Protein AF-0000000078757295 (afdb_homodimer)

InterPro domains:
  IPR001537 tRNA/rRNA methyltransferase, SpoU type [PF00588] (93-238)
  IPR004441 RNA methyltransferase TrmH [PTHR46429] (5-244)
  IPR013123 RNA 2-O ribose methyltransferase, substrate binding [PF08032] (8-81)
  IPR013123 RNA 2-O ribose methyltransferase, substrate binding [SM00967] (7-82)
  IPR029026 tRNA (guanine-N1-)-methyltransferase, N-terminal [G3DSA:3.40.1280.10] (86-248)
  IPR029028 Alpha/beta knot methyltransferases [SSF75217] (70-244)
  IPR029064 Ribosomal protein eL30-like superfamily [G3DSA:3.30.1330.30] (2-77)
  IPR029064 Ribosomal protein eL30-like superfamily [SSF55315] (2-77)

Structure (mmCIF, N/CA/C/O backbone):
data_AF-0000000078757295-model_v1
#
loop_
_entity.id
_entity.type
_entity.pdbx_description
1 polymer 'tRNA/rRNA methyltransferase (SpoU)'
#
loop_
_atom_site.group_PDB
_atom_site.id
_atom_site.type_symbol
_atom_site.label_atom_id
_atom_site.label_alt_id
_atom_site.label_comp_id
_atom_site.label_asym_id
_atom_site.label_entity_id
_atom_site.label_seq_id
_atom_site.pdbx_PDB_ins_code
_atom_site.Cartn_x
_atom_site.Cartn_y
_atom_site.Cartn_z
_atom_site.occupancy
_atom_site.B_iso_or_equiv
_atom_site.auth_seq_id
_atom_site.auth_comp_id
_atom_site.auth_asym_id
_atom_site.auth_atom_id
_atom_site.pdbx_PDB_model_num
ATOM 1 N N . MET A 1 1 ? -5.945 16.906 32.094 1 34.62 1 MET A N 1
ATOM 2 C CA . MET A 1 1 ? -6.137 16.781 30.641 1 34.62 1 MET A CA 1
ATOM 3 C C . MET A 1 1 ? -5.457 15.531 30.109 1 34.62 1 MET A C 1
ATOM 5 O O . MET A 1 1 ? -4.285 15.281 30.391 1 34.62 1 MET A O 1
ATOM 9 N N . GLN A 1 2 ? -6.023 14.438 30 1 44.22 2 GLN A N 1
ATOM 10 C CA . GLN A 1 2 ? -5.449 13.109 29.812 1 44.22 2 GLN A CA 1
ATOM 11 C C . GLN A 1 2 ? -4.324 13.133 28.797 1 44.22 2 GLN A C 1
ATOM 13 O O . GLN A 1 2 ? -4.48 13.68 27.703 1 44.22 2 GLN A O 1
ATOM 18 N N . ASN A 1 3 ? -3.002 13.281 29.094 1 56.69 3 ASN A N 1
ATOM 19 C CA . ASN A 1 3 ? -1.746 13.672 28.469 1 56.69 3 ASN A CA 1
ATOM 20 C C . ASN A 1 3 ? -1.507 12.883 27.172 1 56.69 3 ASN A C 1
ATOM 22 O O . ASN A 1 3 ? -1.293 11.672 27.219 1 56.69 3 ASN A O 1
ATOM 26 N N . ASN A 1 4 ? -2.176 13.328 25.938 1 83.38 4 ASN A N 1
ATOM 27 C CA . ASN A 1 4 ? -2.162 12.633 24.656 1 83.38 4 ASN A CA 1
ATOM 28 C C . ASN A 1 4 ? -0.806 12.758 23.969 1 83.38 4 ASN A C 1
ATOM 30 O O . ASN A 1 4 ? -0.71 13.305 22.875 1 83.38 4 ASN A O 1
ATOM 34 N N . LEU A 1 5 ? 0.19 12.453 24.797 1 94.62 5 LEU A N 1
ATOM 35 C CA . LEU A 1 5 ? 1.538 12.508 24.234 1 94.62 5 LEU A CA 1
ATOM 36 C C . LEU A 1 5 ? 1.819 11.281 23.375 1 94.62 5 LEU A C 1
ATOM 38 O O . LEU A 1 5 ? 1.386 10.172 23.703 1 94.62 5 LEU A O 1
ATOM 42 N N . LEU A 1 6 ? 2.477 11.641 22.312 1 96.56 6 LEU A N 1
ATOM 43 C CA . LEU A 1 6 ? 2.832 10.617 21.328 1 96.56 6 LEU A CA 1
ATOM 44 C C . LEU A 1 6 ? 4.301 10.727 20.938 1 96.56 6 LEU A C 1
ATOM 46 O O . LEU A 1 6 ? 4.785 11.812 20.641 1 96.56 6 LEU A O 1
ATOM 50 N N . THR A 1 7 ? 5.051 9.609 21.062 1 98.06 7 THR A N 1
ATOM 51 C CA . THR A 1 7 ? 6.438 9.602 20.625 1 98.06 7 THR A CA 1
ATOM 52 C C . THR A 1 7 ? 6.531 9.164 19.156 1 98.06 7 THR A C 1
ATOM 54 O O . THR A 1 7 ? 6.113 8.055 18.812 1 98.06 7 THR A O 1
ATOM 57 N N . ILE A 1 8 ? 7.02 10.055 18.328 1 98.19 8 ILE A N 1
ATOM 58 C CA . ILE A 1 8 ? 7.16 9.75 16.906 1 98.19 8 ILE A CA 1
ATOM 59 C C . ILE A 1 8 ? 8.641 9.766 16.531 1 98.19 8 ILE A C 1
ATOM 61 O O . ILE A 1 8 ? 9.469 10.312 17.25 1 98.19 8 ILE A O 1
ATOM 65 N N . CYS A 1 9 ? 8.953 9.133 15.422 1 98.25 9 CYS A N 1
ATOM 66 C CA . CYS A 1 9 ? 10.328 9.133 14.93 1 98.25 9 CYS A CA 1
ATOM 67 C C . CYS A 1 9 ? 10.359 9.062 13.406 1 98.25 9 CYS A C 1
ATOM 69 O O . CYS A 1 9 ? 9.32 8.922 12.766 1 98.25 9 CYS A O 1
ATOM 71 N N . GLY A 1 10 ? 11.578 9.234 12.891 1 96.75 10 GLY A N 1
ATOM 72 C CA . GLY A 1 10 ? 11.797 9.281 11.453 1 96.75 10 GLY A CA 1
ATOM 73 C C . GLY A 1 10 ? 12.109 10.68 10.953 1 96.75 10 GLY A C 1
ATOM 74 O O . GLY A 1 10 ? 11.445 11.648 11.328 1 96.75 10 GLY A O 1
ATOM 75 N N . LEU A 1 11 ? 13.031 10.789 10.125 1 96.5 11 LEU A N 1
ATOM 76 C CA . LEU A 1 11 ? 13.539 12.086 9.688 1 96.5 11 LEU A CA 1
ATOM 77 C C . LEU A 1 11 ? 12.445 12.891 9 1 96.5 11 LEU A C 1
ATOM 79 O O . LEU A 1 11 ? 12.164 14.023 9.398 1 96.5 11 LEU A O 1
ATOM 83 N N . SER A 1 12 ? 11.75 12.289 8.023 1 95.94 12 SER A N 1
ATOM 84 C CA . SER A 1 12 ? 10.719 13.008 7.277 1 95.94 12 SER A CA 1
ATOM 85 C C . SER A 1 12 ? 9.547 13.383 8.18 1 95.94 12 SER A C 1
ATOM 87 O O . SER A 1 12 ? 9 14.484 8.07 1 95.94 12 SER A O 1
ATOM 89 N N . THR A 1 13 ? 9.227 12.516 9.07 1 97.75 13 THR A N 1
ATOM 90 C CA . THR A 1 13 ? 8.102 12.703 9.984 1 97.75 13 THR A CA 1
ATOM 91 C C . THR A 1 13 ? 8.359 13.883 10.914 1 97.75 13 THR A C 1
ATOM 93 O O . THR A 1 13 ? 7.547 14.805 11.008 1 97.75 13 THR A O 1
ATOM 96 N N . VAL A 1 14 ? 9.5 13.898 11.523 1 98.31 14 VAL A N 1
ATOM 97 C CA . VAL A 1 14 ? 9.805 14.922 12.523 1 98.31 14 VAL A CA 1
ATOM 98 C C . VAL A 1 14 ? 10.07 16.266 11.828 1 98.31 14 VAL A C 1
ATOM 100 O O . VAL A 1 14 ? 9.641 17.312 12.312 1 98.31 14 VAL A O 1
ATOM 103 N N . ARG A 1 15 ? 10.719 16.188 10.703 1 97.44 15 ARG A N 1
ATOM 104 C CA . ARG A 1 15 ? 10.977 17.422 9.961 1 97.44 15 ARG A CA 1
ATOM 105 C C . ARG A 1 15 ? 9.68 18.078 9.523 1 97.44 15 ARG A C 1
ATOM 107 O O . ARG A 1 15 ? 9.523 19.297 9.656 1 97.44 15 ARG A O 1
ATOM 114 N N . ALA A 1 16 ? 8.781 17.281 9.008 1 97.19 16 ALA A N 1
ATOM 115 C CA . ALA A 1 16 ? 7.496 17.828 8.562 1 97.19 16 ALA A CA 1
ATOM 116 C C . ALA A 1 16 ? 6.734 18.453 9.719 1 97.19 16 ALA A C 1
ATOM 118 O O . ALA A 1 16 ? 6.176 19.547 9.578 1 97.19 16 ALA A O 1
ATOM 119 N N . LEU A 1 17 ? 6.777 17.828 10.844 1 97.81 17 LEU A N 1
ATOM 120 C CA . LEU A 1 17 ? 6.082 18.359 12.016 1 97.81 17 LEU A CA 1
ATOM 121 C C . LEU A 1 17 ? 6.75 19.641 12.5 1 97.81 17 LEU A C 1
ATOM 123 O O . LEU A 1 17 ? 6.066 20.625 12.82 1 97.81 17 LEU A O 1
ATOM 127 N N . ALA A 1 18 ? 8.031 19.656 12.539 1 97.88 18 ALA A N 1
ATOM 128 C CA . ALA A 1 18 ? 8.789 20.812 12.984 1 97.88 18 ALA A CA 1
ATOM 129 C C . ALA A 1 18 ? 8.484 22.031 12.117 1 97.88 18 ALA A C 1
ATOM 131 O O . ALA A 1 18 ? 8.43 23.156 12.617 1 97.88 18 ALA A O 1
ATOM 132 N N . ALA A 1 19 ? 8.305 21.781 10.891 1 96.19 19 ALA A N 1
ATOM 133 C CA . ALA A 1 19 ? 8.016 22.859 9.953 1 96.19 19 ALA A CA 1
ATOM 134 C C . ALA A 1 19 ? 6.555 23.297 10.055 1 96.19 19 ALA A C 1
ATOM 136 O O . ALA A 1 19 ? 6.258 24.484 10.047 1 96.19 19 ALA A O 1
ATOM 137 N N . ALA A 1 20 ? 5.652 22.375 10.203 1 95.62 20 ALA A N 1
ATOM 138 C CA . ALA A 1 20 ? 4.223 22.641 10.102 1 95.62 20 ALA A CA 1
ATOM 139 C C . ALA A 1 20 ? 3.654 23.109 11.438 1 95.62 20 ALA A C 1
ATOM 141 O O . ALA A 1 20 ? 2.777 23.969 11.477 1 95.62 20 ALA A O 1
ATOM 142 N N . ALA A 1 21 ? 4.156 22.516 12.484 1 97.12 21 ALA A N 1
ATOM 143 C CA . ALA A 1 21 ? 3.557 22.766 13.789 1 97.12 21 ALA A CA 1
ATOM 144 C C . ALA A 1 21 ? 4.57 22.547 14.906 1 97.12 21 ALA A C 1
ATOM 146 O O . ALA A 1 21 ? 4.379 21.688 15.773 1 97.12 21 ALA A O 1
ATOM 147 N N . PRO A 1 22 ? 5.582 23.391 14.961 1 97.75 22 PRO A N 1
ATOM 148 C CA . PRO A 1 22 ? 6.621 23.219 15.977 1 97.75 22 PRO A CA 1
ATOM 149 C C . PRO A 1 22 ? 6.082 23.328 17.406 1 97.75 22 PRO A C 1
ATOM 151 O O . PRO A 1 22 ? 6.664 22.766 18.328 1 97.75 22 PRO A O 1
ATOM 154 N N . GLU A 1 23 ? 4.977 23.953 17.594 1 97 23 GLU A N 1
ATOM 155 C CA . GLU A 1 23 ? 4.395 24.156 18.922 1 97 23 GLU A CA 1
ATOM 156 C C . GLU A 1 23 ? 3.92 22.844 19.516 1 97 23 GLU A C 1
ATOM 158 O O . GLU A 1 23 ? 3.725 22.75 20.734 1 97 23 GLU A O 1
ATOM 163 N N . ARG A 1 24 ? 3.793 21.828 18.719 1 97.31 24 ARG A N 1
ATOM 164 C CA . ARG A 1 24 ? 3.314 20.547 19.219 1 97.31 24 ARG A CA 1
ATOM 165 C C . ARG A 1 24 ? 4.457 19.734 19.812 1 97.31 24 ARG A C 1
ATOM 167 O O . ARG A 1 24 ? 4.227 18.734 20.484 1 97.31 24 ARG A O 1
ATOM 174 N N . ILE A 1 25 ? 5.641 20.078 19.531 1 98.31 25 ILE A N 1
ATOM 175 C CA . ILE A 1 25 ? 6.801 19.344 20.016 1 98.31 25 ILE A CA 1
ATOM 176 C C . ILE A 1 25 ? 7.039 19.672 21.5 1 98.31 25 ILE A C 1
ATOM 178 O O . ILE A 1 25 ? 7.25 20.844 21.844 1 98.31 25 ILE A O 1
ATOM 182 N N . GLU A 1 26 ? 6.938 18.688 22.281 1 97.62 26 GLU A N 1
ATOM 183 C CA . GLU A 1 26 ? 7.25 18.828 23.703 1 97.62 26 GLU A CA 1
ATOM 184 C C . GLU A 1 26 ? 8.734 18.578 23.969 1 97.62 26 GLU A C 1
ATOM 186 O O . GLU A 1 26 ? 9.352 19.297 24.75 1 97.62 26 GLU A O 1
ATOM 191 N N . ARG A 1 27 ? 9.25 17.547 23.328 1 98.44 27 ARG A N 1
ATOM 192 C CA . ARG A 1 27 ? 10.664 17.188 23.406 1 98.44 27 ARG A CA 1
ATOM 193 C C . ARG A 1 27 ? 11.18 16.719 22.047 1 98.44 27 ARG A C 1
ATOM 195 O O . ARG A 1 27 ? 10.469 16.031 21.297 1 98.44 27 ARG A O 1
ATOM 202 N N . LEU A 1 28 ? 12.414 17.109 21.766 1 98.69 28 LEU A N 1
ATOM 203 C CA . LEU A 1 28 ? 13.055 16.719 20.516 1 98.69 28 LEU A CA 1
ATOM 204 C C . LEU A 1 2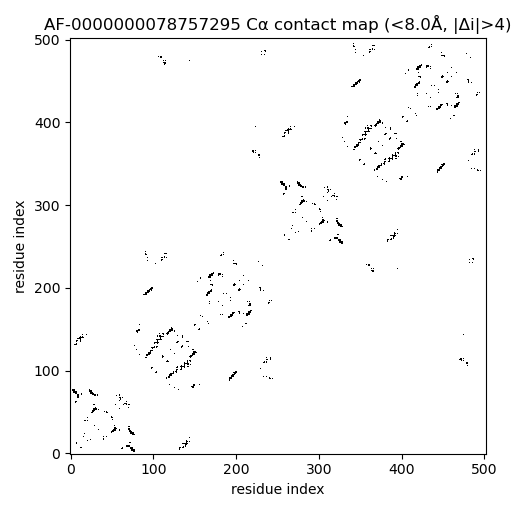8 ? 14.398 16.047 20.797 1 98.69 28 LEU A C 1
ATOM 206 O O . LEU A 1 28 ? 15.195 16.531 21.594 1 98.69 28 LEU A O 1
ATOM 210 N N . PHE A 1 29 ? 14.586 14.844 20.203 1 98.81 29 PHE A N 1
ATOM 211 C CA . PHE A 1 29 ? 15.828 14.086 20.328 1 98.81 29 PHE A CA 1
ATOM 212 C C . PHE A 1 29 ? 16.438 13.82 18.953 1 98.81 29 PHE A C 1
ATOM 214 O O . PHE A 1 29 ? 15.727 13.453 18.016 1 98.81 29 PHE A O 1
ATOM 221 N N . PHE A 1 30 ? 17.703 14.062 18.734 1 98.69 30 PHE A N 1
ATOM 222 C CA . PHE A 1 30 ? 18.359 13.773 17.469 1 98.69 30 PHE A CA 1
ATOM 223 C C . PHE A 1 30 ? 19.828 13.461 17.672 1 98.69 30 PHE A C 1
ATOM 225 O O . PHE A 1 30 ? 20.406 13.828 18.703 1 98.69 30 PHE A O 1
ATOM 232 N N . ASP A 1 31 ? 20.391 12.742 16.781 1 98.25 31 ASP A N 1
ATOM 233 C CA . ASP A 1 31 ? 21.812 12.391 16.875 1 98.25 31 ASP A CA 1
ATOM 234 C C . ASP A 1 31 ? 22.688 13.43 16.172 1 98.25 31 ASP A C 1
ATOM 236 O O . ASP A 1 31 ? 22.172 14.406 15.617 1 98.25 31 ASP A O 1
ATOM 240 N N . GLU A 1 32 ? 23.969 13.18 16.203 1 97.5 32 GLU A N 1
ATOM 241 C CA . GLU A 1 32 ? 24.953 14.133 15.695 1 97.5 32 GLU A CA 1
ATOM 242 C C . GLU A 1 32 ? 24.766 14.359 14.195 1 97.5 32 GLU A C 1
ATOM 244 O O . GLU A 1 32 ? 24.922 15.484 13.711 1 97.5 32 GLU A O 1
ATOM 249 N N . THR A 1 33 ? 24.453 13.367 13.523 1 96.38 33 THR A N 1
ATOM 250 C CA . THR A 1 33 ? 24.297 13.422 12.078 1 96.38 33 THR A CA 1
ATOM 251 C C . THR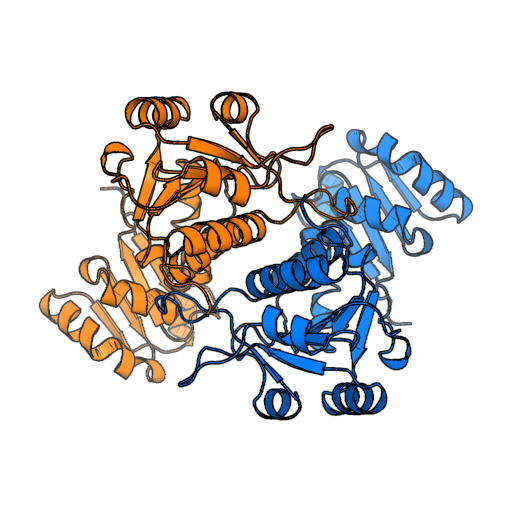 A 1 33 ? 23.141 14.336 11.688 1 96.38 33 THR A C 1
ATOM 253 O O . THR A 1 33 ? 23.234 15.07 10.703 1 96.38 33 THR A O 1
ATOM 256 N N . ASN A 1 34 ? 22.094 14.352 12.531 1 97.06 34 ASN A N 1
ATOM 257 C CA . ASN A 1 34 ? 20.875 15.07 12.18 1 97.06 34 ASN A CA 1
ATOM 258 C C . ASN A 1 34 ? 20.828 16.453 12.828 1 97.06 34 ASN A C 1
ATOM 260 O O . ASN A 1 34 ? 19.969 17.266 12.484 1 97.06 34 ASN A O 1
ATOM 264 N N . ALA A 1 35 ? 21.734 16.797 13.656 1 96.38 35 ALA A N 1
ATOM 265 C CA . ALA A 1 35 ? 21.734 18.031 14.438 1 96.38 35 ALA A CA 1
ATOM 266 C C . ALA A 1 35 ? 21.594 19.25 13.523 1 96.38 35 ALA A C 1
ATOM 268 O O . ALA A 1 35 ? 20.75 20.125 13.758 1 96.38 35 ALA A O 1
ATOM 269 N N . PRO A 1 36 ? 22.328 19.266 12.406 1 96.62 36 PRO A N 1
ATOM 270 C CA . PRO A 1 36 ? 22.219 20.453 11.562 1 96.62 36 PRO A CA 1
ATOM 271 C C . PRO A 1 36 ? 20.828 20.609 10.938 1 96.62 36 PRO A C 1
ATOM 273 O O . PRO A 1 36 ? 20.391 21.734 10.664 1 96.62 36 PRO A O 1
ATOM 276 N N . ARG A 1 37 ? 20.141 19.547 10.781 1 95.88 37 ARG A N 1
ATOM 277 C CA . ARG A 1 37 ? 18.828 19.562 10.133 1 95.88 37 ARG A CA 1
ATOM 278 C C . ARG A 1 37 ? 17.781 20.172 11.039 1 95.88 37 ARG A C 1
ATOM 280 O O . ARG A 1 37 ? 16.719 20.578 10.57 1 95.88 37 ARG A O 1
ATOM 287 N N . PHE A 1 38 ? 18.047 20.25 12.297 1 97.56 38 PHE A N 1
ATOM 288 C CA . PHE A 1 38 ? 17 20.656 13.234 1 97.56 38 PHE A CA 1
ATOM 289 C C . PHE A 1 38 ? 17.406 21.938 13.969 1 97.56 38 PHE A C 1
ATOM 291 O O . PHE A 1 38 ? 16.828 22.266 15 1 97.56 38 PHE A O 1
ATOM 298 N N . ALA A 1 39 ? 18.375 22.688 13.414 1 96.56 39 ALA A N 1
ATOM 299 C CA . ALA A 1 39 ? 18.875 23.922 14.023 1 96.56 39 ALA A CA 1
ATOM 300 C C . ALA A 1 39 ? 17.75 24.938 14.203 1 96.56 39 ALA A C 1
ATOM 302 O O . ALA A 1 39 ? 17.609 25.531 15.273 1 96.56 39 ALA A O 1
ATOM 303 N N . GLU A 1 40 ? 16.953 25.078 13.203 1 96.88 40 GLU A N 1
ATOM 304 C CA . GLU A 1 40 ? 15.891 26.078 13.234 1 96.88 40 GLU A CA 1
ATOM 305 C C . GLU A 1 40 ? 14.852 25.734 14.305 1 96.88 40 GLU A C 1
ATOM 307 O O . GLU A 1 40 ? 14.445 26.609 15.078 1 96.88 40 GLU A O 1
ATOM 312 N N . VAL A 1 41 ? 14.406 24.484 14.312 1 97.94 41 VAL A N 1
ATOM 313 C CA . VAL A 1 41 ? 13.375 24.109 15.273 1 97.94 41 VAL A CA 1
ATOM 314 C C . VAL A 1 41 ? 13.945 24.156 16.688 1 97.94 41 VAL A C 1
ATOM 316 O O . VAL A 1 41 ? 13.234 24.484 17.641 1 97.94 41 VAL A O 1
ATOM 319 N N . CYS A 1 42 ? 15.211 23.938 16.859 1 97.69 42 CYS A N 1
ATOM 320 C CA . CYS A 1 42 ? 15.852 24.047 18.172 1 97.69 42 CYS A CA 1
ATOM 321 C C . CYS A 1 42 ? 15.812 25.484 18.672 1 97.69 42 CYS A C 1
ATOM 323 O O . CYS A 1 42 ? 15.617 25.719 19.859 1 97.69 42 CYS A O 1
ATOM 325 N N . ARG A 1 43 ? 16.078 26.422 17.781 1 97.31 43 ARG A N 1
ATOM 326 C CA . ARG A 1 43 ? 15.977 27.844 18.156 1 97.31 43 ARG A CA 1
ATOM 327 C C . ARG A 1 43 ? 14.578 28.156 18.672 1 97.31 43 ARG A C 1
ATOM 329 O O . ARG A 1 43 ? 14.438 28.812 19.703 1 97.31 43 ARG A O 1
ATOM 336 N N . TYR A 1 44 ? 13.617 27.641 17.969 1 97.94 44 TYR A N 1
ATOM 337 C CA . TYR A 1 44 ? 12.234 27.828 18.375 1 97.94 44 TYR A CA 1
ATOM 338 C C . TYR A 1 44 ? 11.992 27.219 19.75 1 97.94 44 TYR A C 1
ATOM 340 O O . TYR A 1 44 ? 11.414 27.859 20.641 1 97.94 44 TYR A O 1
ATOM 348 N N . LEU A 1 45 ? 12.406 25.922 19.938 1 97.88 45 LEU A N 1
ATOM 349 C CA . LEU A 1 45 ? 12.18 25.203 21.188 1 97.88 45 LEU A CA 1
ATOM 350 C C . LEU A 1 45 ? 12.875 25.891 22.344 1 97.88 45 LEU A C 1
ATOM 352 O O . LEU A 1 45 ? 12.344 25.938 23.469 1 97.88 45 LEU A O 1
ATOM 356 N N . SER A 1 46 ? 14.016 26.438 22.094 1 96.88 46 SER A N 1
ATOM 357 C CA . SER A 1 46 ? 14.742 27.188 23.109 1 96.88 46 SER A CA 1
ATOM 358 C C . SER A 1 46 ? 13.945 28.406 23.562 1 96.88 46 SER A C 1
ATOM 360 O O . SER A 1 46 ? 13.82 28.656 24.766 1 96.88 46 SER A O 1
ATOM 362 N N . GLN A 1 47 ? 13.461 29.125 22.641 1 97.69 47 GLN A N 1
ATOM 363 C CA . GLN A 1 47 ? 12.664 30.312 22.938 1 97.69 47 GLN A CA 1
ATOM 364 C C . GLN A 1 47 ? 11.438 29.953 23.766 1 97.69 47 GLN A C 1
ATOM 366 O O . GLN A 1 47 ? 10.992 30.75 24.594 1 97.69 47 GLN A O 1
ATOM 371 N N . LYS A 1 48 ? 10.945 28.797 23.562 1 97.38 48 LYS A N 1
ATOM 372 C CA . LYS A 1 48 ? 9.75 28.359 24.266 1 97.38 48 LYS A CA 1
ATOM 373 C C . LYS A 1 48 ? 10.102 27.562 25.516 1 97.38 48 LYS A C 1
ATOM 375 O O . LYS A 1 48 ? 9.219 27.016 26.188 1 97.38 48 LYS A O 1
ATOM 380 N N . ARG A 1 49 ? 11.422 27.359 25.797 1 96.81 49 ARG A N 1
ATOM 381 C CA . ARG A 1 49 ? 11.93 26.641 26.969 1 96.81 49 ARG A CA 1
ATOM 382 C C . ARG A 1 49 ? 11.508 25.172 26.938 1 96.81 49 ARG A C 1
ATOM 384 O O . ARG A 1 49 ? 11.078 24.625 27.953 1 96.81 49 ARG A O 1
ATOM 391 N N . LYS A 1 50 ? 11.492 24.625 25.75 1 96.75 50 LYS A N 1
ATOM 392 C CA . LYS A 1 50 ? 11.227 23.203 25.562 1 96.75 50 LYS A CA 1
ATOM 393 C C . LYS A 1 50 ? 12.523 22.422 25.406 1 96.75 50 LYS A C 1
ATOM 395 O O . LYS A 1 50 ? 13.57 23 25.078 1 96.75 50 LYS A O 1
ATOM 400 N N . ILE A 1 51 ? 12.398 21.188 25.594 1 96.94 51 ILE A N 1
ATOM 401 C CA . ILE A 1 51 ? 13.586 20.344 25.688 1 96.94 51 ILE A CA 1
ATOM 402 C C . ILE A 1 51 ? 13.984 19.844 24.312 1 96.94 51 ILE A C 1
ATOM 404 O O . ILE A 1 51 ? 13.133 19.406 23.531 1 96.94 51 ILE A O 1
ATOM 408 N N . TYR A 1 52 ? 15.219 19.922 23.984 1 97.94 52 TYR A N 1
ATOM 409 C CA . TYR A 1 52 ? 15.844 19.234 22.859 1 97.94 52 TYR A CA 1
ATOM 410 C C . TYR A 1 52 ? 17.234 18.734 23.219 1 97.94 52 TYR A C 1
ATOM 412 O O . TYR A 1 52 ? 17.953 19.375 23.984 1 97.94 52 TYR A O 1
ATOM 420 N N . ARG A 1 53 ? 17.562 17.531 22.812 1 97.94 53 ARG A N 1
ATOM 421 C CA . ARG A 1 53 ? 18.797 16.906 23.281 1 97.94 53 ARG A CA 1
ATOM 422 C C . ARG A 1 53 ? 19.5 16.156 22.156 1 97.94 53 ARG A C 1
ATOM 424 O O . ARG A 1 53 ? 18.844 15.508 21.328 1 97.94 53 ARG A O 1
ATOM 431 N N . LEU A 1 54 ? 20.781 16.328 22.125 1 98.06 54 LEU A N 1
ATOM 432 C CA . LEU A 1 54 ? 21.641 15.453 21.344 1 98.06 54 LEU A CA 1
ATOM 433 C C . LEU A 1 54 ? 21.812 14.102 22.016 1 98.06 54 LEU A C 1
ATOM 435 O O . LEU A 1 54 ? 22.234 14.039 23.172 1 98.06 54 LEU A O 1
ATOM 439 N N . VAL A 1 55 ? 21.5 13.031 21.328 1 98.38 55 VAL A N 1
ATOM 440 C CA . VAL A 1 55 ? 21.547 11.711 21.953 1 98.38 55 VAL A CA 1
ATOM 441 C C . VAL A 1 55 ? 22.203 10.719 20.984 1 98.38 55 VAL A C 1
ATOM 443 O O . VAL A 1 55 ? 22.406 11.031 19.812 1 98.38 55 VAL A O 1
ATOM 446 N N . THR A 1 56 ? 22.531 9.477 21.469 1 97.69 56 THR A N 1
ATOM 447 C CA . THR A 1 56 ? 23.109 8.422 20.656 1 97.69 56 THR A CA 1
ATOM 448 C C . THR A 1 56 ? 22.016 7.59 19.984 1 97.69 56 THR A C 1
ATOM 450 O O . THR A 1 56 ? 20.859 7.605 20.406 1 97.69 56 THR A O 1
ATOM 453 N N . PRO A 1 57 ? 22.344 6.883 18.922 1 96.38 57 PRO A N 1
ATOM 454 C CA . PRO A 1 57 ? 21.375 5.977 18.297 1 96.38 57 PRO A CA 1
ATOM 455 C C . PRO A 1 57 ? 20.812 4.945 19.281 1 96.38 57 PRO A C 1
ATOM 457 O O . PRO A 1 57 ? 19.641 4.578 19.203 1 96.38 57 PRO A O 1
ATOM 460 N N . ALA A 1 58 ? 21.625 4.531 20.188 1 97.06 58 ALA A N 1
ATOM 461 C CA . ALA A 1 58 ? 21.188 3.566 21.188 1 97.06 58 ALA A CA 1
ATOM 462 C C . ALA A 1 58 ? 20.109 4.172 22.094 1 97.06 58 ALA A C 1
ATOM 464 O O . ALA A 1 58 ? 19.141 3.506 22.438 1 97.06 58 ALA A O 1
ATOM 465 N N . GLU A 1 59 ? 20.297 5.363 22.484 1 97.75 59 GLU A N 1
ATOM 466 C CA . GLU A 1 59 ? 19.297 6.062 23.297 1 97.75 59 GLU A CA 1
ATOM 467 C C . GLU A 1 59 ? 18 6.27 22.531 1 97.75 59 GLU A C 1
ATOM 469 O O . GLU A 1 59 ? 16.906 6.129 23.094 1 97.75 59 GLU A O 1
ATOM 474 N N . LEU A 1 60 ? 18.141 6.617 21.281 1 97.94 60 LEU A N 1
ATOM 475 C CA . LEU A 1 60 ? 16.969 6.797 20.438 1 97.94 60 LEU A CA 1
ATOM 476 C C . LEU A 1 60 ? 16.156 5.508 20.344 1 97.94 60 LEU A C 1
ATOM 478 O O . LEU A 1 60 ? 14.93 5.539 20.375 1 97.94 60 LEU A O 1
ATOM 482 N N . LYS A 1 61 ? 16.844 4.402 20.188 1 97.19 61 LYS A N 1
ATOM 483 C CA . LYS A 1 61 ? 16.172 3.111 20.141 1 97.19 61 LYS A CA 1
ATOM 484 C C . LYS A 1 61 ? 15.359 2.867 21.422 1 97.19 61 LYS A C 1
ATOM 486 O O . LYS A 1 61 ? 14.25 2.328 21.359 1 97.19 61 LYS A O 1
ATOM 491 N N . LYS A 1 62 ? 15.875 3.277 22.531 1 96.94 62 LYS A N 1
ATOM 492 C CA . LYS A 1 62 ? 15.18 3.135 23.812 1 96.94 62 LYS A CA 1
ATOM 493 C C . LYS A 1 62 ? 13.945 4.031 23.859 1 96.94 62 LYS A C 1
ATOM 495 O O . LYS A 1 62 ? 12.891 3.621 24.359 1 96.94 62 LYS A O 1
ATOM 500 N N . ILE A 1 63 ? 14.094 5.242 23.359 1 96.62 63 ILE A N 1
ATOM 501 C CA . ILE A 1 63 ? 13.031 6.242 23.391 1 96.62 63 ILE A CA 1
ATOM 502 C C . ILE A 1 63 ? 11.883 5.812 22.484 1 96.62 63 ILE A C 1
ATOM 504 O O . ILE A 1 63 ? 10.711 6.012 22.828 1 96.62 63 ILE A O 1
ATOM 508 N N . THR A 1 64 ? 12.18 5.188 21.344 1 96.38 64 THR A N 1
ATOM 509 C CA . THR A 1 64 ? 11.18 4.945 20.312 1 96.38 64 THR A CA 1
ATOM 510 C C . THR A 1 64 ? 10.797 3.469 20.266 1 96.38 64 THR A C 1
ATOM 512 O O . THR A 1 64 ? 9.797 3.102 19.641 1 96.38 64 THR A O 1
ATOM 515 N N . ASP A 1 65 ? 11.609 2.629 20.844 1 94.06 65 ASP A N 1
ATOM 516 C CA . ASP A 1 65 ? 11.414 1.183 20.875 1 94.06 65 ASP A CA 1
ATOM 517 C C . ASP A 1 65 ? 11.5 0.594 19.469 1 94.06 65 ASP A C 1
ATOM 519 O O . ASP A 1 65 ? 10.734 -0.306 19.109 1 94.06 65 ASP A O 1
ATOM 523 N N . THR A 1 66 ? 12.289 1.279 18.562 1 92.31 66 THR A N 1
ATOM 524 C CA . THR A 1 66 ? 12.516 0.781 17.219 1 92.31 66 THR A CA 1
ATOM 525 C C . THR A 1 66 ? 13.914 1.17 16.719 1 92.31 66 THR A C 1
ATOM 527 O O . THR A 1 66 ? 14.445 2.211 17.109 1 92.31 66 THR A O 1
ATOM 530 N N . SER A 1 67 ? 14.445 0.31 15.883 1 91.44 67 SER A N 1
ATOM 531 C CA . SER A 1 67 ? 15.719 0.625 15.242 1 91.44 67 SER A CA 1
ATOM 532 C C . SER A 1 67 ? 15.516 1.508 14.016 1 91.44 67 SER A C 1
ATOM 534 O O . SER A 1 67 ? 16.484 2.021 13.445 1 91.44 67 SER A O 1
ATOM 536 N N . HIS A 1 68 ? 14.297 1.812 13.68 1 90.12 68 HIS A N 1
ATOM 537 C CA . HIS A 1 68 ? 13.992 2.572 12.469 1 90.12 68 HIS A CA 1
ATOM 538 C C . HIS A 1 68 ? 13.703 4.031 12.797 1 90.12 68 HIS A C 1
ATOM 540 O O . HIS A 1 68 ? 12.844 4.652 12.172 1 90.12 68 HIS A O 1
ATOM 546 N N . HIS A 1 69 ? 14.398 4.547 13.766 1 96.44 69 HIS A N 1
ATOM 547 C CA . HIS A 1 69 ? 14.156 5.914 14.211 1 96.44 69 HIS A CA 1
ATOM 548 C C . HIS A 1 69 ? 14.844 6.922 13.305 1 96.44 69 HIS A C 1
ATOM 550 O O . HIS A 1 69 ? 14.539 8.117 13.344 1 96.44 69 HIS A O 1
ATOM 556 N N . GLN A 1 70 ? 15.766 6.531 12.484 1 95.38 70 GLN A N 1
ATOM 557 C CA . GLN A 1 70 ? 16.484 7.34 11.508 1 95.38 70 GLN A CA 1
ATOM 558 C C . GLN A 1 70 ? 17.188 8.523 12.172 1 95.38 70 GLN A C 1
ATOM 560 O O . GLN A 1 70 ? 17.234 9.617 11.609 1 95.38 70 GLN A O 1
ATOM 565 N N . GLY A 1 71 ? 17.547 8.391 13.422 1 97.75 71 GLY A N 1
ATOM 566 C CA . GLY A 1 71 ? 18.406 9.344 14.117 1 97.75 71 GLY A CA 1
ATOM 567 C C . GLY A 1 71 ? 17.625 10.492 14.734 1 97.75 71 GLY A C 1
ATOM 568 O O . GLY A 1 71 ? 18.219 11.508 15.125 1 97.75 71 GLY A O 1
ATOM 569 N N . VAL A 1 72 ? 16.328 10.383 14.773 1 98.56 72 VAL A N 1
ATOM 570 C CA . VAL A 1 72 ? 15.562 11.492 15.328 1 98.56 72 VAL A CA 1
ATOM 571 C C . VAL A 1 72 ? 14.242 10.984 15.906 1 98.56 72 VAL A C 1
ATOM 573 O O . VAL A 1 72 ? 13.656 10.031 15.383 1 98.56 72 VAL A O 1
ATOM 576 N N . ALA A 1 73 ? 13.75 11.594 16.984 1 98.62 73 ALA A N 1
ATOM 577 C CA . ALA A 1 73 ? 12.477 11.32 17.641 1 98.62 73 ALA A CA 1
ATOM 578 C C . ALA A 1 73 ? 11.906 12.578 18.297 1 98.62 73 ALA A C 1
ATOM 580 O O . ALA A 1 73 ? 12.656 13.508 18.609 1 98.62 73 ALA A O 1
ATOM 581 N N . ALA A 1 74 ? 10.664 12.594 18.453 1 98.62 74 ALA A N 1
ATOM 582 C CA . ALA A 1 74 ? 10 13.703 19.125 1 98.62 74 ALA A CA 1
ATOM 583 C C . ALA A 1 74 ? 8.828 13.211 19.969 1 98.62 74 ALA A C 1
ATOM 585 O O . ALA A 1 74 ? 8.102 12.297 19.562 1 98.62 74 ALA A O 1
ATOM 586 N N . VAL A 1 75 ? 8.734 13.742 21.125 1 98.31 75 VAL A N 1
ATOM 587 C CA . VAL A 1 75 ? 7.516 13.617 21.906 1 98.31 75 VAL A CA 1
ATOM 588 C C . VAL A 1 75 ? 6.582 14.789 21.625 1 98.31 75 VAL A C 1
ATOM 590 O O . VAL A 1 75 ? 6.965 15.945 21.797 1 98.31 75 VAL A O 1
ATOM 593 N N . ILE A 1 76 ? 5.363 14.477 21.25 1 98.25 76 ILE A N 1
ATOM 594 C CA . ILE A 1 76 ? 4.508 15.547 20.75 1 98.25 76 ILE A CA 1
ATOM 595 C C . ILE A 1 76 ? 3.127 15.445 21.391 1 98.25 76 ILE A C 1
ATOM 597 O O . ILE A 1 76 ? 2.75 14.391 21.906 1 98.25 76 ILE A O 1
ATOM 601 N N . HIS A 1 77 ? 2.436 16.562 21.375 1 96.88 77 HIS A N 1
ATOM 602 C CA . HIS A 1 77 ? 0.996 16.547 21.609 1 96.88 77 HIS A CA 1
ATOM 603 C C . HIS A 1 77 ? 0.235 16.172 20.344 1 96.88 77 HIS A C 1
ATOM 605 O O . HIS A 1 77 ? 0.304 16.875 19.328 1 96.88 77 HIS A O 1
ATOM 611 N N . ALA A 1 78 ? -0.406 15.047 20.391 1 95.81 78 ALA A N 1
ATOM 612 C CA . ALA A 1 78 ? -1.16 14.609 19.219 1 95.81 78 ALA A CA 1
ATOM 613 C C . ALA A 1 78 ? -2.172 15.664 18.781 1 95.81 78 ALA A C 1
ATOM 615 O O . ALA A 1 78 ? -2.814 16.297 19.625 1 95.81 78 ALA A O 1
ATOM 616 N N . PRO A 1 79 ? -2.307 15.844 17.484 1 95.75 79 PRO A N 1
ATOM 617 C CA . PRO A 1 79 ? -3.297 16.812 17.031 1 95.75 79 PRO A CA 1
ATOM 618 C C . PRO A 1 79 ? -4.73 16.406 17.344 1 95.75 79 PRO A C 1
ATOM 620 O O . PRO A 1 79 ? -5.043 15.203 17.359 1 95.75 79 PRO A O 1
ATOM 623 N N . GLU A 1 80 ? -5.52 17.406 17.547 1 95.06 80 GLU A N 1
ATOM 624 C CA . GLU A 1 80 ? -6.957 17.172 17.641 1 95.06 80 GLU A CA 1
ATOM 625 C C . GLU A 1 80 ? -7.602 17.141 16.25 1 95.06 80 GLU A C 1
ATOM 627 O O . GLU A 1 80 ? -7.203 17.875 15.352 1 95.06 80 GLU A O 1
ATOM 632 N N . PRO A 1 81 ? -8.57 16.297 16.156 1 96.19 81 PRO A N 1
ATOM 633 C CA . PRO A 1 81 ? -9.242 16.266 14.859 1 96.19 81 PRO A CA 1
ATOM 634 C C . PRO A 1 81 ? -10.047 17.531 14.586 1 96.19 81 PRO A C 1
ATOM 636 O O . PRO A 1 81 ? -10.57 18.141 15.516 1 96.19 81 PRO A O 1
ATOM 639 N N . LEU A 1 82 ? -10.117 17.922 13.305 1 96.25 82 LEU A N 1
ATOM 640 C CA . LEU A 1 82 ? -11 19 12.875 1 96.25 82 LEU A CA 1
ATOM 641 C C . LEU A 1 82 ? -12.438 18.516 12.758 1 96.25 82 LEU A C 1
ATOM 643 O O . LEU A 1 82 ? -12.68 17.328 12.523 1 96.25 82 LEU A O 1
ATOM 647 N N . ARG A 1 83 ? -13.336 19.453 12.891 1 95.06 83 ARG A N 1
ATOM 648 C CA . ARG A 1 83 ? -14.75 19.141 12.719 1 95.06 83 ARG A CA 1
ATOM 649 C C . ARG A 1 83 ? -15.148 19.188 11.25 1 95.06 83 ARG A C 1
ATOM 651 O O . ARG A 1 83 ? -14.688 20.047 10.5 1 95.06 83 ARG A O 1
ATOM 658 N N . LEU A 1 84 ? -16.031 18.281 10.93 1 93.19 84 LEU A N 1
ATOM 659 C CA . LEU A 1 84 ? -16.469 18.188 9.539 1 93.19 84 LEU A CA 1
ATOM 660 C C . LEU A 1 84 ? -17.062 19.5 9.062 1 93.19 84 LEU A C 1
ATOM 662 O O . LEU A 1 84 ? -16.938 19.859 7.887 1 93.19 84 LEU A O 1
ATOM 666 N N . GLU A 1 85 ? -17.625 20.281 9.93 1 90.19 85 GLU A N 1
ATOM 667 C CA . GLU A 1 85 ? -18.266 21.562 9.602 1 90.19 85 GLU A CA 1
ATOM 668 C C . GLU A 1 85 ? -17.25 22.562 9.055 1 90.19 85 GLU A C 1
ATOM 670 O O . GLU A 1 85 ? -17.625 23.5 8.352 1 90.19 85 GLU A O 1
ATOM 675 N N . GLY A 1 86 ? -16.031 22.344 9.383 1 89.38 86 GLY A N 1
ATOM 676 C CA . GLY A 1 86 ? -14.984 23.266 8.953 1 89.38 86 GLY A CA 1
ATOM 677 C C . GLY A 1 86 ? -14.438 22.953 7.574 1 89.38 86 GLY A C 1
ATOM 678 O O . GLY A 1 86 ? -13.633 23.703 7.031 1 89.38 86 GLY A O 1
ATOM 679 N N . LEU A 1 87 ? -14.867 21.812 7.051 1 88.5 87 LEU A N 1
ATOM 680 C CA . LEU A 1 87 ? -14.367 21.438 5.734 1 88.5 87 LEU A CA 1
ATOM 681 C C . LEU A 1 87 ? -14.945 22.344 4.652 1 88.5 87 LEU A C 1
ATOM 683 O O . LEU A 1 87 ? -16.172 22.438 4.512 1 88.5 87 LEU A O 1
ATOM 687 N N . GLU A 1 88 ? -13.984 23.078 4.07 1 78.19 88 GLU A N 1
ATOM 688 C CA . GLU A 1 88 ? -14.359 23.938 2.965 1 78.19 88 GLU A CA 1
ATOM 689 C C . GLU A 1 88 ? -14.383 23.188 1.643 1 78.19 88 GLU A C 1
ATOM 691 O O . GLU A 1 88 ? -13.68 22.188 1.484 1 78.19 88 GLU A O 1
ATOM 696 N N . LEU A 1 89 ? -15.375 23.578 0.817 1 65.81 89 LEU A N 1
ATOM 697 C CA . LEU A 1 89 ? -15.539 22.938 -0.477 1 65.81 89 LEU A CA 1
ATOM 698 C C . LEU A 1 89 ? -14.305 23.109 -1.345 1 65.81 89 LEU A C 1
ATOM 700 O O . LEU A 1 89 ? -13.859 24.234 -1.568 1 65.81 89 LEU A O 1
ATOM 704 N N . SER A 1 90 ? -13.445 22.203 -1.077 1 66.62 90 SER A N 1
ATOM 705 C CA . SER A 1 90 ? -12.281 22.172 -1.958 1 66.62 90 SER A CA 1
ATOM 706 C C . SER A 1 90 ? -12.367 21.016 -2.949 1 66.62 90 SER A C 1
ATOM 708 O O . SER A 1 90 ? -13.461 20.547 -3.264 1 66.62 90 SER A O 1
ATOM 710 N N . HIS A 1 91 ? -11.289 20.578 -3.4 1 74.44 91 HIS A N 1
ATOM 711 C CA . HIS A 1 91 ? -11.141 19.469 -4.332 1 74.44 91 HIS A CA 1
ATOM 712 C C . HIS A 1 91 ? -11.531 18.141 -3.684 1 74.44 91 HIS A C 1
ATOM 714 O O . HIS A 1 91 ? -11.797 18.094 -2.48 1 74.44 91 HIS A O 1
ATOM 720 N N . SER A 1 92 ? -11.695 17.078 -4.445 1 83.38 92 SER A N 1
ATOM 721 C CA . SER A 1 92 ? -12.086 15.734 -4.043 1 83.38 92 SER A CA 1
ATOM 722 C C . SER A 1 92 ? -11.297 15.266 -2.822 1 83.38 92 SER A C 1
ATOM 724 O O . SER A 1 92 ? -10.125 15.609 -2.666 1 83.38 92 SER A O 1
ATOM 726 N N . THR A 1 93 ? -12.125 14.695 -1.828 1 92.5 93 THR A N 1
ATOM 727 C CA . THR A 1 93 ? -11.531 14.219 -0.584 1 92.5 93 THR A CA 1
ATOM 728 C C . THR A 1 93 ? -11.797 12.727 -0.393 1 92.5 93 THR A C 1
ATOM 730 O O . THR A 1 93 ? -12.742 12.18 -0.955 1 92.5 93 THR A O 1
ATOM 733 N N . LEU A 1 94 ? -10.914 12.148 0.378 1 96.62 94 LEU A N 1
ATOM 734 C CA . LEU A 1 94 ? -11.117 10.766 0.79 1 96.62 94 LEU A CA 1
ATOM 735 C C . LEU A 1 94 ? -11.852 10.695 2.125 1 96.62 94 LEU A C 1
ATOM 737 O O . LEU A 1 94 ? -11.656 11.555 2.988 1 96.62 94 LEU A O 1
ATOM 741 N N . CYS A 1 95 ? -12.648 9.719 2.248 1 97.81 95 CYS A N 1
ATOM 742 C CA . CYS A 1 95 ? -13.258 9.359 3.523 1 97.81 95 CYS A CA 1
ATOM 743 C C . CYS A 1 95 ? -12.906 7.93 3.91 1 97.81 95 CYS A C 1
ATOM 745 O O . CYS A 1 95 ? -13.109 7.004 3.123 1 97.81 95 CYS A O 1
ATOM 747 N N . LEU A 1 96 ? -12.367 7.77 5.078 1 98.44 96 LEU A N 1
ATOM 748 C CA . LEU A 1 96 ? -12.016 6.457 5.605 1 98.44 96 LEU A CA 1
ATOM 749 C C . LEU A 1 96 ? -12.984 6.031 6.703 1 98.44 96 LEU A C 1
ATOM 751 O O . LEU A 1 96 ? -12.992 6.613 7.793 1 98.44 96 LEU A O 1
ATOM 755 N N . HIS A 1 97 ? -13.734 5.039 6.387 1 98.31 97 HIS A N 1
ATOM 756 C CA . HIS A 1 97 ? -14.68 4.504 7.359 1 98.31 97 HIS A CA 1
ATOM 757 C C . HIS A 1 97 ? -14.148 3.223 7.996 1 98.31 97 HIS A C 1
ATOM 759 O O . HIS A 1 97 ? -14.203 2.152 7.383 1 98.31 97 HIS A O 1
ATOM 765 N N . ASP A 1 98 ? -13.602 3.32 9.172 1 97.75 98 ASP A N 1
ATOM 766 C CA . ASP A 1 98 ? -13.188 2.219 10.031 1 97.75 98 ASP A CA 1
ATOM 767 C C . ASP A 1 98 ? -11.992 1.469 9.438 1 97.75 98 ASP A C 1
ATOM 769 O O . ASP A 1 98 ? -11.93 0.24 9.508 1 97.75 98 ASP A O 1
ATOM 773 N N . VAL A 1 99 ? -11.195 2.15 8.711 1 98 99 VAL A N 1
ATOM 774 C CA . VAL A 1 99 ? -9.867 1.638 8.414 1 98 99 VAL A CA 1
ATOM 775 C C . VAL A 1 99 ? -9.008 1.674 9.672 1 98 99 VAL A C 1
ATOM 777 O O . VAL A 1 99 ? -8.711 2.75 10.203 1 98 99 VAL A O 1
ATOM 780 N N . LYS A 1 100 ? -8.531 0.535 10.133 1 96.81 100 LYS A N 1
ATOM 781 C CA . LYS A 1 100 ? -8.055 0.468 11.516 1 96.81 100 LYS A CA 1
ATOM 782 C C . LYS A 1 100 ? -6.559 0.164 11.562 1 96.81 100 LYS A C 1
ATOM 784 O O . LYS A 1 100 ? -5.91 0.366 12.594 1 96.81 100 LYS A O 1
ATOM 789 N N . ASN A 1 101 ? -5.988 -0.355 10.547 1 95.88 101 ASN A N 1
ATOM 790 C CA . ASN A 1 101 ? -4.566 -0.675 10.531 1 95.88 101 ASN A CA 1
ATOM 791 C C . ASN A 1 101 ? -3.709 0.582 10.406 1 95.88 101 ASN A C 1
ATOM 793 O O . ASN A 1 101 ? -3.801 1.303 9.406 1 95.88 101 ASN A O 1
ATOM 797 N N . PRO A 1 102 ? -2.867 0.857 11.367 1 97.31 102 PRO A N 1
ATOM 798 C CA . PRO A 1 102 ? -2.064 2.082 11.344 1 97.31 102 PRO A CA 1
ATOM 799 C C . PRO A 1 102 ? -1.15 2.164 10.125 1 97.31 102 PRO A C 1
ATOM 801 O O . PRO A 1 102 ? -0.932 3.252 9.586 1 97.31 102 PRO A O 1
ATOM 804 N N . HIS A 1 103 ? -0.644 1.079 9.664 1 95.75 103 HIS A N 1
ATOM 805 C CA . HIS A 1 103 ? 0.218 1.079 8.484 1 95.75 103 HIS A CA 1
ATOM 806 C C . HIS A 1 103 ? -0.54 1.549 7.246 1 95.75 103 HIS A C 1
ATOM 808 O O . HIS A 1 103 ? -0.037 2.377 6.48 1 95.75 103 HIS A O 1
ATOM 814 N N . ASN A 1 104 ? -1.766 1.043 7.145 1 96.94 104 ASN A N 1
ATOM 815 C CA . ASN A 1 104 ? -2.594 1.459 6.02 1 96.94 104 ASN A CA 1
ATOM 816 C C . ASN A 1 104 ? -2.953 2.939 6.105 1 96.94 104 ASN A C 1
ATOM 818 O O . ASN A 1 104 ? -2.84 3.668 5.117 1 96.94 104 ASN A O 1
ATOM 822 N N . VAL A 1 105 ? -3.35 3.336 7.258 1 98.38 105 VAL A N 1
ATOM 823 C CA . VAL A 1 105 ? -3.762 4.727 7.438 1 98.38 105 VAL A CA 1
ATOM 824 C C . VAL A 1 105 ? -2.572 5.652 7.195 1 98.38 105 VAL A C 1
ATOM 826 O O . VAL A 1 105 ? -2.699 6.672 6.52 1 98.38 105 VAL A O 1
ATOM 829 N N . GLY A 1 106 ? -1.393 5.301 7.734 1 98 106 GLY A N 1
ATOM 830 C CA . GLY A 1 106 ? -0.186 6.07 7.477 1 98 106 GLY A CA 1
ATOM 831 C C . GLY A 1 106 ? 0.158 6.164 6.004 1 98 106 GLY A C 1
ATOM 832 O O . GLY A 1 106 ? 0.47 7.246 5.5 1 98 106 GLY A O 1
ATOM 833 N N . ALA A 1 107 ? 0.052 5.051 5.312 1 97.69 107 ALA A N 1
ATOM 834 C CA . ALA A 1 107 ? 0.342 5.023 3.881 1 97.69 107 ALA A CA 1
ATOM 835 C C . ALA A 1 107 ? -0.633 5.906 3.105 1 97.69 107 ALA A C 1
ATOM 837 O O . ALA A 1 107 ? -0.241 6.598 2.162 1 97.69 107 ALA A O 1
ATOM 838 N N . ILE A 1 108 ? -1.867 5.883 3.488 1 98.5 108 ILE A N 1
ATOM 839 C CA . ILE A 1 108 ? -2.891 6.691 2.834 1 98.5 108 ILE A CA 1
ATOM 840 C C . ILE A 1 108 ? -2.578 8.172 3.027 1 98.5 108 ILE A C 1
ATOM 842 O O . ILE A 1 108 ? -2.648 8.953 2.078 1 98.5 108 ILE A O 1
ATOM 846 N N . LEU A 1 109 ? -2.176 8.547 4.211 1 98.31 109 LEU A N 1
ATOM 847 C CA . LEU A 1 109 ? -1.864 9.945 4.492 1 98.31 109 LEU A CA 1
ATOM 848 C C . LEU A 1 109 ? -0.613 10.383 3.742 1 98.31 109 LEU A C 1
ATOM 850 O O . LEU A 1 109 ? -0.531 11.523 3.279 1 98.31 109 LEU A O 1
ATOM 854 N N . ARG A 1 110 ? 0.349 9.461 3.631 1 98 110 ARG A N 1
ATOM 855 C CA . ARG A 1 110 ? 1.525 9.742 2.814 1 98 110 ARG A CA 1
ATOM 856 C C . ARG A 1 110 ? 1.136 10.008 1.364 1 98 110 ARG A C 1
ATOM 858 O O . ARG A 1 110 ? 1.596 10.984 0.763 1 98 110 ARG A O 1
ATOM 865 N N . THR A 1 111 ? 0.301 9.195 0.878 1 97.69 111 THR A N 1
ATOM 866 C CA . THR A 1 111 ? -0.156 9.328 -0.501 1 97.69 111 THR A CA 1
ATOM 867 C C . THR A 1 111 ? -0.984 10.602 -0.678 1 97.69 111 THR A C 1
ATOM 869 O O . THR A 1 111 ? -0.877 11.281 -1.7 1 97.69 111 THR A O 1
ATOM 872 N N . THR A 1 112 ? -1.821 10.867 0.305 1 96.5 112 THR A N 1
ATOM 873 C CA . THR A 1 112 ? -2.629 12.086 0.28 1 96.5 112 THR A CA 1
ATOM 874 C C . THR A 1 112 ? -1.745 13.32 0.145 1 96.5 112 THR A C 1
ATOM 876 O O . THR A 1 112 ? -1.951 14.141 -0.75 1 96.5 112 THR A O 1
ATOM 879 N N . ALA A 1 113 ? -0.768 13.398 0.956 1 95.81 113 ALA A N 1
ATOM 880 C CA . ALA A 1 113 ? 0.161 14.523 0.92 1 95.81 113 ALA A CA 1
ATOM 881 C C . ALA A 1 113 ? 0.957 14.539 -0.381 1 95.81 113 ALA A C 1
ATOM 883 O O . ALA A 1 113 ? 1.196 15.602 -0.959 1 95.81 113 ALA A O 1
ATOM 884 N N . PHE A 1 114 ? 1.347 13.414 -0.871 1 96 114 PHE A N 1
ATOM 885 C CA . PHE A 1 114 ? 2.135 13.297 -2.092 1 96 114 PHE A CA 1
ATOM 886 C C . PHE A 1 114 ? 1.402 13.93 -3.27 1 96 114 PHE A C 1
ATOM 888 O O . PHE A 1 114 ? 1.994 14.688 -4.039 1 96 114 PHE A O 1
ATOM 895 N N . PHE A 1 115 ? 0.151 13.648 -3.33 1 93.69 115 PHE A N 1
ATOM 896 C CA . PHE A 1 115 ? -0.614 14.117 -4.48 1 93.69 115 PHE A CA 1
ATOM 897 C C . PHE A 1 115 ? -1.178 15.508 -4.227 1 93.69 115 PHE A C 1
ATOM 899 O O . PHE A 1 115 ? -1.89 16.062 -5.066 1 93.69 115 PHE A O 1
ATOM 906 N N . GLY A 1 116 ? -0.934 15.992 -3.062 1 90.62 116 GLY A N 1
ATOM 907 C CA . GLY A 1 116 ? -1.323 17.359 -2.77 1 90.62 116 GLY A CA 1
ATOM 908 C C . GLY A 1 116 ? -2.783 17.5 -2.377 1 90.62 116 GLY A C 1
ATOM 909 O O . GLY A 1 116 ? -3.352 18.578 -2.439 1 90.62 116 GLY A O 1
ATOM 910 N N . VAL A 1 117 ? -3.307 16.328 -2.043 1 87.56 117 VAL A N 1
ATOM 911 C CA . VAL A 1 117 ? -4.637 16.359 -1.444 1 87.56 117 VAL A CA 1
ATOM 912 C C . VAL A 1 117 ? -4.531 16.719 0.034 1 87.56 117 VAL A C 1
ATOM 914 O O . VAL A 1 117 ? -3.662 16.219 0.745 1 87.56 117 VAL A O 1
ATOM 917 N N . ARG A 1 118 ? -5.176 17.656 0.554 1 86.31 118 ARG A N 1
ATOM 918 C CA . ARG A 1 118 ? -4.898 18.234 1.867 1 86.31 118 ARG A CA 1
ATOM 919 C C . ARG A 1 118 ? -5.949 17.812 2.885 1 86.31 118 ARG A C 1
ATOM 921 O O . ARG A 1 118 ? -5.762 17.984 4.09 1 86.31 118 ARG A O 1
ATOM 928 N N . ASP A 1 119 ? -6.984 17.234 2.447 1 93.94 119 ASP A N 1
ATOM 929 C CA . ASP A 1 119 ? -8.078 16.953 3.373 1 93.94 119 ASP A CA 1
ATOM 930 C C 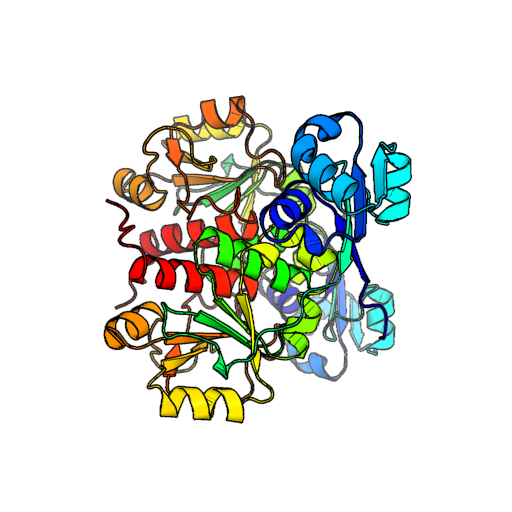. ASP A 1 119 ? -8.477 15.484 3.318 1 93.94 119 ASP A C 1
ATOM 932 O O . ASP A 1 119 ? -8.633 14.914 2.234 1 93.94 119 ASP A O 1
ATOM 936 N N . VAL A 1 120 ? -8.672 14.914 4.512 1 97 120 VAL A N 1
ATOM 937 C CA . VAL A 1 120 ? -9.195 13.555 4.621 1 97 120 VAL A CA 1
ATOM 938 C C . VAL A 1 120 ? -10.25 13.492 5.723 1 97 120 VAL A C 1
ATOM 940 O O . VAL A 1 120 ? -10.078 14.086 6.793 1 97 120 VAL A O 1
ATOM 943 N N . ILE A 1 121 ? -11.344 12.781 5.422 1 97.5 121 ILE A N 1
ATOM 944 C CA . ILE A 1 121 ? -12.406 12.578 6.398 1 97.5 121 ILE A CA 1
ATOM 945 C C . ILE A 1 121 ? -12.266 11.195 7.035 1 97.5 121 ILE A C 1
ATOM 947 O O . ILE A 1 121 ? -12.102 10.195 6.332 1 97.5 121 ILE A O 1
ATOM 951 N N . PHE A 1 122 ? -12.359 11.211 8.398 1 98.06 122 PHE A N 1
ATOM 952 C CA . PHE A 1 122 ? -12.172 9.969 9.141 1 98.06 122 PHE A CA 1
ATOM 953 C C . PHE A 1 122 ? -13.406 9.633 9.969 1 98.06 122 PHE A C 1
ATOM 955 O O . PHE A 1 122 ? -14.047 10.531 10.523 1 98.06 122 PHE A O 1
ATOM 962 N N . SER A 1 123 ? -13.695 8.328 10.047 1 97.94 123 SER A N 1
ATOM 963 C CA . SER A 1 123 ? -14.406 7.895 11.25 1 97.94 123 SER A CA 1
ATOM 964 C C . SER A 1 123 ? -13.516 8.008 12.484 1 97.94 123 SER A C 1
ATOM 966 O O . SER A 1 123 ? -12.297 8.156 12.367 1 97.94 123 SER A O 1
ATOM 968 N N . ARG A 1 124 ? -14.055 7.914 13.648 1 96.94 124 ARG A N 1
ATOM 969 C CA . ARG A 1 124 ? -13.289 8.008 14.883 1 96.94 124 ARG A CA 1
ATOM 970 C C . ARG A 1 124 ? -12.25 6.895 14.977 1 96.94 124 ARG A C 1
ATOM 972 O O . ARG A 1 124 ? -11.102 7.145 15.336 1 96.94 124 ARG A O 1
ATOM 979 N N . LYS A 1 125 ? -12.641 5.754 14.625 1 96.56 125 LYS A N 1
ATOM 980 C CA . LYS A 1 125 ? -11.734 4.609 14.68 1 96.56 125 LYS A CA 1
ATOM 981 C C . LYS A 1 125 ? -10.555 4.789 13.727 1 96.56 125 LYS A C 1
ATOM 983 O O . LYS A 1 125 ? -9.414 4.473 14.078 1 96.56 125 LYS A O 1
ATOM 988 N N . SER A 1 126 ? -10.891 5.273 12.562 1 97.94 126 SER A N 1
ATOM 989 C CA . SER A 1 126 ? -9.82 5.508 11.594 1 97.94 126 SER A CA 1
ATOM 990 C C . SER A 1 126 ? -8.883 6.617 12.062 1 97.94 126 SER A C 1
ATOM 992 O O . SER A 1 126 ? -7.672 6.543 11.867 1 97.94 126 SER A O 1
ATOM 994 N N . TYR A 1 127 ? -9.414 7.57 12.656 1 98 127 TYR A N 1
ATOM 995 C CA . TYR A 1 127 ? -8.594 8.656 13.172 1 98 127 TYR A CA 1
ATOM 996 C C . TYR A 1 127 ? -7.66 8.164 14.273 1 98 127 TYR A C 1
ATOM 998 O O . TYR A 1 127 ? -6.484 8.531 14.305 1 98 127 TYR A O 1
ATOM 1006 N N . ASP A 1 128 ? -8.195 7.406 15.125 1 97.25 128 ASP A N 1
ATOM 1007 C CA . ASP A 1 128 ? -7.391 6.84 16.203 1 97.25 128 ASP A CA 1
ATOM 1008 C C . ASP A 1 128 ? -6.207 6.051 15.641 1 97.25 128 ASP A C 1
ATOM 1010 O O . ASP A 1 128 ? -5.102 6.117 16.188 1 97.25 128 ASP A O 1
ATOM 1014 N N . ALA A 1 129 ? -6.473 5.359 14.57 1 97.62 129 ALA A N 1
ATOM 1015 C CA . ALA A 1 129 ? -5.41 4.605 13.914 1 97.62 129 ALA A CA 1
ATOM 1016 C C . ALA A 1 129 ? -4.352 5.543 13.336 1 97.62 129 ALA A C 1
ATOM 1018 O O . ALA A 1 129 ? -3.168 5.195 13.281 1 97.62 129 ALA A O 1
ATOM 1019 N N . ALA A 1 130 ? -4.758 6.699 12.914 1 98 130 ALA A N 1
ATOM 1020 C CA . ALA A 1 130 ? -3.846 7.695 12.352 1 98 130 ALA A CA 1
ATOM 1021 C C . ALA A 1 130 ? -2.963 8.305 13.445 1 98 130 ALA A C 1
ATOM 1023 O O . ALA A 1 130 ? -1.881 8.82 13.156 1 98 130 ALA A O 1
ATOM 1024 N N . MET A 1 131 ? -3.389 8.188 14.703 1 97.44 131 MET A N 1
ATOM 1025 C CA . MET A 1 131 ? -2.691 8.828 15.812 1 97.44 131 MET A CA 1
ATOM 1026 C C . MET A 1 131 ? -1.865 7.82 16.594 1 97.44 131 MET A C 1
ATOM 1028 O O . MET A 1 131 ? -1.956 7.758 17.828 1 97.44 131 MET A O 1
ATOM 1032 N N . THR A 1 132 ? -1.106 7.066 15.906 1 97.12 132 THR A N 1
ATOM 1033 C CA . THR A 1 132 ? -0.15 6.121 16.469 1 97.12 132 THR A CA 1
ATOM 1034 C C . THR A 1 132 ? 1.253 6.383 15.938 1 97.12 132 THR A C 1
ATOM 1036 O O . THR A 1 132 ? 1.412 6.961 14.859 1 97.12 132 THR A O 1
ATOM 1039 N N . ALA A 1 133 ? 2.268 5.941 16.703 1 96.94 133 ALA A N 1
ATOM 1040 C CA . ALA A 1 133 ? 3.66 6.102 16.281 1 96.94 133 ALA A CA 1
ATOM 1041 C C . ALA A 1 133 ? 3.92 5.414 14.953 1 96.94 133 ALA A C 1
ATOM 1043 O O . ALA A 1 133 ? 4.617 5.953 14.094 1 96.94 133 ALA A O 1
ATOM 1044 N N . SER A 1 134 ? 3.299 4.305 14.789 1 95.88 134 SER A N 1
ATOM 1045 C CA . SER A 1 134 ? 3.496 3.529 13.57 1 95.88 134 SER A CA 1
ATOM 1046 C C . SER A 1 134 ? 2.912 4.25 12.359 1 95.88 134 SER A C 1
ATOM 1048 O O . SER A 1 134 ? 3.551 4.32 11.305 1 95.88 134 SER A O 1
ATOM 1050 N N . ALA A 1 135 ? 1.704 4.777 12.523 1 97.69 135 ALA A N 1
ATOM 1051 C CA . ALA A 1 135 ? 1.088 5.512 11.422 1 97.69 135 ALA A CA 1
ATOM 1052 C C . ALA A 1 135 ? 1.918 6.734 11.039 1 97.69 135 ALA A C 1
ATOM 1054 O O . ALA A 1 135 ? 2.119 7.016 9.859 1 97.69 135 ALA A O 1
ATOM 1055 N N . TRP A 1 136 ? 2.4 7.402 12.016 1 97.94 136 TRP A N 1
ATOM 1056 C CA . TRP A 1 136 ? 3.209 8.594 11.766 1 97.94 136 TRP A CA 1
ATOM 1057 C C . TRP A 1 136 ? 4.492 8.227 11.023 1 97.94 136 TRP A C 1
ATOM 1059 O O . TRP A 1 136 ? 4.883 8.914 10.07 1 97.94 136 TRP A O 1
ATOM 1069 N N . ARG A 1 137 ? 5.082 7.223 11.461 1 95.88 137 ARG A N 1
ATOM 1070 C CA . ARG A 1 137 ? 6.32 6.789 10.812 1 95.88 137 ARG A CA 1
ATOM 1071 C C . ARG A 1 137 ? 6.074 6.41 9.359 1 95.88 137 ARG A C 1
ATOM 1073 O O . ARG A 1 137 ? 6.812 6.836 8.469 1 95.88 137 ARG A O 1
ATOM 1080 N N . VAL A 1 138 ? 5.023 5.672 9.078 1 95.62 138 VAL A N 1
ATOM 1081 C CA . VAL A 1 138 ? 4.699 5.195 7.734 1 95.62 138 VAL A CA 1
ATOM 1082 C C . VAL A 1 138 ? 4.293 6.371 6.852 1 95.62 138 VAL A C 1
ATOM 1084 O O . VAL A 1 138 ? 4.605 6.395 5.656 1 95.62 138 VAL A O 1
ATOM 1087 N N . ALA A 1 139 ? 3.701 7.375 7.426 1 97.81 139 ALA A N 1
ATOM 1088 C CA . ALA A 1 139 ? 3.174 8.516 6.684 1 97.81 139 ALA A CA 1
ATOM 1089 C C . ALA A 1 139 ? 4.305 9.406 6.164 1 97.81 139 ALA A C 1
ATOM 1091 O O . ALA A 1 139 ? 4.098 10.211 5.258 1 97.81 139 ALA A O 1
ATOM 1092 N N . GLU A 1 140 ? 5.488 9.352 6.859 1 96.31 140 GLU A N 1
ATOM 1093 C CA . GLU A 1 140 ? 6.668 10.102 6.445 1 96.31 140 GLU A CA 1
ATOM 1094 C C . GLU A 1 140 ? 6.348 11.586 6.277 1 96.31 140 GLU A C 1
ATOM 1096 O O . GLU A 1 140 ? 6.684 12.18 5.254 1 96.31 140 GLU A O 1
ATOM 1101 N N . GLY A 1 141 ? 5.648 12.094 7.238 1 97.19 141 GLY A N 1
ATOM 1102 C CA . GLY A 1 141 ? 5.332 13.516 7.238 1 97.19 141 GLY A CA 1
ATOM 1103 C C . GLY A 1 141 ? 3.918 13.812 6.77 1 97.19 141 GLY A C 1
ATOM 1104 O O . GLY A 1 141 ? 3.398 14.906 7 1 97.19 141 GLY A O 1
ATOM 1105 N N . GLY A 1 142 ? 3.262 12.844 6.223 1 97.56 142 GLY A N 1
ATOM 1106 C CA . GLY A 1 142 ? 1.943 13.023 5.637 1 97.56 142 GLY A CA 1
ATOM 1107 C C . GLY A 1 142 ? 0.897 13.453 6.648 1 97.56 142 GLY A C 1
ATOM 1108 O O . GLY A 1 142 ? -0.04 14.18 6.309 1 97.56 142 GLY A O 1
ATOM 1109 N N . VAL A 1 143 ? 1.044 13.008 7.859 1 97.69 143 VAL A N 1
ATOM 1110 C CA . VAL A 1 143 ? 0.073 13.359 8.891 1 97.69 143 VAL A CA 1
ATOM 1111 C C . VAL A 1 143 ? 0.089 14.867 9.133 1 97.69 143 VAL A C 1
ATOM 1113 O O . VAL A 1 143 ? -0.966 15.5 9.195 1 97.69 143 VAL A O 1
ATOM 1116 N N . SER A 1 144 ? 1.268 15.453 9.203 1 97.06 144 SER A N 1
ATOM 1117 C CA . SER A 1 144 ? 1.429 16.875 9.492 1 97.06 144 SER A CA 1
ATOM 1118 C C . SER A 1 144 ? 0.967 17.734 8.32 1 97.06 144 SER A C 1
ATOM 1120 O O . SER A 1 144 ? 0.676 18.922 8.492 1 97.06 144 SER A O 1
ATOM 1122 N N . LEU A 1 145 ? 0.865 17.125 7.156 1 95.56 145 LEU A N 1
ATOM 1123 C CA . LEU A 1 145 ? 0.569 17.891 5.945 1 95.56 145 LEU A CA 1
ATOM 1124 C C . LEU A 1 145 ? -0.891 17.719 5.543 1 95.56 145 LEU A C 1
ATOM 1126 O O . LEU A 1 145 ? -1.32 18.25 4.516 1 95.56 145 LEU A O 1
ATOM 1130 N N . THR A 1 146 ? -1.64 17.016 6.348 1 95.44 146 THR A N 1
ATOM 1131 C CA . THR A 1 146 ? -3.018 16.688 6 1 95.44 146 THR A CA 1
ATOM 1132 C C . THR A 1 146 ? -3.979 17.172 7.082 1 95.44 146 THR A C 1
ATOM 1134 O O . THR A 1 146 ? -3.721 17 8.273 1 95.44 146 THR A O 1
ATOM 1137 N N . HIS A 1 147 ? -5.039 17.828 6.641 1 95.94 147 HIS A N 1
ATOM 1138 C CA . HIS A 1 147 ? -6.133 18.141 7.551 1 95.94 147 HIS A CA 1
ATOM 1139 C C . HIS A 1 147 ? -7.035 16.938 7.773 1 95.94 147 HIS A C 1
ATOM 1141 O O . HIS A 1 147 ? -7.648 16.438 6.828 1 95.94 147 HIS A O 1
ATOM 1147 N N . CYS A 1 148 ? -7.117 16.531 9.023 1 97.25 148 CYS A N 1
ATOM 1148 C CA . CYS A 1 148 ? -7.895 15.336 9.352 1 97.25 148 CYS A CA 1
ATOM 1149 C C . CYS A 1 148 ? -9.227 15.703 9.984 1 97.25 148 CYS A C 1
ATOM 1151 O O . CYS A 1 148 ? -9.266 16.188 11.125 1 97.25 148 CYS A O 1
ATOM 1153 N N . TYR A 1 149 ? -10.266 15.484 9.266 1 96.81 149 TYR A N 1
ATOM 1154 C CA . TYR A 1 149 ? -11.617 15.742 9.758 1 96.81 149 TYR A CA 1
ATOM 1155 C C . TYR A 1 149 ? -12.258 14.461 10.281 1 96.81 149 TYR A C 1
ATOM 1157 O O . TYR A 1 149 ? -12.07 13.383 9.711 1 96.81 149 TYR A O 1
ATOM 1165 N N . VAL A 1 150 ? -13.031 14.594 11.352 1 97.44 150 VAL A N 1
ATOM 1166 C CA . VAL A 1 150 ? -13.719 13.43 11.898 1 97.44 150 VAL A CA 1
ATOM 1167 C C . VAL A 1 150 ? -15.227 13.672 11.898 1 97.44 150 VAL A C 1
ATOM 1169 O O . VAL A 1 150 ? -15.688 14.758 12.281 1 97.44 150 VAL A O 1
ATOM 1172 N N . TYR A 1 151 ? -15.93 12.711 11.375 1 96.25 151 TYR A N 1
ATOM 1173 C CA . TYR A 1 151 ? -17.375 12.773 11.492 1 96.25 151 TYR A CA 1
ATOM 1174 C C . TYR A 1 151 ? -17.859 11.922 12.664 1 96.25 151 TYR A C 1
ATOM 1176 O O . TYR A 1 151 ? -17.25 10.914 13 1 96.25 151 TYR A O 1
ATOM 1184 N N . GLU A 1 152 ? -18.891 12.289 13.258 1 89.81 152 GLU A N 1
ATOM 1185 C CA . GLU A 1 152 ? -19.406 11.594 14.438 1 89.81 152 GLU A CA 1
ATOM 1186 C C . GLU A 1 152 ? -20.062 10.273 14.055 1 89.81 152 GLU A C 1
ATOM 1188 O O . GLU A 1 152 ? -19.828 9.25 14.703 1 89.81 152 GLU A O 1
ATOM 1193 N N . ASP A 1 153 ? -20.938 10.383 13.102 1 91.94 153 ASP A N 1
ATOM 1194 C CA . ASP A 1 153 ? -21.562 9.195 12.531 1 91.94 153 ASP A CA 1
ATOM 1195 C C . ASP A 1 153 ? -21.891 9.398 11.047 1 91.94 153 ASP A C 1
ATOM 1197 O O . ASP A 1 153 ? -21.781 10.516 10.539 1 91.94 153 ASP A O 1
ATOM 1201 N N . ALA A 1 154 ? -22.203 8.281 10.43 1 92.69 154 ALA A N 1
ATOM 1202 C CA . ALA A 1 154 ? -22.406 8.312 8.977 1 92.69 154 ALA A CA 1
ATOM 1203 C C . ALA A 1 154 ? -23.5 9.297 8.594 1 92.69 154 ALA A C 1
ATOM 1205 O O . ALA A 1 154 ? -23.422 9.953 7.555 1 92.69 154 ALA A O 1
ATOM 1206 N N . HIS A 1 155 ? -24.5 9.375 9.398 1 90.88 155 HIS A N 1
ATOM 1207 C CA . HIS A 1 155 ? -25.594 10.305 9.141 1 90.88 155 HIS A CA 1
ATOM 1208 C C . HIS A 1 155 ? -25.094 11.742 9.102 1 90.88 155 HIS A C 1
ATOM 1210 O O . HIS A 1 155 ? -25.547 12.547 8.281 1 90.88 155 HIS A O 1
ATOM 1216 N N . ASP A 1 156 ? -24.188 12.047 10 1 91.62 156 ASP A N 1
ATOM 1217 C CA . ASP A 1 156 ? -23.562 13.359 10.023 1 91.62 156 ASP A CA 1
ATOM 1218 C C . ASP A 1 156 ? -22.891 13.68 8.688 1 91.62 156 ASP A C 1
ATOM 1220 O O . ASP A 1 156 ? -23.078 14.766 8.141 1 91.62 156 ASP A O 1
ATOM 1224 N N . LEU A 1 157 ? -22.188 12.828 8.141 1 94.56 157 LEU A N 1
ATOM 1225 C CA . LEU A 1 157 ? -21.484 12.977 6.871 1 94.56 157 LEU A CA 1
ATOM 1226 C C . LEU A 1 157 ? -22.469 13.172 5.723 1 94.56 157 LEU A C 1
ATOM 1228 O O . LEU A 1 157 ? -22.344 14.117 4.941 1 94.56 157 LEU A O 1
ATOM 1232 N N . PHE A 1 158 ? -23.484 12.398 5.68 1 95.5 158 PHE A N 1
ATOM 1233 C CA . PHE A 1 158 ? -24.406 12.414 4.551 1 95.5 158 PHE A CA 1
ATOM 1234 C C . PHE A 1 158 ? -25.312 13.648 4.598 1 95.5 158 PHE A C 1
ATOM 1236 O O . PHE A 1 158 ? -25.656 14.211 3.559 1 95.5 158 PHE A O 1
ATOM 1243 N N . SER A 1 159 ? -25.734 13.977 5.762 1 93.25 159 SER A N 1
ATOM 1244 C CA . SER A 1 159 ? -26.516 15.203 5.906 1 93.25 159 SER A CA 1
ATOM 1245 C C . SER A 1 159 ? -25.75 16.422 5.406 1 93.25 159 SER A C 1
ATOM 1247 O O . SER A 1 159 ? -26.297 17.25 4.684 1 93.25 159 SER A O 1
ATOM 1249 N N . ARG A 1 160 ? -24.547 16.5 5.758 1 92 160 ARG A N 1
ATOM 1250 C CA . ARG A 1 160 ? -23.688 17.594 5.309 1 92 160 ARG A CA 1
ATOM 1251 C C . ARG A 1 160 ? -23.5 17.547 3.797 1 92 160 ARG A C 1
ATOM 1253 O O . ARG A 1 160 ? -23.547 18.594 3.129 1 92 160 ARG A O 1
ATOM 1260 N N . ALA A 1 161 ? -23.234 16.375 3.322 1 92.38 161 ALA A N 1
ATOM 1261 C CA . ALA A 1 161 ? -23.062 16.203 1.883 1 92.38 161 ALA A CA 1
ATOM 1262 C C . ALA A 1 161 ? -24.297 16.688 1.123 1 92.38 161 ALA A C 1
ATOM 1264 O O . ALA A 1 161 ? -24.172 17.391 0.114 1 92.38 161 ALA A O 1
ATOM 1265 N N . LYS A 1 162 ? -25.406 16.328 1.628 1 92.19 162 LYS A N 1
ATOM 1266 C CA . LYS A 1 162 ? -26.656 16.734 1.003 1 92.19 162 LYS A CA 1
ATOM 1267 C C . LYS A 1 162 ? -26.812 18.25 1.049 1 92.19 162 LYS A C 1
ATOM 1269 O O . LYS A 1 162 ? -27.172 18.875 0.044 1 92.19 162 LYS A O 1
ATOM 1274 N N . MET A 1 163 ? -26.547 18.781 2.16 1 91.88 163 MET A N 1
ATOM 1275 C CA . MET A 1 163 ? -26.703 20.219 2.377 1 91.88 163 MET A CA 1
ATOM 1276 C C . MET A 1 163 ? -25.766 21 1.465 1 91.88 163 MET A C 1
ATOM 1278 O O . MET A 1 163 ? -26.141 22.062 0.947 1 91.88 163 MET A O 1
ATOM 1282 N N . LEU A 1 164 ? -24.562 20.484 1.2 1 92.12 164 LEU A N 1
ATOM 1283 C CA . LEU A 1 164 ? -23.547 21.25 0.493 1 92.12 164 LEU A CA 1
ATOM 1284 C C . LEU A 1 164 ? -23.406 20.781 -0.949 1 92.12 164 LEU A C 1
ATOM 1286 O O . LEU A 1 164 ? -22.594 21.312 -1.709 1 92.12 164 LEU A O 1
ATOM 1290 N N . GLY A 1 165 ? -24.109 19.734 -1.259 1 91.38 165 GLY A N 1
ATOM 1291 C CA . GLY A 1 165 ? -24.094 19.234 -2.623 1 91.38 165 GLY A CA 1
ATOM 1292 C C . GLY A 1 165 ? -22.875 18.391 -2.938 1 91.38 165 GLY A C 1
ATOM 1293 O O . GLY A 1 165 ? -22.359 18.422 -4.059 1 91.38 165 GLY A O 1
ATOM 1294 N N . TRP A 1 166 ? -22.312 17.703 -1.901 1 93.56 166 TRP A N 1
ATOM 1295 C CA . TRP A 1 166 ? -21.203 16.781 -2.127 1 93.56 166 TRP A CA 1
ATOM 1296 C C . TRP A 1 166 ? -21.688 15.492 -2.789 1 93.56 166 TRP A C 1
ATOM 1298 O O . TRP A 1 166 ? -22.812 15.055 -2.557 1 93.56 166 TRP A O 1
ATOM 1308 N N . TRP A 1 167 ? -20.859 14.922 -3.58 1 94.38 167 TRP A N 1
ATOM 1309 C CA . TRP A 1 167 ? -21.109 13.586 -4.117 1 94.38 167 TRP A CA 1
ATOM 1310 C C . TRP A 1 167 ? -20.297 12.539 -3.365 1 94.38 167 TRP A C 1
ATOM 1312 O O . TRP A 1 167 ? -19.094 12.406 -3.59 1 94.38 167 TRP A O 1
ATOM 1322 N N . CYS A 1 168 ? -20.984 11.82 -2.535 1 96.88 168 CYS A N 1
ATOM 1323 C CA . CYS A 1 168 ? -20.328 10.719 -1.856 1 96.88 168 CYS A CA 1
ATOM 1324 C C . CYS A 1 168 ? -20.344 9.461 -2.719 1 96.88 168 CYS A C 1
ATOM 1326 O O . CYS A 1 168 ? -21.406 9.008 -3.146 1 96.88 168 CYS A O 1
ATOM 1328 N N . ALA A 1 169 ? -19.172 8.953 -2.99 1 97.12 169 ALA A N 1
ATOM 1329 C CA . ALA A 1 169 ? -19.016 7.754 -3.811 1 97.12 169 ALA A CA 1
ATOM 1330 C C . ALA A 1 169 ? -18.406 6.613 -3.006 1 97.12 169 ALA A C 1
ATOM 1332 O O . ALA A 1 169 ? -17.25 6.695 -2.572 1 97.12 169 ALA A O 1
ATOM 1333 N N . ALA A 1 170 ? -19.141 5.531 -2.895 1 97.81 170 ALA A N 1
ATOM 1334 C CA . ALA A 1 170 ? -18.688 4.375 -2.125 1 97.81 170 ALA A CA 1
ATOM 1335 C C . ALA A 1 170 ? -17.891 3.412 -2.996 1 97.81 170 ALA A C 1
ATOM 1337 O O . ALA A 1 170 ? -18.344 3.012 -4.07 1 97.81 170 ALA A O 1
ATOM 1338 N N . ALA A 1 171 ? -16.688 3.059 -2.521 1 97.06 171 ALA A N 1
ATOM 1339 C CA . ALA A 1 171 ? -15.938 1.974 -3.162 1 97.06 171 ALA A CA 1
ATOM 1340 C C . ALA A 1 171 ? -16.547 0.617 -2.811 1 97.06 171 ALA A C 1
ATOM 1342 O O . ALA A 1 171 ? -16.625 0.256 -1.634 1 97.06 171 ALA A O 1
ATOM 1343 N N . VAL A 1 172 ? -16.922 -0.131 -3.797 1 94.38 172 VAL A N 1
ATOM 1344 C CA . VAL A 1 172 ? -17.516 -1.443 -3.564 1 94.38 172 VAL A CA 1
ATOM 1345 C C . VAL A 1 172 ? -16.844 -2.479 -4.469 1 94.38 172 VAL A C 1
ATOM 1347 O O . VAL A 1 172 ? -16.219 -2.125 -5.465 1 94.38 172 VAL A O 1
ATOM 1350 N N . ARG A 1 173 ? -16.922 -3.775 -4.008 1 87.69 173 ARG A N 1
ATOM 1351 C CA . ARG A 1 173 ? -16.438 -4.863 -4.852 1 87.69 173 ARG A CA 1
ATOM 1352 C C . ARG A 1 173 ? -17.234 -4.953 -6.141 1 87.69 173 ARG A C 1
ATOM 1354 O O . ARG A 1 173 ? -18.406 -4.547 -6.184 1 87.69 173 ARG A O 1
ATOM 1361 N N . PRO A 1 174 ? -16.562 -5.488 -7.117 1 78.5 174 PRO A N 1
ATOM 1362 C CA . PRO A 1 174 ? -17.297 -5.613 -8.383 1 78.5 174 PRO A CA 1
ATOM 1363 C C . PRO A 1 174 ? -18.531 -6.504 -8.258 1 78.5 174 PRO A C 1
ATOM 1365 O O . PRO A 1 174 ? -18.484 -7.523 -7.559 1 78.5 174 PRO A O 1
ATOM 1368 N N . GLU A 1 175 ? -19.609 -6.039 -8.484 1 71.75 175 GLU A N 1
ATOM 1369 C CA . GLU A 1 175 ? -20.859 -6.773 -8.531 1 71.75 175 GLU A CA 1
ATOM 1370 C C . GLU A 1 175 ? -21.344 -6.957 -9.969 1 71.75 175 GLU A C 1
ATOM 1372 O O . GLU A 1 175 ? -20.75 -6.402 -10.898 1 71.75 175 GLU A O 1
ATOM 1377 N N . LYS A 1 176 ? -22.391 -7.875 -9.961 1 66.81 176 LYS A N 1
ATOM 1378 C CA . LYS A 1 176 ? -23.016 -8.07 -11.266 1 66.81 176 LYS A CA 1
ATOM 1379 C C . LYS A 1 176 ? -23.562 -6.75 -11.812 1 66.81 176 LYS A C 1
ATOM 1381 O O . LYS A 1 176 ? -24.188 -5.977 -11.086 1 66.81 176 LYS A O 1
ATOM 1386 N N . GLY A 1 177 ? -23.047 -6.289 -12.867 1 66.12 177 GLY A N 1
ATOM 1387 C CA . GLY A 1 177 ? -23.391 -5.039 -13.523 1 66.12 177 GLY A CA 1
ATOM 1388 C C . GLY A 1 177 ? -22.203 -4.094 -13.648 1 66.12 177 GLY A C 1
ATOM 1389 O O . GLY A 1 177 ? -21.188 -4.27 -12.977 1 66.12 177 GLY A O 1
ATOM 1390 N N . ARG A 1 178 ? -22.328 -3.201 -14.57 1 76.94 178 ARG A N 1
ATOM 1391 C CA . ARG A 1 178 ? -21.25 -2.254 -14.875 1 76.94 178 ARG A CA 1
ATOM 1392 C C . ARG A 1 178 ? -21.266 -1.083 -13.898 1 76.94 178 ARG A C 1
ATOM 1394 O O . ARG A 1 178 ? -22.25 -0.345 -13.812 1 76.94 178 ARG A O 1
ATOM 1401 N N . LEU A 1 179 ? -20.438 -1.076 -12.828 1 88.06 179 LEU A N 1
ATOM 1402 C CA . LEU A 1 179 ? -20.25 0.114 -12.008 1 88.06 179 LEU A CA 1
ATOM 1403 C C . LEU A 1 179 ? -19.266 1.076 -12.656 1 88.06 179 LEU A C 1
ATOM 1405 O O . LEU A 1 179 ? -18.328 0.647 -13.328 1 88.06 179 LEU A O 1
ATOM 1409 N N . PRO A 1 180 ? -19.562 2.385 -12.469 1 91.25 180 PRO A N 1
ATOM 1410 C CA . PRO A 1 180 ? -18.641 3.365 -13.039 1 91.25 180 PRO A CA 1
ATOM 1411 C C . PRO A 1 180 ? -17.297 3.418 -12.297 1 91.25 180 PRO A C 1
ATOM 1413 O O . PRO A 1 180 ? -17.203 2.934 -11.172 1 91.25 180 PRO A O 1
ATOM 1416 N N . SER A 1 181 ? -16.328 3.986 -13.008 1 91.88 181 SER A N 1
ATOM 1417 C CA . SER A 1 181 ? -15.062 4.316 -12.344 1 91.88 181 SER A CA 1
ATOM 1418 C C . SER A 1 181 ? -15.188 5.602 -11.539 1 91.88 181 SER A C 1
ATOM 1420 O O . SER A 1 181 ? -16.078 6.41 -11.781 1 91.88 181 SER A O 1
ATOM 1422 N N . LEU A 1 182 ? -14.297 5.754 -10.57 1 93.56 182 LEU A N 1
ATOM 1423 C CA . LEU A 1 182 ? -14.266 7.004 -9.82 1 93.56 182 LEU A CA 1
ATOM 1424 C C . LEU A 1 182 ? -14.023 8.195 -10.742 1 93.56 182 LEU A C 1
ATOM 1426 O O . LEU A 1 182 ? -14.602 9.266 -10.547 1 93.56 182 LEU A O 1
ATOM 1430 N N . GLU A 1 183 ? -13.195 8 -11.758 1 89.44 183 GLU A N 1
ATOM 1431 C CA . GLU A 1 183 ? -12.898 9.055 -12.719 1 89.44 183 GLU A CA 1
ATOM 1432 C C . GLU A 1 183 ? -14.164 9.531 -13.43 1 89.44 183 GLU A C 1
ATOM 1434 O O . GLU A 1 183 ? -14.367 10.727 -13.609 1 89.44 183 GLU A O 1
ATOM 1439 N N . SER A 1 184 ? -14.938 8.57 -13.781 1 91.75 184 SER A N 1
ATOM 1440 C CA . SER A 1 184 ? -16.188 8.906 -14.453 1 91.75 184 SER A CA 1
ATOM 1441 C C . SER A 1 184 ? -17.109 9.703 -13.539 1 91.75 184 SER A C 1
ATOM 1443 O O . SER A 1 184 ? -17.797 10.617 -13.992 1 91.75 184 SER A O 1
ATOM 1445 N N . ILE A 1 185 ? -17.109 9.383 -12.305 1 93.25 185 ILE A N 1
ATOM 1446 C CA . ILE A 1 185 ? -17.938 10.086 -11.336 1 93.25 185 ILE A CA 1
ATOM 1447 C C . ILE A 1 185 ? -17.422 11.516 -11.156 1 93.25 185 ILE A C 1
ATOM 1449 O O . ILE A 1 185 ? -18.203 12.461 -11.109 1 93.25 185 ILE A O 1
ATOM 1453 N N . CYS A 1 186 ? -16.141 11.664 -11.086 1 90.38 186 CYS A N 1
ATOM 1454 C CA . CYS A 1 186 ? -15.539 12.984 -10.922 1 90.38 186 CYS A CA 1
ATOM 1455 C C . CYS A 1 186 ? -15.844 13.875 -12.117 1 90.38 186 CYS A C 1
ATOM 1457 O O . CYS A 1 186 ? -16.141 15.062 -11.953 1 90.38 186 CYS A O 1
ATOM 1459 N N . VAL A 1 187 ? -15.766 13.281 -13.312 1 88.94 187 VAL A N 1
ATOM 1460 C CA . VAL A 1 187 ? -16.062 14.031 -14.531 1 88.94 187 VAL A CA 1
ATOM 1461 C C . VAL A 1 187 ? -17.516 14.477 -14.516 1 88.94 187 VAL A C 1
ATOM 1463 O O . VAL A 1 187 ? -17.828 15.633 -14.82 1 88.94 187 VAL A O 1
ATOM 1466 N N . ARG A 1 188 ? -18.344 13.656 -14.117 1 91.19 188 ARG A N 1
ATOM 1467 C CA . ARG A 1 188 ? -19.766 13.953 -14.086 1 91.19 188 ARG A CA 1
ATOM 1468 C C . ARG A 1 188 ? -20.094 14.984 -13.008 1 91.19 188 ARG A C 1
ATOM 1470 O O . ARG A 1 188 ? -21.016 15.789 -13.172 1 91.19 188 ARG A O 1
ATOM 1477 N N . ALA A 1 189 ? -19.391 14.938 -11.914 1 89.62 189 ALA A N 1
ATOM 1478 C CA . ALA A 1 189 ? -19.625 15.828 -10.789 1 89.62 189 ALA A CA 1
ATOM 1479 C C . ALA A 1 189 ? -19.281 17.266 -11.148 1 89.62 189 ALA A C 1
ATOM 1481 O O . ALA A 1 189 ? -19.797 18.219 -10.547 1 89.62 189 ALA A O 1
ATOM 1482 N N . GLY A 1 190 ? -18.328 17.391 -12.117 1 82.5 190 GLY A N 1
ATOM 1483 C CA . GLY A 1 190 ? -17.922 18.734 -12.469 1 82.5 190 GLY A CA 1
ATOM 1484 C C . GLY A 1 190 ? -17.281 19.484 -11.32 1 82.5 190 GLY A C 1
ATOM 1485 O O . GLY A 1 190 ? -16.219 19.094 -10.828 1 82.5 190 GLY A O 1
ATOM 1486 N N . ARG A 1 191 ? -18.031 20.484 -10.867 1 81.56 191 ARG A N 1
ATOM 1487 C CA . ARG A 1 191 ? -17.453 21.344 -9.844 1 81.56 191 ARG A CA 1
ATOM 1488 C C . ARG A 1 191 ? -17.859 20.891 -8.445 1 81.56 191 ARG A C 1
ATOM 1490 O O . ARG A 1 191 ? -17.375 21.422 -7.449 1 81.56 191 ARG A O 1
ATOM 1497 N N . ALA A 1 192 ? -18.719 19.938 -8.414 1 87.69 192 ALA A N 1
ATOM 1498 C CA . ALA A 1 192 ? -19.172 19.453 -7.105 1 87.69 192 ALA A CA 1
ATOM 1499 C C . ALA A 1 192 ? -18.031 18.719 -6.379 1 87.69 192 ALA A C 1
ATOM 1501 O O . ALA A 1 192 ? -17.188 18.094 -7.012 1 87.69 192 ALA A O 1
ATOM 1502 N N . HIS A 1 193 ? -18.094 18.812 -5.105 1 90.88 193 HIS A N 1
ATOM 1503 C CA . HIS A 1 193 ? -17.125 18.125 -4.254 1 90.88 193 HIS A CA 1
ATOM 1504 C C . HIS A 1 193 ? -17.406 16.625 -4.188 1 90.88 193 HIS A C 1
ATOM 1506 O O . HIS A 1 193 ? -18.5 16.219 -3.811 1 90.88 193 HIS A O 1
ATOM 1512 N N . VAL A 1 194 ? -16.422 15.852 -4.59 1 93 194 VAL A N 1
ATOM 1513 C CA . VAL A 1 194 ? -16.578 14.398 -4.547 1 93 194 VAL A CA 1
ATOM 1514 C C . VAL A 1 194 ? -15.852 13.836 -3.328 1 93 194 VAL A C 1
ATOM 1516 O O . VAL A 1 194 ? -14.703 14.203 -3.061 1 93 194 VAL A O 1
ATOM 1519 N N . VAL A 1 195 ? -16.516 13 -2.596 1 95.44 195 VAL A N 1
ATOM 1520 C CA . VAL A 1 195 ? -15.953 12.281 -1.463 1 95.44 195 VAL A CA 1
ATOM 1521 C C . VAL A 1 195 ? -15.875 10.789 -1.788 1 95.44 195 VAL A C 1
ATOM 1523 O O . VAL A 1 195 ? -16.906 10.109 -1.857 1 95.44 195 VAL A O 1
ATOM 1526 N N . ALA A 1 196 ? -14.711 10.32 -2.045 1 97.06 196 ALA A N 1
ATOM 1527 C CA . ALA A 1 196 ? -14.531 8.883 -2.232 1 97.06 196 ALA A CA 1
ATOM 1528 C C . ALA A 1 196 ? -14.445 8.164 -0.892 1 97.06 196 ALA A C 1
ATOM 1530 O O . ALA A 1 196 ? -13.539 8.422 -0.095 1 97.06 196 ALA A O 1
ATOM 1531 N N . CYS A 1 197 ? -15.328 7.219 -0.661 1 98.38 197 CYS A N 1
ATOM 1532 C CA . CYS A 1 197 ? -15.438 6.559 0.635 1 98.38 197 CYS A CA 1
ATOM 1533 C C . CYS A 1 197 ? -14.867 5.148 0.574 1 98.38 197 CYS A C 1
ATOM 1535 O O . CYS A 1 197 ? -15.312 4.324 -0.227 1 98.38 197 CYS A O 1
ATOM 1537 N N . LEU A 1 198 ? -13.891 4.902 1.402 1 98.31 198 LEU A N 1
ATOM 1538 C CA . LEU A 1 198 ? -13.266 3.59 1.541 1 98.31 198 LEU A CA 1
ATOM 1539 C C . LEU A 1 198 ? -13.586 2.979 2.902 1 98.31 198 LEU A C 1
ATOM 1541 O O . LEU A 1 198 ? -13.648 3.691 3.906 1 98.31 198 LEU A O 1
ATOM 1545 N N . GLY A 1 199 ? -13.688 1.67 2.951 1 97.44 199 GLY A N 1
ATOM 1546 C CA . GLY A 1 199 ? -14.156 1.017 4.164 1 97.44 199 GLY A CA 1
ATOM 1547 C C . GLY A 1 199 ? -13.109 0.118 4.797 1 97.44 199 GLY A C 1
ATOM 1548 O O . GLY A 1 199 ? -11.945 0.139 4.402 1 97.44 199 GLY A O 1
ATOM 1549 N N . ASN A 1 200 ? -13.578 -0.593 5.738 1 94.62 200 ASN A N 1
ATOM 1550 C CA . ASN A 1 200 ? -12.789 -1.509 6.551 1 94.62 200 ASN A CA 1
ATOM 1551 C C . ASN A 1 200 ? -12.047 -2.525 5.688 1 94.62 200 ASN A C 1
ATOM 1553 O O . ASN A 1 200 ? -12.578 -2.992 4.676 1 94.62 200 ASN A O 1
ATOM 1557 N N . GLU A 1 201 ? -10.836 -2.939 6.109 1 88.5 201 GLU A N 1
ATOM 1558 C CA . GLU A 1 201 ? -9.938 -3.824 5.371 1 88.5 201 GLU A CA 1
ATOM 1559 C C . GLU A 1 201 ? -10.562 -5.203 5.172 1 88.5 201 GLU A C 1
ATOM 1561 O O . GLU A 1 201 ? -10.305 -5.867 4.168 1 88.5 201 GLU A O 1
ATOM 1566 N N . GLU A 1 202 ? -11.398 -5.637 6.07 1 86.31 202 GLU A N 1
ATOM 1567 C CA . GLU A 1 202 ? -11.969 -6.977 6.004 1 86.31 202 GLU A CA 1
ATOM 1568 C C . GLU A 1 202 ? -13.406 -6.934 5.48 1 86.31 202 GLU A C 1
ATOM 1570 O O . GLU A 1 202 ? -13.75 -7.66 4.543 1 86.31 202 GLU A O 1
ATOM 1575 N N . GLU A 1 203 ? -14.148 -5.938 5.965 1 90.31 203 GLU A N 1
ATOM 1576 C CA . GLU A 1 203 ? -15.586 -5.969 5.738 1 90.31 203 GLU A CA 1
ATOM 1577 C C . GLU A 1 203 ? -16 -4.926 4.703 1 90.31 203 GLU A C 1
ATOM 1579 O O . GLU A 1 203 ? -17.125 -4.973 4.184 1 90.31 203 GLU A O 1
ATOM 1584 N N . GLY A 1 204 ? -15.117 -4.059 4.41 1 94.44 204 GLY A N 1
ATOM 1585 C CA . GLY A 1 204 ? -15.508 -2.969 3.531 1 94.44 204 GLY A CA 1
ATOM 1586 C C . GLY A 1 204 ? -16.484 -2.008 4.168 1 94.44 204 GLY A C 1
ATOM 1587 O O . GLY A 1 204 ? -16.484 -1.819 5.387 1 94.44 2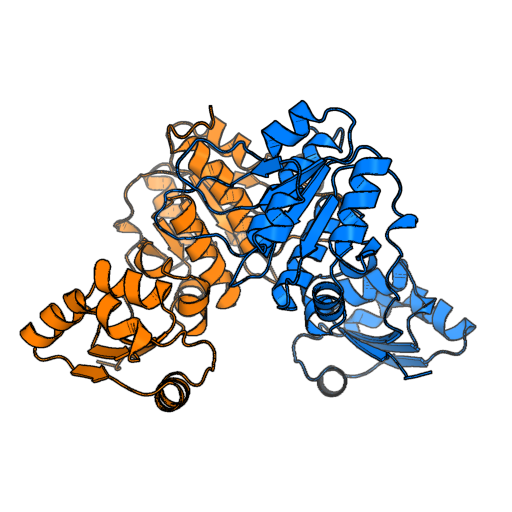04 GLY A O 1
ATOM 1588 N N . LEU A 1 205 ? -17.219 -1.356 3.34 1 97 205 LEU A N 1
ATOM 1589 C CA . LEU A 1 205 ? -18.25 -0.433 3.812 1 97 205 LEU A CA 1
ATOM 1590 C C . LEU A 1 205 ? -19.531 -1.179 4.152 1 97 205 LEU A C 1
ATOM 1592 O O . LEU A 1 205 ? -19.984 -2.018 3.375 1 97 205 LEU A O 1
ATOM 1596 N N . PRO A 1 206 ? -20.109 -0.828 5.293 1 96.12 206 PRO A N 1
ATOM 1597 C CA . PRO A 1 206 ? -21.406 -1.43 5.609 1 96.12 206 PRO A CA 1
ATOM 1598 C C . PRO A 1 206 ? -22.484 -1.056 4.598 1 96.12 206 PRO A C 1
ATOM 1600 O O . PRO A 1 206 ? -22.438 0.031 4.016 1 96.12 206 PRO A O 1
ATOM 1603 N N . GLY A 1 207 ? -23.406 -1.942 4.457 1 95.12 207 GLY A N 1
ATOM 1604 C CA . GLY A 1 207 ? -24.5 -1.724 3.523 1 95.12 207 GLY A CA 1
ATOM 1605 C C . GLY A 1 207 ? -25.203 -0.395 3.727 1 95.12 207 GLY A C 1
ATOM 1606 O O . GLY A 1 207 ? -25.5 0.318 2.762 1 95.12 207 GLY A O 1
ATOM 1607 N N . ALA A 1 208 ? -25.5 -0.092 4.965 1 95.5 208 ALA A N 1
ATOM 1608 C CA . ALA A 1 208 ? -26.188 1.157 5.289 1 95.5 208 ALA A CA 1
ATOM 1609 C C . ALA A 1 208 ? -25.344 2.365 4.863 1 95.5 208 ALA A C 1
ATOM 1611 O O . ALA A 1 208 ? -25.906 3.381 4.434 1 95.5 208 ALA A O 1
ATOM 1612 N N . PHE A 1 209 ? -24.062 2.283 4.969 1 97.5 209 PHE A N 1
ATOM 1613 C CA . PHE A 1 209 ? -23.172 3.354 4.551 1 97.5 209 PHE A CA 1
ATOM 1614 C C . PHE A 1 209 ? -23.188 3.523 3.037 1 97.5 209 PHE A C 1
ATOM 1616 O O . PHE A 1 209 ? -23.297 4.645 2.533 1 97.5 209 PHE A O 1
ATOM 1623 N N . VAL A 1 210 ? -23.109 2.398 2.365 1 96.31 210 VAL A N 1
ATOM 1624 C CA . VAL A 1 210 ? -23.156 2.412 0.907 1 96.31 210 VAL A CA 1
ATOM 1625 C C . VAL A 1 210 ? -24.469 3.027 0.434 1 96.31 210 VAL A C 1
ATOM 1627 O O . VAL A 1 210 ? -24.484 3.848 -0.487 1 96.31 210 VAL A O 1
ATOM 1630 N N . ALA A 1 211 ? -25.547 2.674 1.076 1 95 211 ALA A N 1
ATOM 1631 C CA . ALA A 1 211 ? -26.875 3.174 0.713 1 95 211 ALA A CA 1
ATOM 1632 C C . ALA A 1 211 ? -26.953 4.684 0.918 1 95 211 ALA A C 1
ATOM 1634 O O . ALA A 1 211 ? -27.688 5.371 0.196 1 95 211 ALA A O 1
ATOM 1635 N N . GLY A 1 212 ? -26.266 5.148 1.889 1 95.81 212 GLY A N 1
ATOM 1636 C CA . GLY A 1 212 ? -26.266 6.578 2.172 1 95.81 212 GLY A CA 1
ATOM 1637 C C . GLY A 1 212 ? -25.469 7.383 1.167 1 95.81 212 GLY A C 1
ATOM 1638 O O . GLY A 1 212 ? -25.672 8.594 1.033 1 95.81 212 GLY A O 1
ATOM 1639 N N . CYS A 1 213 ? -24.656 6.562 0.513 1 95.81 213 CYS A N 1
ATOM 1640 C CA . CYS A 1 213 ? -23.859 7.23 -0.515 1 95.81 213 CYS A CA 1
ATOM 1641 C C . CYS A 1 213 ? -24.688 7.453 -1.778 1 95.81 213 CYS A C 1
ATOM 1643 O O . CYS A 1 213 ? -25.531 6.621 -2.129 1 95.81 213 CYS A O 1
ATOM 1645 N N . GLY A 1 214 ? -24.688 8.406 -2.457 1 92.25 214 GLY A N 1
ATOM 1646 C CA . GLY A 1 214 ? -25.391 8.688 -3.697 1 92.25 214 GLY A CA 1
ATOM 1647 C C . GLY A 1 214 ? -24.797 7.984 -4.898 1 92.25 214 GLY A C 1
ATOM 1648 O O . GLY A 1 214 ? -25.469 7.762 -5.898 1 92.25 214 GLY A O 1
ATOM 1649 N N . TYR A 1 215 ? -23.531 7.555 -4.781 1 95.19 215 TYR A N 1
ATOM 1650 C CA . TYR A 1 215 ? -22.812 6.938 -5.895 1 95.19 215 TYR A CA 1
ATOM 1651 C C . TYR A 1 215 ? -21.984 5.758 -5.414 1 95.19 215 TYR A C 1
ATOM 1653 O O . TYR A 1 215 ? -21.641 5.664 -4.23 1 95.19 215 TYR A O 1
ATOM 1661 N N . LYS A 1 216 ? -21.766 4.812 -6.398 1 96.44 216 LYS A N 1
ATOM 1662 C CA . LYS A 1 216 ? -20.875 3.676 -6.199 1 96.44 216 LYS A CA 1
ATOM 1663 C C . LYS A 1 216 ? -19.828 3.598 -7.312 1 96.44 216 LYS A C 1
ATOM 1665 O O . LYS A 1 216 ? -20.109 3.951 -8.461 1 96.44 216 LYS A O 1
ATOM 1670 N N . PHE A 1 217 ? -18.672 3.166 -6.941 1 95.81 217 PHE A N 1
ATOM 1671 C CA . PHE A 1 217 ? -17.656 2.906 -7.957 1 95.81 217 PHE A CA 1
ATOM 1672 C C . PHE A 1 217 ? -16.828 1.672 -7.605 1 95.81 217 PHE A C 1
ATOM 1674 O O . PHE A 1 217 ? -16.891 1.189 -6.469 1 95.81 217 PHE A O 1
ATOM 1681 N N . THR A 1 218 ? -16.188 1.146 -8.578 1 94.25 218 THR A N 1
ATOM 1682 C CA . THR A 1 218 ? -15.297 0.003 -8.391 1 94.25 218 THR A CA 1
ATOM 1683 C C . THR A 1 218 ? -14.023 0.17 -9.211 1 94.25 218 THR A C 1
ATOM 1685 O O . THR A 1 218 ? -14 0.909 -10.195 1 94.25 218 THR A O 1
ATOM 1688 N N . ILE A 1 219 ? -12.992 -0.312 -8.703 1 92.75 219 ILE A N 1
ATOM 1689 C CA . ILE A 1 219 ? -11.781 -0.488 -9.5 1 92.75 219 ILE A CA 1
ATOM 1690 C C . ILE A 1 219 ? -11.797 -1.863 -10.172 1 92.75 219 ILE A C 1
ATOM 1692 O O . ILE A 1 219 ? -11.836 -2.889 -9.484 1 92.75 219 ILE A O 1
ATOM 1696 N N . LEU A 1 220 ? -11.742 -1.869 -11.398 1 89.19 220 LEU A N 1
ATOM 1697 C CA . LEU A 1 220 ? -11.867 -3.125 -12.133 1 89.19 220 LEU A CA 1
ATOM 1698 C C . LEU A 1 220 ? -10.539 -3.865 -12.18 1 89.19 220 LEU A C 1
ATOM 1700 O O . LEU A 1 220 ? -9.492 -3.262 -12.453 1 89.19 220 LEU A O 1
ATOM 1704 N N . GLY A 1 221 ? -10.586 -5.07 -11.844 1 89.38 221 GLY A N 1
ATOM 1705 C CA . GLY A 1 221 ? -9.422 -5.941 -11.922 1 89.38 221 GLY A CA 1
ATOM 1706 C C . GLY A 1 221 ? -9.641 -7.152 -12.805 1 89.38 221 GLY A C 1
ATOM 1707 O O . GLY A 1 221 ? -10.555 -7.164 -13.633 1 89.38 221 GLY A O 1
ATOM 1708 N N . SER A 1 222 ? -8.773 -8.109 -12.719 1 87.56 222 SER A N 1
ATOM 1709 C CA . SER A 1 222 ? -8.812 -9.328 -13.531 1 87.56 222 SER A CA 1
ATOM 1710 C C . SER A 1 222 ? -9.812 -10.336 -12.969 1 87.56 222 SER A C 1
ATOM 1712 O O . SER A 1 222 ? -10.195 -11.281 -13.656 1 87.56 222 SER A O 1
ATOM 1714 N N . GLY A 1 223 ? -10.156 -10.172 -11.648 1 87.38 223 GLY A N 1
ATOM 1715 C CA . GLY A 1 223 ? -11.008 -11.125 -10.961 1 87.38 223 GLY A CA 1
ATOM 1716 C C . GLY A 1 223 ? -10.227 -12.227 -10.266 1 87.38 223 GLY A C 1
ATOM 1717 O O . GLY A 1 223 ? -10.805 -13.055 -9.555 1 87.38 223 GLY A O 1
ATOM 1718 N N . SER A 1 224 ? -8.922 -12.234 -10.391 1 87.69 224 SER A N 1
ATOM 1719 C CA . SER A 1 224 ? -8.094 -13.289 -9.812 1 87.69 224 SER A CA 1
ATOM 1720 C C . SER A 1 224 ? -8.008 -13.156 -8.297 1 87.69 224 SER A C 1
ATOM 1722 O O . SER A 1 224 ? -7.836 -14.148 -7.59 1 87.69 224 SER A O 1
ATOM 1724 N N . VAL A 1 225 ? -8.016 -11.953 -7.82 1 90.81 225 VAL A N 1
ATOM 1725 C CA . VAL A 1 225 ? -8.062 -11.688 -6.387 1 90.81 225 VAL A CA 1
ATOM 1726 C C . VAL A 1 225 ? -9.297 -10.844 -6.059 1 90.81 225 VAL A C 1
ATOM 1728 O O . VAL A 1 225 ? -9.805 -10.117 -6.914 1 90.81 225 VAL A O 1
ATOM 1731 N N . GLU A 1 226 ? -9.703 -10.898 -4.867 1 86.81 226 GLU A N 1
ATOM 1732 C CA . GLU A 1 226 ? -10.992 -10.344 -4.48 1 86.81 226 GLU A CA 1
ATOM 1733 C C . GLU A 1 226 ? -10.945 -8.82 -4.434 1 86.81 226 GLU A C 1
ATOM 1735 O O . GLU A 1 226 ? -11.922 -8.148 -4.785 1 86.81 226 GLU A O 1
ATOM 1740 N N . SER A 1 227 ? -9.875 -8.336 -3.914 1 92.81 227 SER A N 1
ATOM 1741 C CA . SER A 1 227 ? -9.812 -6.887 -3.758 1 92.81 227 SER A CA 1
ATOM 1742 C C . SER A 1 227 ? -8.375 -6.418 -3.553 1 92.81 227 SER A C 1
ATOM 1744 O O . SER A 1 227 ? -7.465 -7.234 -3.41 1 92.81 227 SER A O 1
ATOM 1746 N N . LEU A 1 228 ? -8.195 -5.129 -3.605 1 95.56 228 LEU A N 1
ATOM 1747 C CA . LEU A 1 228 ? -6.918 -4.477 -3.348 1 95.56 228 LEU A CA 1
ATOM 1748 C C . LEU A 1 228 ? -6.781 -4.109 -1.873 1 95.56 228 LEU A C 1
ATOM 1750 O O . LEU A 1 228 ? -7.781 -4.023 -1.157 1 95.56 228 LEU A O 1
ATOM 1754 N N . ASN A 1 229 ? -5.547 -4.023 -1.421 1 95.38 229 ASN A N 1
ATOM 1755 C CA . ASN A 1 229 ? -5.297 -3.383 -0.133 1 95.38 229 ASN A CA 1
ATOM 1756 C C . ASN A 1 229 ? -5.879 -1.973 -0.09 1 95.38 229 ASN A C 1
ATOM 1758 O O . ASN A 1 229 ? -5.777 -1.225 -1.064 1 95.38 229 ASN A O 1
ATOM 1762 N N . VAL A 1 230 ? -6.387 -1.584 0.988 1 97.38 230 VAL A N 1
ATOM 1763 C CA . VAL A 1 230 ? -7.125 -0.327 1.078 1 97.38 230 VAL A CA 1
ATOM 1764 C C . VAL A 1 230 ? -6.184 0.843 0.794 1 97.38 230 VAL A C 1
ATOM 1766 O O . VAL A 1 230 ? -6.598 1.851 0.214 1 97.38 230 VAL A O 1
ATOM 1769 N N . SER A 1 231 ? -4.891 0.792 1.218 1 98.12 231 SER A N 1
ATOM 1770 C CA . SER A 1 231 ? -3.961 1.88 0.941 1 98.12 231 SER A CA 1
ATOM 1771 C C . SER A 1 231 ? -3.672 1.994 -0.552 1 98.12 231 SER A C 1
ATOM 1773 O O . SER A 1 231 ? -3.453 3.094 -1.064 1 98.12 231 SER A O 1
ATOM 1775 N N . VAL A 1 232 ? -3.691 0.867 -1.245 1 97.81 232 VAL A N 1
ATOM 1776 C CA . VAL A 1 232 ? -3.537 0.847 -2.695 1 97.81 232 VAL A CA 1
ATOM 1777 C C . VAL A 1 232 ? -4.777 1.441 -3.355 1 97.81 232 VAL A C 1
ATOM 1779 O O . VAL A 1 232 ? -4.672 2.268 -4.266 1 97.81 232 VAL A O 1
ATOM 1782 N N . THR A 1 233 ? -5.941 1.014 -2.871 1 97.56 233 THR A N 1
ATOM 1783 C CA . THR A 1 233 ? -7.191 1.577 -3.369 1 97.56 233 THR A CA 1
ATOM 1784 C C . THR A 1 233 ? -7.195 3.096 -3.227 1 97.56 233 THR A C 1
ATOM 1786 O O . THR A 1 233 ? -7.527 3.812 -4.172 1 97.56 233 THR A O 1
ATOM 1789 N N . ALA A 1 234 ? -6.781 3.537 -2.098 1 98.12 234 ALA A N 1
ATOM 1790 C CA . ALA A 1 234 ? -6.715 4.973 -1.832 1 98.12 234 ALA A CA 1
ATOM 1791 C C . ALA A 1 234 ? -5.785 5.668 -2.82 1 98.12 234 ALA A C 1
ATOM 1793 O O . ALA A 1 234 ? -6.102 6.75 -3.322 1 98.12 234 ALA A O 1
ATOM 1794 N N . ALA A 1 235 ? -4.664 5.066 -3.096 1 97.88 235 ALA A N 1
ATOM 1795 C CA . ALA A 1 235 ? -3.682 5.672 -3.99 1 97.88 235 ALA A CA 1
ATOM 1796 C C . ALA A 1 235 ? -4.246 5.832 -5.398 1 97.88 235 ALA A C 1
ATOM 1798 O O . ALA A 1 235 ? -4.059 6.871 -6.035 1 97.88 235 ALA A O 1
ATOM 1799 N N . LEU A 1 236 ? -4.926 4.824 -5.852 1 96.44 236 LEU A N 1
ATOM 1800 C CA . LEU A 1 236 ? -5.527 4.871 -7.18 1 96.44 236 LEU A CA 1
ATOM 1801 C C . LEU A 1 236 ? -6.613 5.945 -7.246 1 96.44 236 LEU A C 1
ATOM 1803 O O . LEU A 1 236 ? -6.738 6.641 -8.258 1 96.44 236 LEU A O 1
ATOM 1807 N N . CYS A 1 237 ? -7.355 6.086 -6.188 1 96.19 237 CYS A N 1
ATOM 1808 C CA . CYS A 1 237 ? -8.375 7.125 -6.117 1 96.19 237 CYS A CA 1
ATOM 1809 C C . CYS A 1 237 ? -7.742 8.508 -6.098 1 96.19 237 CYS A C 1
ATOM 1811 O O . CYS A 1 237 ? -8.148 9.398 -6.852 1 96.19 237 CYS A O 1
ATOM 1813 N N . LEU A 1 238 ? -6.746 8.664 -5.273 1 95.12 238 LEU A N 1
ATOM 1814 C CA . LEU A 1 238 ? -6.105 9.961 -5.086 1 95.12 238 LEU A CA 1
ATOM 1815 C C . LEU A 1 238 ? -5.43 10.43 -6.371 1 95.12 238 LEU A C 1
ATOM 1817 O O . LEU A 1 238 ? -5.445 11.617 -6.691 1 95.12 238 LEU A O 1
ATOM 1821 N N . GLU A 1 239 ? -4.816 9.523 -7.059 1 93.06 239 GLU A N 1
ATOM 1822 C CA . GLU A 1 239 ? -4.199 9.875 -8.336 1 93.06 239 GLU A CA 1
ATOM 1823 C C . GLU A 1 239 ? -5.223 10.469 -9.297 1 93.06 239 GLU A C 1
ATOM 1825 O O . GLU A 1 239 ? -4.953 11.477 -9.953 1 93.06 239 GLU A O 1
ATOM 1830 N N . LYS A 1 240 ? -6.418 9.891 -9.359 1 88.94 240 LYS A N 1
ATOM 1831 C CA . LYS A 1 240 ? -7.477 10.359 -10.258 1 88.94 240 LYS A CA 1
ATOM 1832 C C . LYS A 1 240 ? -8.047 11.695 -9.781 1 88.94 240 LYS A C 1
ATOM 1834 O O . LYS A 1 240 ? -8.289 12.586 -10.594 1 88.94 240 LYS A O 1
ATOM 1839 N N . MET A 1 241 ? -8.203 11.773 -8.516 1 86.25 241 MET A N 1
ATOM 1840 C CA . MET A 1 241 ? -8.797 12.969 -7.93 1 86.25 241 MET A CA 1
ATOM 1841 C C . MET A 1 241 ? -7.863 14.164 -8.07 1 86.25 241 MET A C 1
ATOM 1843 O O . MET A 1 241 ? -8.32 15.297 -8.227 1 86.25 241 MET A O 1
ATOM 1847 N N . SER A 1 242 ? -6.582 13.914 -7.934 1 84.12 242 SER A N 1
ATOM 1848 C CA . SER A 1 242 ? -5.609 15 -7.988 1 84.12 242 SER A CA 1
ATOM 1849 C C . SER A 1 242 ? -5.473 15.547 -9.406 1 84.12 242 SER A C 1
ATOM 1851 O O . SER A 1 242 ? -5.121 16.719 -9.594 1 84.12 242 SER A O 1
ATOM 1853 N N . ARG A 1 243 ? -5.637 14.703 -10.422 1 75.06 243 ARG A N 1
ATOM 1854 C CA . ARG A 1 243 ? -5.582 15.148 -11.812 1 75.06 243 ARG A CA 1
ATOM 1855 C C . ARG A 1 243 ? -6.73 16.094 -12.125 1 75.06 243 ARG A C 1
ATOM 1857 O O . ARG A 1 243 ? -6.594 16.984 -12.977 1 75.06 243 ARG A O 1
ATOM 1864 N N . ASN A 1 244 ? -7.777 15.828 -11.461 1 61.16 244 ASN A N 1
ATOM 1865 C CA . ASN A 1 244 ? -8.914 16.719 -11.672 1 61.16 244 ASN A CA 1
ATOM 1866 C C . ASN A 1 244 ? -8.695 18.078 -11.016 1 61.16 244 ASN A C 1
ATOM 1868 O O . ASN A 1 244 ? -9.344 19.062 -11.383 1 61.16 244 ASN A O 1
ATOM 1872 N N . TYR A 1 245 ? -7.934 18 -9.969 1 54.81 245 TYR A N 1
ATOM 1873 C CA . TYR A 1 245 ? -7.652 19.219 -9.234 1 54.81 245 TYR A CA 1
ATOM 1874 C C . TYR A 1 245 ? -6.652 20.094 -9.984 1 54.81 245 TYR A C 1
ATOM 1876 O O . TYR A 1 245 ? -6.812 21.312 -10.062 1 54.81 245 TYR A O 1
ATOM 1884 N N . SER A 1 246 ? -5.316 19.438 -9.969 1 50.31 246 SER A N 1
ATOM 1885 C CA . SER A 1 246 ? -4.148 20.234 -10.328 1 50.31 246 SER A CA 1
ATOM 1886 C C . SER A 1 246 ? -4.059 20.438 -11.836 1 50.31 246 SER A C 1
ATOM 1888 O O . SER A 1 246 ? -4.535 19.594 -12.609 1 50.31 246 SER A O 1
ATOM 1890 N N . GLY A 1 247 ? -4.379 21.594 -12.383 1 42.78 247 GLY A N 1
ATOM 1891 C CA . GLY A 1 247 ? -3.707 21.953 -13.617 1 42.78 247 GLY A CA 1
ATOM 1892 C C . GLY A 1 247 ? -2.496 21.078 -13.914 1 42.78 247 GLY A C 1
ATOM 1893 O O . GLY A 1 247 ? -1.651 21.438 -14.734 1 42.78 247 GLY A O 1
ATOM 1894 N N . LEU A 1 248 ? -2.188 20.266 -13.008 1 41.09 248 LEU A N 1
ATOM 1895 C CA . LEU A 1 248 ? -0.97 19.5 -13.227 1 41.09 248 LEU A CA 1
ATOM 1896 C C . LEU A 1 248 ? -1.182 18.453 -14.32 1 41.09 248 LEU A C 1
ATOM 1898 O O . LEU A 1 248 ? -1.591 17.328 -14.031 1 41.09 248 LEU A O 1
ATOM 1902 N N . ARG A 1 249 ? -1.938 18.781 -15.227 1 36.59 249 ARG A N 1
ATOM 1903 C CA . ARG A 1 249 ? -2.037 17.891 -16.391 1 36.59 249 ARG A CA 1
ATOM 1904 C C . ARG A 1 249 ? -0.663 17.391 -16.812 1 36.59 249 ARG A C 1
ATOM 1906 O O . ARG A 1 249 ? 0.268 18.172 -16.984 1 36.59 249 ARG A O 1
ATOM 1913 N N . PRO A 1 250 ? -0.355 16.172 -16.641 1 34.97 250 PRO A N 1
ATOM 1914 C CA . PRO A 1 250 ? 0.892 15.82 -17.328 1 34.97 250 PRO A CA 1
ATOM 1915 C C . PRO A 1 250 ? 0.924 16.297 -18.781 1 34.97 250 PRO A C 1
ATOM 1917 O O . PRO A 1 250 ? -0.075 16.172 -19.5 1 34.97 250 PRO A O 1
ATOM 1920 N N . GLU A 1 251 ? 1.639 17.312 -19.156 1 28.38 251 GLU A N 1
ATOM 1921 C CA . GLU A 1 251 ? 1.819 17.562 -20.594 1 28.38 251 GLU A CA 1
ATOM 1922 C C . GLU A 1 251 ? 2.23 16.297 -21.328 1 28.38 251 GLU A C 1
ATOM 1924 O O . GLU A 1 251 ? 2.979 15.477 -20.781 1 28.38 251 GLU A O 1
ATOM 1929 N N . MET B 1 1 ? 17.609 -32.312 2.002 1 35 1 MET B N 1
ATOM 1930 C CA . MET B 1 1 ? 17.047 -31.203 1.234 1 35 1 MET B CA 1
ATOM 1931 C C . MET B 1 1 ? 16.516 -30.125 2.158 1 35 1 MET B C 1
ATOM 1933 O O . MET B 1 1 ? 15.75 -30.406 3.076 1 35 1 MET B O 1
ATOM 1937 N N . GLN B 1 2 ? 17.188 -29.156 2.57 1 44.5 2 GLN B N 1
ATOM 1938 C CA . GLN B 1 2 ? 16.953 -28.234 3.67 1 44.5 2 GLN B CA 1
ATOM 1939 C C . GLN B 1 2 ? 15.5 -27.766 3.697 1 44.5 2 GLN B C 1
ATOM 1941 O O . GLN B 1 2 ? 14.945 -27.391 2.666 1 44.5 2 GLN B O 1
ATOM 1946 N N . ASN B 1 3 ? 14.523 -28.359 4.449 1 57.34 3 ASN B N 1
ATOM 1947 C CA . ASN B 1 3 ? 13.07 -28.469 4.504 1 57.34 3 ASN B CA 1
ATOM 1948 C C . ASN B 1 3 ? 12.398 -27.094 4.453 1 57.34 3 ASN B C 1
ATOM 1950 O O . ASN B 1 3 ? 12.562 -26.297 5.371 1 57.34 3 ASN B O 1
ATOM 1954 N N . ASN B 1 4 ? 12.211 -26.438 3.154 1 83.81 4 ASN B N 1
ATOM 1955 C CA . ASN B 1 4 ? 11.703 -25.094 2.91 1 83.81 4 ASN B CA 1
ATOM 1956 C C . ASN B 1 4 ? 10.203 -25.016 3.152 1 83.81 4 ASN B C 1
ATOM 1958 O O . ASN B 1 4 ? 9.438 -24.656 2.252 1 83.81 4 ASN B O 1
ATOM 1962 N N . LEU B 1 5 ? 9.852 -25.594 4.293 1 94.75 5 LEU B N 1
ATOM 1963 C CA . LEU B 1 5 ? 8.43 -25.562 4.645 1 94.75 5 LEU B CA 1
ATOM 1964 C C . LEU B 1 5 ? 8.047 -24.188 5.184 1 94.75 5 LEU B C 1
ATOM 1966 O O . LEU B 1 5 ? 8.82 -23.562 5.906 1 94.75 5 LEU B O 1
ATOM 1970 N N . LEU B 1 6 ? 6.879 -23.844 4.727 1 96.62 6 LEU B N 1
ATOM 1971 C CA . LEU B 1 6 ? 6.324 -22.547 5.105 1 96.62 6 LEU B CA 1
ATOM 1972 C C . LEU B 1 6 ? 4.879 -22.688 5.562 1 96.62 6 LEU B C 1
ATOM 1974 O O . LEU B 1 6 ? 4.07 -23.344 4.895 1 96.62 6 LEU B O 1
ATOM 1978 N N . THR B 1 7 ? 4.578 -22.188 6.766 1 98.06 7 THR B N 1
ATOM 1979 C CA . THR B 1 7 ? 3.197 -22.188 7.238 1 98.06 7 THR B CA 1
ATOM 1980 C C . THR B 1 7 ? 2.488 -20.906 6.828 1 98.06 7 THR B C 1
ATOM 1982 O O . THR B 1 7 ? 2.91 -19.812 7.203 1 98.06 7 THR B O 1
ATOM 1985 N N . ILE B 1 8 ? 1.461 -21.062 6.031 1 98.19 8 ILE B N 1
ATOM 1986 C CA . ILE B 1 8 ? 0.702 -19.891 5.574 1 98.19 8 ILE B CA 1
ATOM 1987 C C . ILE B 1 8 ? -0.729 -19.984 6.102 1 98.19 8 ILE B C 1
ATOM 1989 O O . ILE B 1 8 ? -1.183 -21.047 6.523 1 98.19 8 ILE B O 1
ATOM 1993 N N . CYS B 1 9 ? -1.401 -18.844 6.125 1 98.25 9 CYS B N 1
ATOM 1994 C CA . CYS B 1 9 ? -2.793 -18.812 6.562 1 98.25 9 CYS B CA 1
ATOM 1995 C C . CYS B 1 9 ? -3.57 -17.734 5.832 1 98.25 9 CYS B C 1
ATOM 1997 O O . CYS B 1 9 ? -2.99 -16.953 5.066 1 98.25 9 CYS B O 1
ATOM 1999 N N . GLY B 1 10 ? -4.887 -17.766 6.059 1 96.75 10 GLY B N 1
ATOM 2000 C CA . GLY B 1 10 ? -5.797 -16.844 5.383 1 96.75 10 GLY B CA 1
ATOM 2001 C C . GLY B 1 10 ? -6.633 -17.531 4.312 1 96.75 10 GLY B C 1
ATOM 2002 O O . GLY B 1 10 ? -6.109 -18.297 3.508 1 96.75 10 GLY B O 1
ATOM 2003 N N . LEU B 1 11 ? -7.84 -17.234 4.277 1 96.5 11 LEU B N 1
ATOM 2004 C CA . LEU B 1 11 ? -8.781 -17.938 3.408 1 96.5 11 LEU B CA 1
ATOM 2005 C C . LEU B 1 11 ? -8.391 -17.766 1.943 1 96.5 11 LEU B C 1
ATOM 2007 O O . LEU B 1 11 ? -8.219 -18.75 1.226 1 96.5 11 LEU B O 1
ATOM 2011 N N . SER B 1 12 ? -8.18 -16.531 1.493 1 96 12 SER B N 1
ATOM 2012 C CA . SER B 1 12 ? -7.852 -16.266 0.095 1 96 12 SER B CA 1
ATOM 2013 C C . SER B 1 12 ? -6.508 -16.891 -0.28 1 96 12 SER B C 1
ATOM 2015 O O . SER B 1 12 ? -6.352 -17.438 -1.37 1 96 12 SER B O 1
ATOM 2017 N N . THR B 1 13 ? -5.59 -16.828 0.625 1 97.75 13 THR B N 1
ATOM 2018 C CA . THR B 1 13 ? -4.238 -17.344 0.412 1 97.75 13 THR B CA 1
ATOM 2019 C C . THR B 1 13 ? -4.254 -18.859 0.212 1 97.75 13 THR B C 1
ATOM 2021 O O . THR B 1 13 ? -3.738 -19.359 -0.787 1 97.75 13 THR B O 1
ATOM 2024 N N . VAL B 1 14 ? -4.902 -19.547 1.079 1 98.31 14 VAL B N 1
ATOM 2025 C CA . VAL B 1 14 ? -4.891 -21 1.044 1 98.31 14 VAL B CA 1
ATOM 2026 C C . VAL B 1 14 ? -5.766 -21.5 -0.105 1 98.31 14 VAL B C 1
ATOM 2028 O O . VAL B 1 14 ? -5.41 -22.453 -0.795 1 98.31 14 VAL B O 1
ATOM 2031 N N . ARG B 1 15 ? -6.859 -20.828 -0.317 1 97.44 15 ARG B N 1
ATOM 2032 C CA . ARG B 1 15 ? -7.73 -21.203 -1.421 1 97.44 15 ARG B CA 1
ATOM 2033 C C . ARG B 1 15 ? -7.016 -21.078 -2.76 1 97.44 15 ARG B C 1
ATOM 2035 O O . ARG B 1 15 ? -7.102 -21.953 -3.611 1 97.44 15 ARG B O 1
ATOM 2042 N N . ALA B 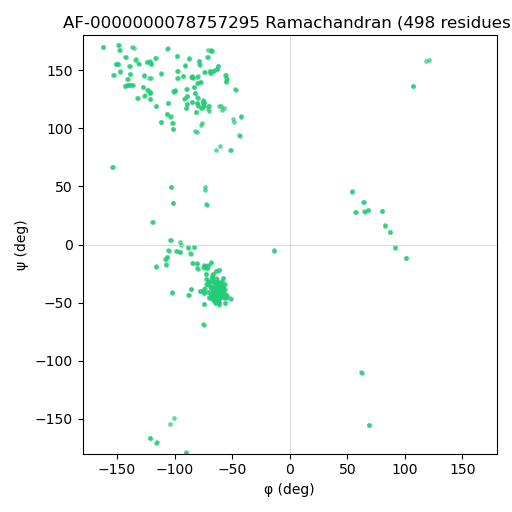1 16 ? -6.344 -19.953 -2.934 1 97.12 16 ALA B N 1
ATOM 2043 C CA . ALA B 1 16 ? -5.625 -19.719 -4.184 1 97.12 16 ALA B CA 1
ATOM 2044 C C . ALA B 1 16 ? -4.555 -20.797 -4.402 1 97.12 16 ALA B C 1
ATOM 2046 O O . ALA B 1 16 ? -4.406 -21.312 -5.508 1 97.12 16 ALA B O 1
ATOM 2047 N N . LEU B 1 17 ? -3.875 -21.156 -3.348 1 97.81 17 LEU B N 1
ATOM 2048 C CA . LEU B 1 17 ? -2.834 -22.172 -3.457 1 97.81 17 LEU B CA 1
ATOM 2049 C C . LEU B 1 17 ? -3.439 -23.531 -3.756 1 97.81 17 LEU B C 1
ATOM 2051 O O . LEU B 1 17 ? -2.932 -24.281 -4.605 1 97.81 17 LEU B O 1
ATOM 2055 N N . ALA B 1 18 ? -4.492 -23.859 -3.096 1 97.88 18 ALA B N 1
ATOM 2056 C CA . ALA B 1 18 ? -5.172 -25.141 -3.287 1 97.88 18 ALA B CA 1
ATOM 2057 C C . ALA B 1 18 ? -5.629 -25.312 -4.734 1 97.88 18 ALA B C 1
ATOM 2059 O O . ALA B 1 18 ? -5.59 -26.422 -5.277 1 97.88 18 ALA B O 1
ATOM 2060 N N . ALA B 1 19 ? -6.031 -24.234 -5.293 1 96.25 19 ALA B N 1
ATOM 2061 C CA . ALA B 1 19 ? -6.508 -24.266 -6.672 1 96.25 19 ALA B CA 1
ATOM 2062 C C . ALA B 1 19 ? -5.34 -24.312 -7.652 1 96.25 19 ALA B C 1
ATOM 2064 O O . ALA B 1 19 ? -5.371 -25.062 -8.633 1 96.25 19 ALA B O 1
ATOM 2065 N N . ALA B 1 20 ? -4.309 -23.578 -7.387 1 95.62 20 ALA B N 1
ATOM 2066 C CA . ALA B 1 20 ? -3.227 -23.359 -8.344 1 95.62 20 ALA B CA 1
ATOM 2067 C C . ALA B 1 20 ? -2.189 -24.484 -8.258 1 95.62 20 ALA B C 1
ATOM 2069 O O . ALA B 1 20 ? -1.637 -24.906 -9.273 1 95.62 20 ALA B O 1
ATOM 2070 N N . ALA B 1 21 ? -1.942 -24.906 -7.043 1 97.12 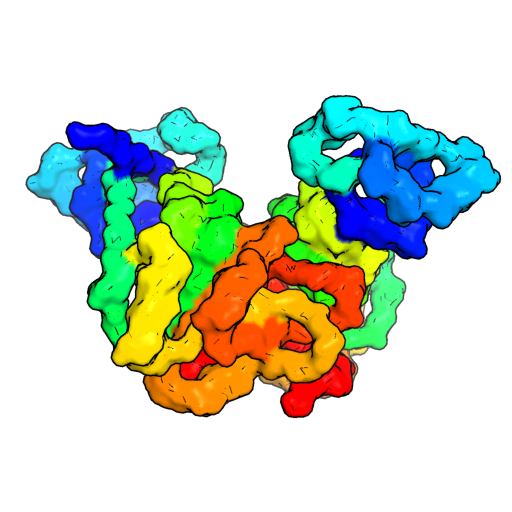21 ALA B N 1
ATOM 2071 C CA . ALA B 1 21 ? -0.844 -25.844 -6.836 1 97.12 21 ALA B CA 1
ATOM 2072 C C . ALA B 1 21 ? -1.081 -26.703 -5.598 1 97.12 21 ALA B C 1
ATOM 2074 O O . ALA B 1 21 ? -0.292 -26.672 -4.648 1 97.12 21 ALA B O 1
ATOM 2075 N N . PRO B 1 22 ? -2.094 -27.547 -5.648 1 97.75 22 PRO B N 1
ATOM 2076 C CA . PRO B 1 22 ? -2.414 -28.375 -4.477 1 97.75 22 PRO B CA 1
ATOM 2077 C C . PRO B 1 22 ? -1.274 -29.312 -4.082 1 97.75 22 PRO B C 1
ATOM 2079 O O . PRO B 1 22 ? -1.16 -29.688 -2.916 1 97.75 22 PRO B O 1
ATOM 2082 N N . GLU B 1 23 ? -0.402 -29.609 -4.977 1 97.06 23 GLU B N 1
ATOM 2083 C CA . GLU B 1 23 ? 0.7 -30.531 -4.723 1 97.06 23 GLU B CA 1
ATOM 2084 C C . GLU B 1 23 ? 1.699 -29.938 -3.736 1 97.06 23 GLU B C 1
ATOM 2086 O O . GLU B 1 23 ? 2.492 -30.672 -3.135 1 97.06 23 GLU B O 1
ATOM 2091 N N . ARG B 1 24 ? 1.646 -28.672 -3.512 1 97.31 24 ARG B N 1
ATOM 2092 C CA . ARG B 1 24 ? 2.586 -28.016 -2.604 1 97.31 24 ARG B CA 1
ATOM 2093 C C . ARG B 1 24 ? 2.115 -28.125 -1.157 1 97.31 24 ARG B C 1
ATOM 2095 O O . ARG B 1 24 ? 2.883 -27.859 -0.228 1 97.31 24 ARG B O 1
ATOM 2102 N N . ILE B 1 25 ? 0.906 -28.453 -0.96 1 98.31 25 ILE B N 1
ATOM 2103 C CA . ILE B 1 25 ? 0.353 -28.547 0.386 1 98.31 25 ILE B CA 1
ATOM 2104 C C . ILE B 1 25 ? 0.815 -29.844 1.042 1 98.31 25 ILE B C 1
ATOM 2106 O O . ILE B 1 25 ? 0.548 -30.938 0.53 1 98.31 25 ILE B O 1
ATOM 2110 N N . GLU B 1 26 ? 1.529 -29.688 2.084 1 97.62 26 GLU B N 1
ATOM 2111 C CA . GLU B 1 26 ? 1.946 -30.844 2.883 1 97.62 26 GLU B CA 1
ATOM 2112 C C . GLU B 1 26 ? 0.899 -31.188 3.938 1 97.62 26 GLU B C 1
ATOM 2114 O O . GLU B 1 26 ? 0.603 -32.375 4.164 1 97.62 26 GLU B O 1
ATOM 2119 N N . ARG B 1 27 ? 0.381 -30.141 4.586 1 98.44 27 ARG B N 1
ATOM 2120 C CA . ARG B 1 27 ? -0.677 -30.266 5.582 1 98.44 27 ARG B CA 1
ATOM 2121 C C . ARG B 1 27 ? -1.684 -29.125 5.453 1 98.44 27 ARG B C 1
ATOM 2123 O O . ARG B 1 27 ? -1.306 -27.984 5.188 1 98.44 27 ARG B O 1
ATOM 2130 N N . LEU B 1 28 ? -2.939 -29.484 5.668 1 98.75 28 LEU B N 1
ATOM 2131 C CA . LEU B 1 28 ? -4.016 -28.5 5.613 1 98.75 28 LEU B CA 1
ATOM 2132 C C . LEU B 1 28 ? -4.844 -28.531 6.895 1 98.75 28 LEU B C 1
ATOM 2134 O O . LEU B 1 28 ? -5.219 -29.594 7.371 1 98.75 28 LEU B O 1
ATOM 2138 N N . PHE B 1 29 ? -5.02 -27.344 7.512 1 98.81 29 PHE B N 1
ATOM 2139 C CA . PHE B 1 29 ? -5.82 -27.188 8.719 1 98.81 29 PHE B CA 1
ATOM 2140 C C . PHE B 1 29 ? -6.957 -26.188 8.492 1 98.81 29 PHE B C 1
ATOM 2142 O O . PHE B 1 29 ? -6.746 -25.125 7.91 1 98.81 29 PHE B O 1
ATOM 2149 N N . PHE B 1 30 ? -8.172 -26.5 8.844 1 98.69 30 PHE B N 1
ATOM 2150 C CA . PHE B 1 30 ? -9.289 -25.562 8.711 1 98.69 30 PHE B CA 1
ATOM 2151 C C . PHE B 1 30 ? -10.344 -25.828 9.773 1 98.69 30 PHE B C 1
ATOM 2153 O O . PHE B 1 30 ? -10.406 -26.938 10.336 1 98.69 30 PHE B O 1
ATOM 2160 N N . ASP B 1 31 ? -11.094 -24.844 10.094 1 98.25 31 ASP B N 1
ATOM 2161 C CA . ASP B 1 31 ? -12.141 -25 11.094 1 98.25 31 ASP B CA 1
ATOM 2162 C C . ASP B 1 31 ? -13.461 -25.422 10.453 1 98.25 31 ASP B C 1
ATOM 2164 O O . ASP B 1 31 ? -13.539 -25.578 9.234 1 98.25 31 ASP B O 1
ATOM 2168 N N . GLU B 1 32 ? -14.469 -25.562 11.281 1 97.5 32 GLU B N 1
ATOM 2169 C CA . GLU B 1 32 ? -15.758 -26.094 10.852 1 97.5 32 GLU B CA 1
ATOM 2170 C C . GLU B 1 32 ? -16.406 -25.172 9.82 1 97.5 32 GLU B C 1
ATOM 2172 O O . GLU B 1 32 ? -17.031 -25.625 8.867 1 97.5 32 GLU B O 1
ATOM 2177 N N . THR B 1 33 ? -16.25 -23.938 10 1 96.38 33 THR B N 1
ATOM 2178 C CA . THR B 1 33 ? -16.875 -22.953 9.133 1 96.38 33 THR B CA 1
ATOM 2179 C C . THR B 1 33 ? -16.297 -23.031 7.719 1 96.38 33 THR B C 1
ATOM 2181 O O . THR B 1 33 ? -17.031 -22.875 6.742 1 96.38 33 THR B O 1
ATOM 2184 N N . ASN B 1 34 ? -15.008 -23.391 7.609 1 97.06 34 ASN B N 1
ATOM 2185 C CA . ASN B 1 34 ? -14.336 -23.359 6.316 1 97.06 34 ASN B CA 1
ATOM 2186 C C . ASN B 1 34 ? -14.289 -24.75 5.676 1 97.06 34 ASN B C 1
ATOM 2188 O O . ASN B 1 34 ? -13.93 -24.875 4.504 1 97.06 34 ASN B O 1
ATOM 2192 N N . ALA B 1 35 ? -14.711 -25.766 6.332 1 96.44 35 ALA B N 1
ATOM 2193 C CA . ALA B 1 35 ? -14.602 -27.141 5.879 1 96.44 35 ALA B CA 1
ATOM 2194 C C . ALA B 1 35 ? -15.227 -27.328 4.496 1 96.44 35 ALA B C 1
ATOM 2196 O O . ALA B 1 35 ? -14.602 -27.891 3.598 1 96.44 35 ALA B O 1
ATOM 2197 N N . PRO B 1 36 ? -16.391 -26.734 4.27 1 96.62 36 PRO B N 1
ATOM 2198 C CA . PRO B 1 36 ? -17 -26.938 2.955 1 96.62 36 PRO B CA 1
ATOM 2199 C C . PRO B 1 36 ? -16.188 -26.297 1.827 1 96.62 36 PRO B C 1
ATOM 2201 O O . PRO B 1 36 ? -16.219 -26.781 0.691 1 96.62 36 PRO B O 1
ATOM 2204 N N . ARG B 1 37 ? -15.453 -25.312 2.148 1 95.81 37 ARG B N 1
ATOM 2205 C CA . ARG B 1 37 ? -14.688 -24.578 1.146 1 95.81 37 ARG B CA 1
ATOM 2206 C C . ARG B 1 37 ? -13.492 -25.391 0.66 1 95.81 37 ARG B C 1
ATOM 2208 O O . ARG B 1 37 ? -12.938 -25.094 -0.402 1 95.81 37 ARG B O 1
ATOM 2215 N N . PHE B 1 38 ? -13.109 -26.359 1.396 1 97.5 38 PHE B N 1
ATOM 2216 C CA . PHE B 1 38 ? -11.859 -27.062 1.085 1 97.5 38 PHE B CA 1
ATOM 2217 C C . PHE B 1 38 ? -12.125 -28.531 0.782 1 97.5 38 PHE B C 1
ATOM 2219 O O . PHE B 1 38 ? -11.195 -29.344 0.799 1 97.5 38 PHE B O 1
ATOM 2226 N N . ALA B 1 39 ? -13.375 -28.875 0.454 1 96.56 39 ALA B N 1
ATOM 2227 C CA . ALA B 1 39 ? -13.766 -30.266 0.173 1 96.56 39 ALA B CA 1
ATOM 2228 C C . ALA B 1 39 ? -12.977 -30.828 -1.003 1 96.56 39 ALA B C 1
ATOM 2230 O O . ALA B 1 39 ? -12.461 -31.938 -0.931 1 96.56 39 ALA B O 1
ATOM 2231 N N . GLU B 1 40 ? -12.852 -30.047 -2.008 1 96.88 40 GLU B N 1
ATOM 2232 C CA . GLU B 1 40 ? -12.172 -30.516 -3.215 1 96.88 40 GLU B CA 1
ATOM 2233 C C . GLU B 1 40 ? -10.695 -30.781 -2.949 1 96.88 40 GLU B C 1
ATOM 2235 O O . GLU B 1 40 ? -10.164 -31.828 -3.354 1 96.88 40 GLU B O 1
ATOM 2240 N N . VAL B 1 41 ? -10.023 -29.844 -2.311 1 97.94 41 VAL B N 1
ATOM 2241 C CA . VAL B 1 41 ? -8.594 -30.016 -2.068 1 97.94 41 VAL B CA 1
ATOM 2242 C C . VAL B 1 41 ? -8.375 -31.156 -1.075 1 97.94 41 VAL B C 1
ATOM 2244 O O . VAL B 1 41 ? -7.379 -31.875 -1.155 1 97.94 41 VAL B O 1
ATOM 2247 N N . CYS B 1 42 ? -9.297 -31.406 -0.199 1 97.75 42 CYS B N 1
ATOM 2248 C CA . CYS B 1 42 ? -9.203 -32.531 0.726 1 97.75 42 CYS B CA 1
ATOM 2249 C C . CYS B 1 42 ? -9.25 -33.875 -0.022 1 97.75 42 CYS B C 1
ATOM 2251 O O . CYS B 1 42 ? -8.547 -34.812 0.333 1 97.75 42 CYS B O 1
ATOM 2253 N N . ARG B 1 43 ? -10.141 -33.938 -1.012 1 97.31 43 ARG B N 1
ATOM 2254 C CA . ARG B 1 43 ? -10.188 -35.125 -1.842 1 97.31 43 ARG B CA 1
ATOM 2255 C C . ARG B 1 43 ? -8.836 -35.406 -2.494 1 97.31 43 ARG B C 1
ATOM 2257 O O . ARG B 1 43 ? -8.352 -36.531 -2.484 1 97.31 43 ARG B O 1
ATOM 2264 N N . TYR B 1 44 ? -8.273 -34.344 -2.979 1 97.94 44 TYR B N 1
ATOM 2265 C CA . TYR B 1 44 ? -6.953 -34.438 -3.584 1 97.94 44 TYR B CA 1
ATOM 2266 C C . TYR B 1 44 ? -5.922 -34.906 -2.564 1 97.94 44 TYR B C 1
ATOM 2268 O O . TYR B 1 44 ? -5.148 -35.844 -2.83 1 97.94 44 TYR B O 1
ATOM 2276 N N . LEU B 1 45 ? -5.875 -34.25 -1.377 1 97.88 45 LEU B N 1
ATOM 2277 C CA . LEU B 1 45 ? -4.898 -34.562 -0.339 1 97.88 45 LEU B CA 1
ATOM 2278 C C . LEU B 1 45 ? -5.055 -36 0.141 1 97.88 45 LEU B C 1
ATOM 2280 O O . LEU B 1 45 ? -4.062 -36.688 0.423 1 97.88 45 LEU B O 1
ATOM 2284 N N . SER B 1 46 ? -6.262 -36.469 0.198 1 96.94 46 SER B N 1
ATOM 2285 C CA . SER B 1 46 ? -6.535 -37.844 0.57 1 96.94 46 SER B CA 1
ATOM 2286 C C . SER B 1 46 ? -5.918 -38.812 -0.429 1 96.94 46 SER B C 1
ATOM 2288 O O . SER B 1 46 ? -5.262 -39.781 -0.038 1 96.94 46 SER B O 1
ATOM 2290 N N . GLN B 1 47 ? -6.137 -38.531 -1.655 1 97.69 47 GLN B N 1
ATOM 2291 C CA . GLN B 1 47 ? -5.598 -39.375 -2.723 1 97.69 47 GLN B CA 1
ATOM 2292 C C . GLN B 1 47 ? -4.074 -39.438 -2.656 1 97.69 47 GLN B C 1
ATOM 2294 O O . GLN B 1 47 ? -3.471 -40.469 -3 1 97.69 47 GLN B O 1
ATOM 2299 N N . LYS B 1 48 ? -3.508 -38.375 -2.221 1 97.38 48 LYS B N 1
ATOM 2300 C CA . LYS B 1 48 ? -2.051 -38.312 -2.156 1 97.38 48 LYS B CA 1
ATOM 2301 C C . LYS B 1 48 ? -1.538 -38.688 -0.774 1 97.38 48 LYS B C 1
ATOM 2303 O O . LYS B 1 48 ? -0.342 -38.594 -0.497 1 97.38 48 LYS B O 1
ATOM 2308 N N . ARG B 1 49 ? -2.441 -39.062 0.177 1 96.81 49 ARG B N 1
ATOM 2309 C CA . ARG B 1 49 ? -2.115 -39.5 1.532 1 96.81 49 ARG B CA 1
ATOM 2310 C C . ARG B 1 49 ? -1.443 -38.375 2.318 1 96.81 49 ARG B C 1
ATOM 2312 O O . ARG B 1 49 ? -0.444 -38.594 3.004 1 96.81 49 ARG B O 1
ATOM 2319 N N . LYS B 1 50 ? -1.893 -37.188 2.07 1 96.75 50 LYS B N 1
ATOM 2320 C CA . LYS B 1 50 ? -1.438 -36 2.826 1 96.75 50 LYS B CA 1
ATOM 2321 C C . LYS B 1 50 ? -2.428 -35.656 3.934 1 96.75 50 LYS B C 1
ATOM 2323 O O . LYS B 1 50 ? -3.59 -36.062 3.887 1 96.75 50 LYS B O 1
ATOM 2328 N N . ILE B 1 51 ? -1.951 -34.906 4.82 1 97 51 ILE B N 1
ATOM 2329 C CA . ILE B 1 51 ? -2.701 -34.688 6.051 1 97 51 ILE B CA 1
ATOM 2330 C C . ILE B 1 51 ? -3.615 -33.469 5.879 1 97 51 ILE B C 1
ATOM 2332 O O . ILE B 1 51 ? -3.191 -32.438 5.359 1 97 51 ILE B O 1
ATOM 2336 N N . TYR B 1 52 ? -4.828 -33.594 6.27 1 98 52 TYR B N 1
ATOM 2337 C CA . TYR B 1 52 ? -5.754 -32.469 6.473 1 98 52 TYR B CA 1
ATOM 2338 C C . TYR B 1 52 ? -6.613 -32.688 7.711 1 98 52 TYR B C 1
ATOM 2340 O O . TYR B 1 52 ? -6.98 -33.844 8.016 1 98 52 TYR B O 1
ATOM 2348 N N . ARG B 1 53 ? -6.809 -31.672 8.516 1 97.94 53 ARG B N 1
ATOM 2349 C CA . ARG B 1 53 ? -7.457 -31.844 9.812 1 97.94 53 ARG B CA 1
ATOM 2350 C C . ARG B 1 53 ? -8.438 -30.703 10.086 1 97.94 53 ARG B C 1
ATOM 2352 O O . ARG B 1 53 ? -8.156 -29.547 9.781 1 97.94 53 ARG B O 1
ATOM 2359 N N . LEU B 1 54 ? -9.57 -31.094 10.594 1 98.06 54 LEU B N 1
ATOM 2360 C CA . LEU B 1 54 ? -10.484 -30.141 11.219 1 98.06 54 LEU B CA 1
ATOM 2361 C C . LEU B 1 54 ? -9.977 -29.719 12.594 1 98.06 54 LEU B C 1
ATOM 2363 O O . LEU B 1 54 ? -9.734 -30.562 13.453 1 98.06 54 LEU B O 1
ATOM 2367 N N . VAL B 1 55 ? -9.805 -28.453 12.812 1 98.38 55 VAL B N 1
ATOM 2368 C CA . VAL B 1 55 ? -9.234 -27.969 14.07 1 98.38 55 VAL B CA 1
ATOM 2369 C C . VAL B 1 55 ? -10.031 -26.781 14.578 1 98.38 55 VAL B C 1
ATOM 2371 O O . VAL B 1 55 ? -10.875 -26.234 13.867 1 98.38 55 VAL B O 1
ATOM 2374 N N . THR B 1 56 ? -9.773 -26.344 15.852 1 97.69 56 THR B N 1
ATOM 2375 C CA . THR B 1 56 ? -10.43 -25.188 16.453 1 97.69 56 THR B CA 1
ATOM 2376 C C . THR B 1 56 ? -9.672 -23.906 16.125 1 97.69 56 THR B C 1
ATOM 2378 O O . THR B 1 56 ? -8.492 -23.953 15.766 1 97.69 56 THR B O 1
ATOM 2381 N N . PRO B 1 57 ? -10.305 -22.75 16.234 1 96.38 57 PRO B N 1
ATOM 2382 C CA . PRO B 1 57 ? -9.602 -21.484 16.047 1 96.38 57 PRO B CA 1
ATOM 2383 C C . PRO B 1 57 ? -8.406 -21.328 17 1 96.38 57 PRO B C 1
ATOM 2385 O O . PRO B 1 57 ? -7.383 -20.766 16.609 1 96.38 57 PRO B O 1
ATOM 2388 N N . ALA B 1 58 ? -8.539 -21.844 18.156 1 97.12 58 ALA B N 1
ATOM 2389 C CA . ALA B 1 58 ? -7.441 -21.781 19.125 1 97.12 58 ALA B CA 1
ATOM 2390 C C . ALA B 1 58 ? -6.234 -22.578 18.641 1 97.12 58 ALA B C 1
ATOM 2392 O O . ALA B 1 58 ? -5.094 -22.141 18.781 1 97.12 58 ALA B O 1
ATOM 2393 N N . GLU B 1 59 ? -6.461 -23.719 18.109 1 97.75 59 GLU B N 1
ATOM 2394 C CA . GLU B 1 59 ? -5.387 -24.531 17.547 1 97.75 59 GLU B CA 1
ATOM 2395 C C . GLU B 1 59 ? -4.738 -23.844 16.359 1 97.75 59 GLU B C 1
ATOM 2397 O O . GLU B 1 59 ? -3.516 -23.891 16.188 1 97.75 59 GLU B O 1
ATOM 2402 N N . LEU B 1 60 ? -5.562 -23.266 15.531 1 97.94 60 LEU B N 1
ATOM 2403 C CA . LEU B 1 60 ? -5.051 -22.531 14.383 1 97.94 60 LEU B CA 1
ATOM 2404 C C . LEU B 1 60 ? -4.121 -21.406 14.82 1 97.94 60 LEU B C 1
ATOM 2406 O O . LEU B 1 60 ? -3.09 -21.156 14.188 1 97.94 60 LEU B O 1
ATOM 2410 N N . LYS B 1 61 ? -4.52 -20.688 15.836 1 97.19 61 LYS B N 1
ATOM 2411 C CA . LYS B 1 61 ? -3.682 -19.609 16.359 1 97.19 61 LYS B CA 1
ATOM 2412 C C . LYS B 1 61 ? -2.314 -20.141 16.781 1 97.19 61 LYS B C 1
ATOM 2414 O O . LYS B 1 61 ? -1.294 -19.484 16.578 1 97.19 61 LYS B O 1
ATOM 2419 N N . LYS B 1 62 ? -2.275 -21.312 17.344 1 97 62 LYS B N 1
ATOM 2420 C CA . LYS B 1 62 ? -1.022 -21.938 17.75 1 97 62 LYS B CA 1
ATOM 2421 C C . LYS B 1 62 ? -0.171 -22.312 16.547 1 97 62 LYS B C 1
ATOM 2423 O O . LYS B 1 62 ? 1.049 -22.141 16.547 1 97 62 LYS B O 1
ATOM 2428 N N . ILE B 1 63 ? -0.823 -22.828 15.516 1 96.69 63 ILE B N 1
ATOM 2429 C CA . ILE B 1 63 ? -0.148 -23.297 14.312 1 96.69 63 ILE B CA 1
ATOM 2430 C C . ILE B 1 63 ? 0.455 -22.109 13.562 1 96.69 63 ILE B C 1
ATOM 2432 O O . ILE B 1 63 ? 1.554 -22.219 13.008 1 96.69 63 ILE B O 1
ATOM 2436 N N . THR B 1 64 ? -0.232 -20.953 13.555 1 96.38 64 THR B N 1
ATOM 2437 C CA . THR B 1 64 ? 0.14 -19.859 12.68 1 96.38 64 THR B CA 1
ATOM 2438 C C . THR B 1 64 ? 0.784 -18.719 13.484 1 96.38 64 THR B C 1
ATOM 2440 O O . THR B 1 64 ? 1.386 -17.812 12.906 1 96.38 64 THR B O 1
ATOM 2443 N N . ASP B 1 65 ? 0.593 -18.734 14.773 1 94.19 65 ASP B N 1
ATOM 2444 C CA . ASP B 1 65 ? 1.099 -17.719 15.688 1 94.19 65 ASP B CA 1
ATOM 2445 C C . ASP B 1 65 ? 0.461 -16.359 15.406 1 94.19 65 ASP B C 1
ATOM 2447 O O . ASP B 1 65 ? 1.134 -15.328 15.461 1 94.19 65 ASP B O 1
ATOM 2451 N N . THR B 1 66 ? -0.8 -16.391 14.867 1 92.31 66 THR B N 1
ATOM 2452 C CA . THR B 1 66 ? -1.553 -15.172 14.617 1 92.31 66 THR B CA 1
ATOM 2453 C C . THR B 1 66 ? -3.049 -15.406 14.789 1 92.31 66 THR B C 1
ATOM 2455 O O . THR B 1 66 ? -3.539 -16.516 14.539 1 92.31 66 THR B O 1
ATOM 2458 N N . SER B 1 67 ? -3.727 -14.352 15.219 1 91.62 67 SER B N 1
ATOM 2459 C CA . SER B 1 67 ? -5.184 -14.414 15.305 1 91.62 67 SER B CA 1
ATOM 2460 C C . SER B 1 67 ? -5.824 -14.125 13.953 1 91.62 67 SER B C 1
ATOM 2462 O O . SER B 1 67 ? -7.035 -14.297 13.781 1 91.62 67 SER B O 1
ATOM 2464 N N . HIS B 1 68 ? -5.051 -13.828 12.961 1 90.25 68 HIS B N 1
ATOM 2465 C CA . HIS B 1 68 ? -5.57 -13.445 11.656 1 90.25 68 HIS B CA 1
ATOM 2466 C C . HIS B 1 68 ? -5.504 -14.602 10.672 1 90.25 68 HIS B C 1
ATOM 2468 O O . HIS B 1 68 ? -5.234 -14.406 9.484 1 90.25 68 HIS B O 1
ATOM 2474 N N . HIS B 1 69 ? -5.719 -15.773 11.164 1 96.5 69 HIS B N 1
ATOM 2475 C CA . HIS B 1 69 ? -5.609 -16.969 10.336 1 96.5 69 HIS B CA 1
ATOM 2476 C C . HIS B 1 69 ? -6.871 -17.188 9.508 1 96.5 69 HIS B C 1
ATOM 2478 O O . HIS B 1 69 ? -6.871 -17.969 8.555 1 96.5 69 HIS B O 1
ATOM 2484 N N . GLN B 1 70 ? -7.965 -16.578 9.812 1 95.38 70 GLN B N 1
ATOM 2485 C CA . GLN B 1 70 ? -9.242 -16.609 9.109 1 95.38 70 GLN B CA 1
ATOM 2486 C C . GLN B 1 70 ? -9.766 -18.047 8.992 1 95.38 70 GLN B C 1
ATOM 2488 O O . GLN B 1 70 ? -10.336 -18.422 7.969 1 95.38 70 GLN B O 1
ATOM 2493 N N . GLY B 1 71 ? -9.414 -18.906 9.914 1 97.75 71 GLY B N 1
ATOM 2494 C CA . GLY B 1 71 ? -10 -20.234 10.039 1 97.75 71 GLY B CA 1
ATOM 2495 C C . GLY B 1 71 ? -9.305 -21.266 9.18 1 97.75 71 GLY B C 1
ATOM 2496 O O . GLY B 1 71 ? -9.836 -22.359 8.977 1 97.75 71 GLY B O 1
ATOM 2497 N N . VAL B 1 72 ? -8.164 -20.922 8.625 1 98.56 72 VAL B N 1
ATOM 2498 C CA . VAL B 1 72 ? -7.504 -21.891 7.766 1 98.56 72 VAL B CA 1
ATOM 2499 C C . VAL B 1 72 ? -6 -21.641 7.754 1 98.56 72 VAL B C 1
ATOM 2501 O O . VAL B 1 72 ? -5.555 -20.5 7.84 1 98.56 72 VAL B O 1
ATOM 2504 N N . ALA B 1 73 ? -5.191 -22.719 7.652 1 98.62 73 ALA B N 1
ATOM 2505 C CA . ALA B 1 73 ? -3.734 -22.688 7.539 1 98.62 73 ALA B CA 1
ATOM 2506 C C . ALA B 1 73 ? -3.225 -23.875 6.727 1 98.62 73 ALA B C 1
ATOM 2508 O O . ALA B 1 73 ? -3.893 -24.906 6.641 1 98.62 73 ALA B O 1
ATOM 2509 N N . ALA B 1 74 ? -2.115 -23.703 6.172 1 98.62 74 ALA B N 1
ATOM 2510 C CA . ALA B 1 74 ? -1.473 -24.781 5.418 1 98.62 74 ALA B CA 1
ATOM 2511 C C . ALA B 1 74 ? 0.04 -24.766 5.613 1 98.62 74 ALA B C 1
ATOM 2513 O O . ALA B 1 74 ? 0.65 -23.688 5.676 1 98.62 74 ALA B O 1
ATOM 2514 N N . VAL B 1 75 ? 0.583 -25.891 5.801 1 98.31 75 VAL B N 1
ATOM 2515 C CA . VAL B 1 75 ? 2.025 -26.078 5.691 1 98.31 75 VAL B CA 1
ATOM 2516 C C . VAL B 1 75 ? 2.389 -26.484 4.262 1 98.31 75 VAL B C 1
ATOM 2518 O O . VAL B 1 75 ? 1.886 -27.484 3.742 1 98.31 75 VAL B O 1
ATOM 2521 N N . ILE B 1 76 ? 3.285 -25.719 3.672 1 98.25 76 ILE B N 1
ATOM 2522 C CA . ILE B 1 76 ? 3.504 -25.922 2.244 1 98.25 76 ILE B CA 1
ATOM 2523 C C . ILE B 1 76 ? 5.004 -25.984 1.957 1 98.25 76 ILE B C 1
ATOM 2525 O O . ILE B 1 76 ? 5.816 -25.531 2.764 1 98.25 76 ILE B O 1
ATOM 2529 N N . HIS B 1 77 ? 5.32 -26.578 0.817 1 96.94 77 HIS B N 1
ATOM 2530 C CA . HIS B 1 77 ? 6.641 -26.406 0.227 1 96.94 77 HIS B CA 1
ATOM 2531 C C . HIS B 1 77 ? 6.727 -25.094 -0.55 1 96.94 77 HIS B C 1
ATOM 2533 O O . HIS B 1 77 ? 5.996 -24.891 -1.522 1 96.94 77 HIS B O 1
ATOM 2539 N N . ALA B 1 78 ? 7.535 -24.203 -0.08 1 96 78 ALA B N 1
ATOM 2540 C CA . ALA B 1 78 ? 7.672 -22.922 -0.762 1 96 78 ALA B CA 1
ATOM 2541 C C . ALA B 1 78 ? 8.055 -23.109 -2.225 1 96 78 ALA B C 1
ATOM 2543 O O . ALA B 1 78 ? 8.867 -23.984 -2.549 1 96 78 ALA B O 1
ATOM 2544 N N . PRO B 1 79 ? 7.484 -22.312 -3.088 1 95.81 79 PRO B N 1
ATOM 2545 C CA . PRO B 1 79 ? 7.855 -22.438 -4.5 1 95.81 79 PRO B CA 1
ATOM 2546 C C . PRO B 1 79 ? 9.305 -22.047 -4.762 1 95.81 79 PRO B C 1
ATOM 2548 O O . PRO B 1 79 ? 9.852 -21.172 -4.078 1 95.81 79 PRO B O 1
ATOM 2551 N N . GLU B 1 80 ? 9.828 -22.688 -5.754 1 95.12 80 GLU B N 1
ATOM 2552 C CA . GLU B 1 80 ? 11.133 -22.266 -6.266 1 95.12 80 GLU B CA 1
ATOM 2553 C C . GLU B 1 80 ? 10.992 -21.141 -7.277 1 95.12 80 GLU B C 1
ATOM 2555 O O . GLU B 1 80 ? 10.039 -21.109 -8.062 1 95.12 80 GLU B O 1
ATOM 2560 N N . PRO B 1 81 ? 11.945 -20.266 -7.223 1 96.19 81 PRO B N 1
ATOM 2561 C CA . PRO B 1 81 ? 11.867 -19.203 -8.211 1 96.19 81 PRO B CA 1
ATOM 2562 C C . PRO B 1 81 ? 12.109 -19.688 -9.641 1 96.19 81 PRO B C 1
ATOM 2564 O O . PRO B 1 81 ? 12.875 -20.641 -9.844 1 96.19 81 PRO B O 1
ATOM 2567 N N . LEU B 1 82 ? 11.438 -19.047 -10.609 1 96.19 82 LEU B N 1
ATOM 2568 C CA . LEU B 1 82 ? 11.711 -19.297 -12.023 1 96.19 82 LEU B CA 1
ATOM 2569 C C . LEU B 1 82 ? 12.969 -18.547 -12.469 1 96.19 82 LEU B C 1
ATOM 2571 O O . LEU B 1 82 ? 13.32 -17.516 -11.891 1 96.19 82 LEU B O 1
ATOM 2575 N N . ARG B 1 83 ? 13.57 -19.094 -13.508 1 95 83 ARG B N 1
ATOM 2576 C CA . ARG B 1 83 ? 14.742 -18.422 -14.078 1 95 83 ARG B CA 1
ATOM 2577 C C . ARG B 1 83 ? 14.328 -17.344 -15.078 1 95 83 ARG B C 1
ATOM 2579 O O . ARG B 1 83 ? 13.367 -17.531 -15.828 1 95 83 ARG B O 1
ATOM 2586 N N . LEU B 1 84 ? 15.102 -16.297 -15.062 1 93.19 84 LEU B N 1
ATOM 2587 C CA . LEU B 1 84 ? 14.797 -15.18 -15.93 1 93.19 84 LEU B CA 1
ATOM 2588 C C . LEU B 1 84 ? 14.75 -15.617 -17.391 1 93.19 84 LEU B C 1
ATOM 2590 O O . LEU B 1 84 ? 13.977 -15.07 -18.188 1 93.19 84 LEU B O 1
ATOM 2594 N N . GLU B 1 85 ? 15.477 -16.625 -17.766 1 90 85 GLU B N 1
ATOM 2595 C CA . GLU B 1 85 ? 15.562 -17.125 -19.141 1 90 85 GLU B CA 1
ATOM 2596 C C . GLU B 1 85 ? 14.211 -17.672 -19.609 1 90 85 GLU B C 1
ATOM 2598 O O . GLU B 1 85 ? 13.953 -17.75 -20.812 1 90 85 GLU B O 1
ATOM 2603 N N . GLY B 1 86 ? 13.398 -18.031 -18.672 1 89.12 86 GLY B N 1
ATOM 2604 C CA . GLY B 1 86 ? 12.102 -18.594 -19.016 1 89.12 86 GLY B CA 1
ATOM 2605 C C . GLY B 1 86 ? 11.031 -17.547 -19.234 1 89.12 86 GLY B C 1
ATOM 2606 O O . GLY B 1 86 ? 9.914 -17.875 -19.641 1 89.12 86 GLY B O 1
ATOM 2607 N N . LEU B 1 87 ? 11.383 -16.312 -18.938 1 88.5 87 LEU B N 1
ATOM 2608 C CA . LEU B 1 87 ? 10.391 -15.258 -19.109 1 88.5 87 LEU B CA 1
ATOM 2609 C C . LEU B 1 87 ? 10.125 -14.992 -20.578 1 88.5 87 LEU B C 1
ATOM 2611 O O . LEU B 1 87 ? 11.047 -14.688 -21.344 1 88.5 87 LEU B O 1
ATOM 2615 N N . GLU B 1 88 ? 8.852 -15.281 -20.891 1 78.31 88 GLU B N 1
ATOM 2616 C CA . GLU B 1 88 ? 8.406 -15.023 -22.266 1 78.31 88 GLU B CA 1
ATOM 2617 C C . GLU B 1 88 ? 7.945 -13.578 -22.422 1 78.31 88 GLU B C 1
ATOM 2619 O O . GLU B 1 88 ? 7.508 -12.945 -21.469 1 78.31 88 GLU B O 1
ATOM 2624 N N . LEU B 1 89 ? 8.258 -13.055 -23.641 1 66.38 89 LEU B N 1
ATOM 2625 C CA . LEU B 1 89 ? 7.926 -11.672 -23.938 1 66.38 89 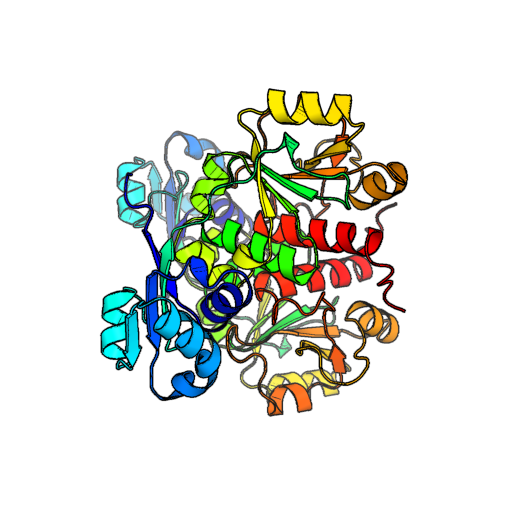LEU B CA 1
ATOM 2626 C C . LEU B 1 89 ? 6.414 -11.461 -23.938 1 66.38 89 LEU B C 1
ATOM 2628 O O . LEU B 1 89 ? 5.688 -12.125 -24.672 1 66.38 89 LEU B O 1
ATOM 2632 N N . SER B 1 90 ? 6.027 -11.328 -22.734 1 66.25 90 SER B N 1
ATOM 2633 C CA . SER B 1 90 ? 4.617 -10.961 -22.625 1 66.25 90 SER B CA 1
ATOM 2634 C C . SER B 1 90 ? 4.449 -9.469 -22.359 1 66.25 90 SER B C 1
ATOM 2636 O O . SER B 1 90 ? 5.312 -8.664 -22.719 1 66.25 90 SER B O 1
ATOM 2638 N N . HIS B 1 91 ? 3.455 -9.102 -21.688 1 74.38 91 HIS B N 1
ATOM 2639 C CA . HIS B 1 91 ? 3.1 -7.734 -21.328 1 74.38 91 HIS B CA 1
ATOM 2640 C C . HIS B 1 91 ? 4.066 -7.176 -20.281 1 74.38 91 HIS B C 1
ATOM 2642 O O . HIS B 1 91 ? 4.918 -7.902 -19.766 1 74.38 91 HIS B O 1
ATOM 2648 N N . SER B 1 92 ? 4.051 -5.887 -20.031 1 83.25 92 SER B N 1
ATOM 2649 C CA . SER B 1 92 ? 4.898 -5.148 -19.109 1 83.25 92 SER B CA 1
ATOM 2650 C C . SER B 1 92 ? 4.957 -5.84 -17.75 1 83.25 92 SER B C 1
ATOM 2652 O O . SER B 1 92 ? 3.977 -6.449 -17.312 1 83.25 92 SER B O 1
ATOM 2654 N N . THR B 1 93 ? 6.273 -5.934 -17.25 1 92.62 93 THR B N 1
ATOM 2655 C CA . THR B 1 93 ? 6.508 -6.602 -15.984 1 92.62 93 THR B CA 1
ATOM 2656 C C . THR B 1 93 ? 7.156 -5.648 -14.984 1 92.62 93 THR B C 1
ATOM 2658 O O . THR B 1 93 ? 7.789 -4.664 -15.375 1 92.62 93 THR B O 1
ATOM 2661 N N . LEU B 1 94 ? 6.938 -5.988 -13.742 1 96.62 94 LEU B N 1
ATOM 2662 C CA . LEU B 1 94 ? 7.637 -5.277 -12.672 1 96.62 94 LEU B CA 1
ATOM 2663 C C . LEU B 1 94 ? 8.93 -5.988 -12.305 1 96.62 94 LEU B C 1
ATOM 2665 O O . LEU B 1 94 ? 9.008 -7.215 -12.359 1 96.62 94 LEU B O 1
ATOM 2669 N N . CYS B 1 95 ? 9.875 -5.219 -11.969 1 97.81 95 CYS B N 1
ATOM 2670 C CA . CYS B 1 95 ? 11.109 -5.715 -11.359 1 97.81 95 CYS B CA 1
ATOM 2671 C C . CYS B 1 95 ? 11.344 -5.082 -9.992 1 97.81 95 CYS B C 1
ATOM 2673 O O . CYS B 1 95 ? 11.328 -3.855 -9.859 1 97.81 95 CYS B O 1
ATOM 2675 N N . LEU B 1 96 ? 11.508 -5.906 -9.008 1 98.44 96 LEU B N 1
ATOM 2676 C CA . LEU B 1 96 ? 11.781 -5.449 -7.648 1 98.44 96 LEU B CA 1
ATOM 2677 C C . LEU B 1 96 ? 13.234 -5.695 -7.27 1 98.44 96 LEU B C 1
ATOM 2679 O O . LEU B 1 96 ? 13.656 -6.848 -7.113 1 98.44 96 LEU B O 1
ATOM 2683 N N . HIS B 1 97 ? 13.93 -4.621 -7.121 1 98.25 97 HIS B N 1
ATOM 2684 C CA . HIS B 1 97 ? 15.328 -4.711 -6.719 1 98.25 97 HIS B CA 1
ATOM 2685 C C . HIS B 1 97 ? 15.5 -4.395 -5.234 1 98.25 97 HIS B C 1
ATOM 2687 O O . HIS B 1 97 ? 15.477 -3.227 -4.84 1 98.25 97 HIS B O 1
ATOM 2693 N N . ASP B 1 98 ? 15.609 -5.402 -4.422 1 97.69 98 ASP B N 1
ATOM 2694 C CA . ASP B 1 98 ? 15.945 -5.34 -3.004 1 97.69 98 ASP B CA 1
ATOM 2695 C C . ASP B 1 98 ? 14.82 -4.688 -2.199 1 97.69 98 ASP B C 1
ATOM 2697 O O . ASP B 1 98 ? 15.086 -3.906 -1.281 1 97.69 98 ASP B O 1
ATOM 2701 N N . VAL B 1 99 ? 13.641 -4.844 -2.652 1 97.94 99 VAL B N 1
ATOM 2702 C CA . VAL B 1 99 ? 12.5 -4.594 -1.783 1 97.94 99 VAL B CA 1
ATOM 2703 C C . VAL B 1 99 ? 12.406 -5.688 -0.721 1 97.94 99 VAL B C 1
ATOM 2705 O O . VAL B 1 99 ? 12.18 -6.855 -1.042 1 97.94 99 VAL B O 1
ATOM 2708 N N . LYS B 1 100 ? 12.508 -5.32 0.554 1 96.81 100 LYS B N 1
ATOM 2709 C CA . LYS B 1 100 ? 12.82 -6.336 1.556 1 96.81 100 LYS B CA 1
ATOM 2710 C C . LYS B 1 100 ? 11.672 -6.5 2.545 1 96.81 100 LYS B C 1
ATOM 2712 O O . LYS B 1 100 ? 11.609 -7.492 3.273 1 96.81 100 LYS B O 1
ATOM 2717 N N . ASN B 1 101 ? 10.789 -5.578 2.643 1 95.88 101 ASN B N 1
ATOM 2718 C CA . ASN B 1 101 ? 9.672 -5.672 3.574 1 95.88 101 ASN B CA 1
ATOM 2719 C C . ASN B 1 101 ? 8.602 -6.641 3.072 1 95.88 101 ASN B C 1
ATOM 2721 O O . ASN B 1 101 ? 8.008 -6.422 2.012 1 95.88 101 ASN B O 1
ATOM 2725 N N . PRO B 1 102 ? 8.32 -7.688 3.809 1 97.38 102 PRO B N 1
ATOM 2726 C CA . PRO B 1 102 ? 7.363 -8.695 3.354 1 97.38 102 PRO B CA 1
ATOM 2727 C C . PRO B 1 102 ? 5.969 -8.117 3.123 1 97.38 102 PRO B C 1
ATOM 2729 O O . PRO B 1 102 ? 5.266 -8.539 2.199 1 97.38 102 PRO B O 1
ATOM 2732 N N . HIS B 1 103 ? 5.559 -7.168 3.883 1 95.75 103 HIS B N 1
ATOM 2733 C CA . HIS B 1 103 ? 4.25 -6.551 3.703 1 95.75 103 HIS B CA 1
ATOM 2734 C C . HIS B 1 103 ? 4.152 -5.844 2.355 1 95.75 103 HIS B C 1
ATOM 2736 O O . HIS B 1 103 ? 3.162 -6 1.638 1 95.75 103 HIS B O 1
ATOM 2742 N N . ASN B 1 104 ? 5.23 -5.145 2.041 1 96.94 104 ASN B N 1
ATOM 2743 C CA . ASN B 1 104 ? 5.266 -4.461 0.751 1 96.94 104 ASN B CA 1
ATOM 2744 C C . ASN B 1 104 ? 5.266 -5.453 -0.409 1 96.94 104 ASN B C 1
ATOM 2746 O O . ASN B 1 104 ? 4.508 -5.293 -1.367 1 96.94 104 ASN B O 1
ATOM 2750 N N . VAL B 1 105 ? 6.09 -6.434 -0.28 1 98.38 105 VAL B N 1
ATOM 2751 C CA . VAL B 1 105 ? 6.203 -7.414 -1.353 1 98.38 105 VAL B CA 1
ATOM 2752 C C . VAL B 1 105 ? 4.879 -8.156 -1.522 1 98.38 105 VAL B C 1
ATOM 2754 O O . VAL B 1 105 ? 4.414 -8.359 -2.646 1 98.38 105 VAL B O 1
ATOM 2757 N N . GLY B 1 106 ? 4.25 -8.555 -0.399 1 98 106 GLY B N 1
ATOM 2758 C CA . GLY B 1 106 ? 2.936 -9.172 -0.462 1 98 106 GLY B CA 1
ATOM 2759 C C . GLY B 1 106 ? 1.89 -8.297 -1.12 1 98 106 GLY B C 1
ATOM 2760 O O . GLY B 1 106 ? 1.131 -8.758 -1.974 1 98 106 GLY B O 1
ATOM 2761 N N . ALA B 1 107 ? 1.888 -7.039 -0.771 1 97.69 107 ALA B N 1
ATOM 2762 C CA . ALA B 1 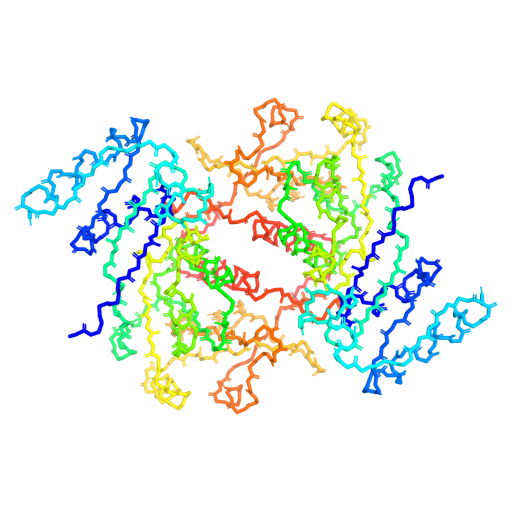107 ? 0.936 -6.094 -1.352 1 97.69 107 ALA B CA 1
ATOM 2763 C C . ALA B 1 107 ? 1.161 -5.941 -2.854 1 97.69 107 ALA B C 1
ATOM 2765 O O . ALA B 1 107 ? 0.203 -5.852 -3.625 1 97.69 107 ALA B O 1
ATOM 2766 N N . ILE B 1 108 ? 2.385 -5.902 -3.258 1 98.5 108 ILE B N 1
ATOM 2767 C CA . ILE B 1 108 ? 2.725 -5.77 -4.672 1 98.5 108 ILE B CA 1
ATOM 2768 C C . ILE B 1 108 ? 2.223 -6.988 -5.438 1 98.5 108 ILE B C 1
ATOM 2770 O O . ILE B 1 108 ? 1.627 -6.855 -6.512 1 98.5 108 ILE B O 1
ATOM 2774 N N . LEU B 1 109 ? 2.391 -8.156 -4.875 1 98.31 109 LEU B N 1
ATOM 2775 C CA . LEU B 1 109 ? 1.954 -9.383 -5.535 1 98.31 109 LEU B CA 1
ATOM 2776 C C . LEU B 1 109 ? 0.432 -9.445 -5.605 1 98.31 109 LEU B C 1
ATOM 2778 O O . LEU B 1 109 ? -0.128 -9.93 -6.59 1 98.31 109 LEU B O 1
ATOM 2782 N N . ARG B 1 110 ? -0.212 -8.961 -4.551 1 97.94 110 ARG B N 1
ATOM 2783 C CA . ARG B 1 110 ? -1.668 -8.859 -4.578 1 97.94 110 ARG B CA 1
ATOM 2784 C C . ARG B 1 110 ? -2.129 -7.949 -5.715 1 97.94 110 ARG B C 1
ATOM 2786 O O . ARG B 1 110 ? -3.035 -8.305 -6.473 1 97.94 110 ARG B O 1
ATOM 2793 N N . THR B 1 111 ? -1.493 -6.863 -5.824 1 97.69 111 THR B N 1
ATOM 2794 C CA . THR B 1 111 ? -1.833 -5.895 -6.863 1 97.69 111 THR B CA 1
ATOM 2795 C C . THR B 1 111 ? -1.52 -6.457 -8.25 1 97.69 111 THR B C 1
ATOM 2797 O O . THR B 1 111 ? -2.277 -6.242 -9.195 1 97.69 111 THR B O 1
ATOM 2800 N N . THR B 1 112 ? -0.392 -7.129 -8.344 1 96.5 112 THR B N 1
ATOM 2801 C CA . THR B 1 112 ? -0.005 -7.762 -9.602 1 96.5 112 THR B CA 1
ATOM 2802 C C . THR B 1 112 ? -1.093 -8.719 -10.078 1 96.5 112 THR B C 1
ATOM 2804 O O . THR B 1 112 ? -1.557 -8.617 -11.219 1 96.5 112 THR B O 1
ATOM 2807 N N . ALA B 1 113 ? -1.52 -9.555 -9.219 1 95.75 113 ALA B N 1
ATOM 2808 C CA . ALA B 1 113 ? -2.568 -10.516 -9.555 1 95.75 113 ALA B CA 1
ATOM 2809 C C . ALA B 1 113 ? -3.889 -9.805 -9.844 1 95.75 113 ALA B C 1
ATOM 2811 O O . ALA B 1 113 ? -4.621 -10.188 -10.758 1 95.75 113 ALA B O 1
ATOM 2812 N N . PHE B 1 114 ? -4.207 -8.781 -9.133 1 96 114 PHE B N 1
ATOM 2813 C CA . PHE B 1 114 ? -5.449 -8.039 -9.297 1 96 114 PHE B CA 1
ATOM 2814 C C . PHE B 1 114 ? -5.574 -7.492 -10.711 1 96 114 PHE B C 1
ATOM 2816 O O . PHE B 1 114 ? -6.625 -7.617 -11.344 1 96 114 PHE B O 1
ATOM 2823 N N . PHE B 1 115 ? -4.488 -6.965 -11.172 1 93.75 115 PHE B N 1
ATOM 2824 C CA . PHE B 1 115 ? -4.531 -6.32 -12.477 1 93.75 115 PHE B CA 1
ATOM 2825 C C . PHE B 1 115 ? -4.25 -7.32 -13.586 1 93.75 115 PHE B C 1
ATOM 2827 O O . PHE B 1 115 ? -4.211 -6.957 -14.766 1 93.75 115 PHE B O 1
ATOM 2834 N N . GLY B 1 116 ? -3.98 -8.508 -13.188 1 90.56 116 GLY B N 1
ATOM 2835 C CA . GLY B 1 116 ? -3.82 -9.562 -14.18 1 90.56 116 GLY B CA 1
ATOM 2836 C C . GLY B 1 116 ? -2.436 -9.594 -14.797 1 90.56 116 GLY B C 1
ATOM 2837 O O . GLY B 1 116 ? -2.242 -10.172 -15.875 1 90.56 116 GLY B O 1
ATOM 2838 N N . VAL B 1 117 ? -1.559 -8.906 -14.086 1 87.44 117 VAL B N 1
ATOM 2839 C CA . VAL B 1 117 ? -0.155 -9.039 -14.461 1 87.44 117 VAL B CA 1
ATOM 2840 C C . VAL B 1 117 ? 0.415 -10.336 -13.891 1 87.44 117 VAL B C 1
ATOM 2842 O O . VAL B 1 117 ? 0.156 -10.68 -12.734 1 87.44 117 VAL B O 1
ATOM 2845 N N . ARG B 1 118 ? 0.997 -11.195 -14.594 1 86 118 ARG B N 1
ATOM 2846 C CA . ARG B 1 118 ? 1.29 -12.555 -14.164 1 86 118 ARG B CA 1
ATOM 2847 C C . ARG B 1 118 ? 2.775 -12.727 -13.867 1 86 118 ARG B C 1
ATOM 2849 O O . ARG B 1 118 ? 3.182 -13.727 -13.258 1 86 118 ARG B O 1
ATOM 2856 N N . ASP B 1 119 ? 3.547 -11.797 -14.219 1 93.94 119 ASP B N 1
ATOM 2857 C CA . ASP B 1 119 ? 4.988 -12 -14.094 1 93.94 119 ASP B CA 1
ATOM 2858 C C . ASP B 1 119 ? 5.633 -10.859 -13.305 1 93.94 119 ASP B C 1
ATOM 2860 O O . ASP B 1 119 ? 5.348 -9.688 -13.555 1 93.94 119 ASP B O 1
ATOM 2864 N N . VAL B 1 120 ? 6.516 -11.25 -12.391 1 97 120 VAL B N 1
ATOM 2865 C CA . VAL B 1 120 ? 7.312 -10.273 -11.656 1 97 120 VAL B CA 1
ATOM 2866 C C . VAL B 1 120 ? 8.766 -10.75 -11.57 1 97 120 VAL B C 1
ATOM 2868 O O . VAL B 1 120 ? 9.023 -11.93 -11.336 1 97 120 VAL B O 1
ATOM 2871 N N . ILE B 1 121 ? 9.68 -9.797 -11.781 1 97.5 121 ILE B N 1
ATOM 2872 C CA . ILE B 1 121 ? 11.102 -10.094 -11.664 1 97.5 121 ILE B CA 1
ATOM 2873 C C . ILE B 1 121 ? 11.617 -9.617 -10.305 1 97.5 121 ILE B C 1
ATOM 2875 O O . ILE B 1 121 ? 11.352 -8.484 -9.891 1 97.5 121 ILE B O 1
ATOM 2879 N N . PHE B 1 122 ? 12.391 -10.547 -9.648 1 98.06 122 PHE B N 1
ATOM 2880 C CA . PHE B 1 122 ? 12.883 -10.25 -8.312 1 98.06 122 PHE B CA 1
ATOM 2881 C C . PHE B 1 122 ? 14.398 -10.32 -8.266 1 98.06 122 PHE B C 1
ATOM 2883 O O . PHE B 1 122 ? 15.008 -11.164 -8.922 1 98.06 122 PHE B O 1
ATOM 2890 N N . SER B 1 123 ? 14.977 -9.414 -7.469 1 97.94 123 SER B N 1
ATOM 2891 C CA . SER B 1 123 ? 16.266 -9.781 -6.898 1 97.94 123 SER B CA 1
ATOM 2892 C C . SER B 1 123 ? 16.125 -10.922 -5.891 1 97.94 123 SER B C 1
ATOM 2894 O O . SER B 1 123 ? 15.023 -11.219 -5.441 1 97.94 123 SER B O 1
ATOM 2896 N N . ARG B 1 124 ? 17.188 -11.539 -5.5 1 96.88 124 ARG B N 1
ATOM 2897 C CA . ARG B 1 124 ? 17.156 -12.633 -4.539 1 96.88 124 ARG B CA 1
ATOM 2898 C C . ARG B 1 124 ? 16.578 -12.172 -3.201 1 96.88 124 ARG B C 1
ATOM 2900 O O . ARG B 1 124 ? 15.742 -12.859 -2.607 1 96.88 124 ARG B O 1
ATOM 2907 N N . LYS B 1 125 ? 16.984 -11.055 -2.787 1 96.56 125 LYS B N 1
ATOM 2908 C CA . LYS B 1 125 ? 16.516 -10.516 -1.513 1 96.56 125 LYS B CA 1
ATOM 2909 C C . LYS B 1 125 ? 15.016 -10.25 -1.545 1 96.56 125 LYS B C 1
ATOM 2911 O O . LYS B 1 125 ? 14.305 -10.531 -0.575 1 96.56 125 LYS B O 1
ATOM 2916 N N . SER B 1 126 ? 14.594 -9.703 -2.654 1 98 126 SER B N 1
ATOM 2917 C CA . SER B 1 126 ? 13.164 -9.445 -2.781 1 98 126 SER B CA 1
ATOM 2918 C C . SER B 1 126 ? 12.367 -10.742 -2.84 1 98 126 SER B C 1
ATOM 2920 O O . SER B 1 126 ? 11.273 -10.828 -2.281 1 98 126 SER B O 1
ATOM 2922 N N . TYR B 1 127 ? 12.898 -11.68 -3.449 1 98 127 TYR B N 1
ATOM 2923 C CA . TYR B 1 127 ? 12.227 -12.977 -3.52 1 98 127 TYR B CA 1
ATOM 2924 C C . TYR B 1 127 ? 12.109 -13.602 -2.137 1 98 127 TYR B C 1
ATOM 2926 O O . TYR B 1 127 ? 11.055 -14.148 -1.781 1 98 127 TYR B O 1
ATOM 2934 N N . ASP B 1 128 ? 13.156 -13.562 -1.438 1 97.25 128 ASP B N 1
ATOM 2935 C CA . ASP B 1 128 ? 13.148 -14.102 -0.082 1 97.25 128 ASP B CA 1
ATOM 2936 C C . ASP B 1 128 ? 12.062 -13.445 0.764 1 97.25 128 ASP B C 1
ATOM 2938 O O . ASP B 1 128 ? 11.391 -14.109 1.553 1 97.25 128 ASP B O 1
ATOM 2942 N N . ALA B 1 129 ? 11.906 -12.164 0.546 1 97.69 129 ALA B N 1
ATOM 2943 C CA . ALA B 1 129 ? 10.852 -11.438 1.256 1 97.69 129 ALA B CA 1
ATOM 2944 C C . ALA B 1 129 ? 9.469 -11.922 0.838 1 97.69 129 ALA B C 1
ATOM 2946 O O . ALA B 1 129 ? 8.531 -11.914 1.642 1 97.69 129 ALA B O 1
ATOM 2947 N N . ALA B 1 130 ? 9.336 -12.336 -0.386 1 98.06 130 ALA B N 1
ATOM 2948 C CA . ALA B 1 130 ? 8.07 -12.836 -0.909 1 98.06 130 ALA B CA 1
ATOM 2949 C C . ALA B 1 130 ? 7.738 -14.203 -0.318 1 98.06 130 ALA B C 1
ATOM 2951 O O . ALA B 1 130 ? 6.574 -14.609 -0.28 1 98.06 130 ALA B O 1
ATOM 2952 N N . MET B 1 131 ? 8.75 -14.906 0.205 1 97.44 131 MET B N 1
ATOM 2953 C CA . MET B 1 131 ? 8.57 -16.266 0.684 1 97.44 131 MET B CA 1
ATOM 2954 C C . MET B 1 131 ? 8.508 -16.312 2.207 1 97.44 131 MET B C 1
ATOM 2956 O O . MET B 1 131 ? 9.203 -17.094 2.842 1 97.44 131 MET B O 1
ATOM 2960 N N . THR B 1 132 ? 7.707 -15.484 2.754 1 97.19 132 THR B N 1
ATOM 2961 C CA . THR B 1 132 ? 7.406 -15.445 4.184 1 97.19 132 THR B CA 1
ATOM 2962 C C . THR B 1 132 ? 5.906 -15.578 4.422 1 97.19 132 THR B C 1
ATOM 2964 O O . THR B 1 132 ? 5.102 -15.266 3.543 1 97.19 132 THR B O 1
ATOM 2967 N N . ALA B 1 133 ? 5.551 -16.031 5.641 1 97 133 ALA B N 1
ATOM 2968 C CA . ALA B 1 133 ? 4.145 -16.172 6.012 1 97 133 ALA B CA 1
ATOM 2969 C C . ALA B 1 133 ? 3.416 -14.836 5.922 1 97 133 ALA B C 1
ATOM 2971 O O . ALA B 1 133 ? 2.279 -14.773 5.449 1 97 133 ALA B O 1
ATOM 2972 N N . SER B 1 134 ? 4.105 -13.828 6.289 1 95.94 134 SER B N 1
ATOM 2973 C CA . SER B 1 134 ? 3.506 -12.492 6.289 1 95.94 134 SER B CA 1
ATOM 2974 C C . SER B 1 134 ? 3.221 -12.016 4.871 1 95.94 134 SER B C 1
ATOM 2976 O O . SER B 1 134 ? 2.146 -11.484 4.594 1 95.94 134 SER B O 1
ATOM 2978 N N . ALA B 1 135 ? 4.188 -12.219 3.984 1 97.75 135 ALA B N 1
ATOM 2979 C CA . ALA B 1 135 ? 3.98 -11.812 2.596 1 97.75 135 ALA B CA 1
ATOM 2980 C C . ALA B 1 135 ? 2.82 -12.578 1.969 1 97.75 135 ALA B C 1
ATOM 2982 O O . ALA B 1 135 ? 1.994 -12 1.261 1 97.75 135 ALA B O 1
ATOM 2983 N N . TRP B 1 136 ? 2.754 -13.82 2.254 1 98 136 TRP B N 1
ATOM 2984 C CA . TRP B 1 136 ? 1.681 -14.648 1.707 1 98 136 TRP B CA 1
ATOM 2985 C C . TRP B 1 136 ? 0.321 -14.18 2.215 1 98 136 TRP B C 1
ATOM 2987 O O . TRP B 1 136 ? -0.637 -14.086 1.444 1 98 136 TRP B O 1
ATOM 2997 N N . ARG B 1 137 ? 0.277 -13.93 3.432 1 96 137 ARG B N 1
ATOM 2998 C CA . ARG B 1 137 ? -0.98 -13.469 4.016 1 96 137 ARG B CA 1
ATOM 2999 C C . ARG B 1 137 ? -1.419 -12.141 3.398 1 96 137 ARG B C 1
ATOM 3001 O O . ARG B 1 137 ? -2.578 -11.984 3.01 1 96 137 ARG B O 1
ATOM 3008 N N . VAL B 1 138 ? -0.513 -11.195 3.238 1 95.69 138 VAL B N 1
ATOM 3009 C CA . VAL B 1 138 ? -0.81 -9.867 2.711 1 95.69 138 VAL B CA 1
ATOM 3010 C C . VAL B 1 138 ? -1.184 -9.977 1.234 1 95.69 138 VAL B C 1
ATOM 3012 O O . VAL B 1 138 ? -2.047 -9.234 0.753 1 95.69 138 VAL B O 1
ATOM 3015 N N . ALA B 1 139 ? -0.631 -10.922 0.543 1 97.81 139 ALA B N 1
ATOM 3016 C CA . ALA B 1 139 ? -0.827 -11.07 -0.896 1 97.81 139 ALA B CA 1
ATOM 3017 C C . ALA B 1 139 ? -2.232 -11.578 -1.209 1 97.81 139 ALA B C 1
ATOM 3019 O O . ALA B 1 139 ? -2.703 -11.461 -2.342 1 97.81 139 ALA B O 1
ATOM 3020 N N . GLU B 1 140 ? -2.85 -12.289 -0.223 1 96.38 140 GLU B N 1
ATOM 3021 C CA . GLU B 1 140 ? -4.215 -12.789 -0.363 1 96.38 140 GLU B CA 1
ATOM 3022 C C . GLU B 1 140 ? -4.371 -13.617 -1.636 1 96.38 140 GLU B C 1
ATOM 3024 O O . GLU B 1 140 ? -5.305 -13.398 -2.412 1 96.38 140 GLU B O 1
ATOM 3029 N N . GLY B 1 141 ? -3.43 -14.469 -1.84 1 97.19 141 GLY B N 1
ATOM 3030 C CA . GLY B 1 141 ? -3.488 -15.367 -2.98 1 97.19 141 GLY B CA 1
ATOM 3031 C C . GLY B 1 141 ? -2.613 -14.93 -4.137 1 97.19 141 GLY B C 1
ATOM 3032 O O . GLY B 1 141 ? -2.316 -15.719 -5.035 1 97.19 141 GLY B O 1
ATOM 3033 N N . GLY B 1 142 ? -2.123 -13.742 -4.078 1 97.5 142 GLY B N 1
ATOM 3034 C CA . GLY B 1 142 ? -1.356 -13.164 -5.172 1 97.5 142 GLY B CA 1
ATOM 3035 C C . GLY B 1 142 ? -0.074 -13.914 -5.465 1 97.5 142 GLY B C 1
ATOM 3036 O O . GLY B 1 142 ? 0.376 -13.961 -6.613 1 97.5 142 GLY B O 1
ATOM 3037 N N . VAL B 1 143 ? 0.514 -14.484 -4.453 1 97.75 143 VAL B N 1
ATOM 3038 C CA . VAL B 1 143 ? 1.764 -15.219 -4.645 1 97.75 143 VAL B CA 1
ATOM 3039 C C . VAL B 1 143 ? 1.526 -16.422 -5.555 1 97.75 143 VAL B C 1
ATOM 3041 O O . VAL B 1 143 ? 2.295 -16.656 -6.488 1 97.75 143 VAL B O 1
ATOM 3044 N N . SER B 1 144 ? 0.447 -17.141 -5.336 1 97.06 144 SER B N 1
ATOM 3045 C CA . SER B 1 144 ? 0.135 -18.344 -6.086 1 97.06 144 SER B CA 1
ATOM 3046 C C . SER B 1 144 ? -0.264 -18.031 -7.52 1 97.06 144 SER B C 1
ATOM 3048 O O . SER B 1 144 ? -0.213 -18.891 -8.398 1 97.06 144 SER B O 1
ATOM 3050 N N . LEU B 1 145 ? -0.616 -16.766 -7.754 1 95.5 145 LEU B N 1
ATOM 3051 C CA . LEU B 1 145 ? -1.15 -16.391 -9.055 1 95.5 145 LEU B CA 1
ATOM 3052 C C . LEU B 1 145 ? -0.097 -15.656 -9.883 1 95.5 145 LEU B C 1
ATOM 3054 O O . LEU B 1 145 ? -0.378 -15.203 -10.992 1 95.5 145 LEU B O 1
ATOM 3058 N N . THR B 1 146 ? 1.086 -15.555 -9.359 1 95.44 146 THR B N 1
ATOM 3059 C CA . THR B 1 146 ? 2.139 -14.781 -10.008 1 95.44 146 THR B CA 1
ATOM 3060 C C . THR B 1 146 ? 3.367 -15.641 -10.266 1 95.44 146 THR B C 1
ATOM 3062 O O . THR B 1 146 ? 3.787 -16.406 -9.398 1 95.44 146 THR B O 1
ATOM 3065 N N . HIS B 1 147 ? 3.889 -15.547 -11.469 1 95.94 147 HIS B N 1
ATOM 3066 C CA . HIS B 1 147 ? 5.188 -16.141 -11.758 1 95.94 147 HIS B CA 1
ATOM 3067 C C . HIS B 1 147 ? 6.328 -15.266 -11.266 1 95.94 147 HIS B C 1
ATOM 3069 O O . HIS B 1 147 ? 6.48 -14.125 -11.719 1 95.94 147 HIS B O 1
ATOM 3075 N N . CYS B 1 148 ? 7.102 -15.82 -10.367 1 97.25 148 CYS B N 1
ATOM 3076 C CA . CYS B 1 148 ? 8.18 -15.055 -9.766 1 97.25 148 CYS B CA 1
ATOM 3077 C C . CYS B 1 148 ? 9.531 -15.445 -10.359 1 97.25 148 CYS B C 1
ATOM 3079 O O . CYS B 1 148 ? 10.023 -16.547 -10.117 1 97.25 148 CYS B O 1
ATOM 3081 N N . TYR B 1 149 ? 10.102 -14.555 -11.094 1 96.81 149 TYR B N 1
ATOM 3082 C CA . TYR B 1 149 ? 11.414 -14.766 -11.695 1 96.81 149 TYR B CA 1
ATOM 3083 C C . TYR B 1 149 ? 12.508 -14.109 -10.867 1 96.81 149 TYR B C 1
ATOM 3085 O O . TYR B 1 149 ? 12.312 -13.016 -10.328 1 96.81 149 TYR B O 1
ATOM 3093 N N . VAL B 1 150 ? 13.656 -14.758 -10.797 1 97.44 150 VAL B N 1
ATOM 3094 C CA . VAL B 1 150 ? 14.766 -14.188 -10.047 1 97.44 150 VAL B CA 1
ATOM 3095 C C . VAL B 1 150 ? 15.969 -14.008 -10.969 1 97.44 150 VAL B C 1
ATOM 3097 O O . VAL B 1 150 ? 16.297 -14.906 -11.758 1 97.44 150 VAL B O 1
ATOM 3100 N N . TYR B 1 151 ? 16.516 -12.82 -10.922 1 96.19 151 TYR B N 1
ATOM 3101 C CA . TYR B 1 151 ? 17.781 -12.617 -11.625 1 96.19 151 TYR B CA 1
ATOM 3102 C C . TYR B 1 151 ? 18.953 -12.719 -10.664 1 96.19 151 TYR B C 1
ATOM 3104 O O . TYR B 1 151 ? 18.828 -12.398 -9.477 1 96.19 151 TYR B O 1
ATOM 3112 N N . GLU B 1 152 ? 20.031 -13.148 -11.117 1 89.69 152 GLU B N 1
ATOM 3113 C CA . GLU B 1 152 ? 21.203 -13.367 -10.273 1 89.69 152 GLU B CA 1
ATOM 3114 C C . GLU B 1 152 ? 21.859 -12.039 -9.898 1 89.69 152 GLU B C 1
ATOM 3116 O O . GLU B 1 152 ? 22.234 -11.836 -8.742 1 89.69 152 GLU B O 1
ATOM 3121 N N . ASP B 1 153 ? 22.094 -11.266 -10.906 1 91.88 153 ASP B N 1
ATOM 3122 C CA . ASP B 1 153 ? 22.594 -9.914 -10.711 1 91.88 153 ASP B CA 1
ATOM 3123 C C . ASP B 1 153 ? 22.078 -8.961 -11.789 1 91.88 153 ASP B C 1
ATOM 3125 O O . ASP B 1 153 ? 21.469 -9.398 -12.766 1 91.88 153 ASP B O 1
ATOM 3129 N N . ALA B 1 154 ? 22.281 -7.691 -11.5 1 92.62 154 ALA B N 1
ATOM 3130 C CA . ALA B 1 154 ? 21.719 -6.668 -12.375 1 92.62 154 ALA B CA 1
ATOM 3131 C C . ALA B 1 154 ? 22.219 -6.836 -13.805 1 92.62 154 ALA B C 1
ATOM 3133 O O . ALA B 1 154 ? 21.484 -6.582 -14.758 1 92.62 154 ALA B O 1
ATOM 3134 N N . HIS B 1 155 ? 23.453 -7.223 -13.945 1 90.75 155 HIS B N 1
ATOM 3135 C CA . HIS B 1 155 ? 24.016 -7.438 -15.273 1 90.75 155 HIS B CA 1
ATOM 3136 C C . HIS B 1 155 ? 23.234 -8.516 -16.031 1 90.75 155 HIS B C 1
ATOM 3138 O O . HIS B 1 155 ? 23.016 -8.391 -17.234 1 90.75 155 HIS B O 1
ATOM 3144 N N . ASP B 1 156 ? 22.875 -9.547 -15.328 1 91.56 156 ASP B N 1
ATOM 3145 C CA . ASP B 1 156 ? 22.047 -10.609 -15.898 1 91.56 156 ASP B CA 1
ATOM 3146 C C . ASP B 1 156 ? 20.75 -10.047 -16.469 1 91.56 156 ASP B C 1
ATOM 3148 O O . ASP B 1 156 ? 20.391 -10.367 -17.609 1 91.56 156 ASP B O 1
ATOM 3152 N N . LEU B 1 157 ? 20.094 -9.242 -15.828 1 94.5 157 LEU B N 1
ATOM 3153 C CA . LEU B 1 157 ? 18.828 -8.625 -16.25 1 94.5 157 LEU B CA 1
ATOM 3154 C C . LEU B 1 157 ? 19.031 -7.742 -17.469 1 94.5 157 LEU B C 1
ATOM 3156 O O . LEU B 1 157 ? 18.312 -7.879 -18.469 1 94.5 157 LEU B O 1
ATOM 3160 N N . PHE B 1 158 ? 20.047 -6.949 -17.469 1 95.44 158 PHE B N 1
ATOM 3161 C CA . PHE B 1 158 ? 20.25 -5.969 -18.531 1 95.44 158 PHE B CA 1
ATOM 3162 C C . PHE B 1 158 ? 20.734 -6.641 -19.797 1 95.44 158 PHE B C 1
ATOM 3164 O O . PHE B 1 158 ? 20.375 -6.23 -20.906 1 95.44 158 PHE B O 1
ATOM 3171 N N . SER B 1 159 ? 21.594 -7.582 -19.625 1 93.25 159 SER B N 1
ATOM 3172 C CA . SER B 1 159 ? 22.047 -8.344 -20.797 1 93.25 159 SER B CA 1
ATOM 3173 C C . SER B 1 159 ? 20.875 -9.008 -21.516 1 93.25 159 SER B C 1
ATOM 3175 O O . SER B 1 159 ? 20.781 -8.953 -22.734 1 93.25 159 SER B O 1
ATOM 3177 N N . ARG B 1 160 ? 20.031 -9.57 -20.781 1 91.94 160 ARG B N 1
ATOM 3178 C CA . ARG B 1 160 ? 18.844 -10.211 -21.344 1 91.94 160 ARG B CA 1
ATOM 3179 C C . ARG B 1 160 ? 17.938 -9.18 -22 1 91.94 160 ARG B C 1
ATOM 3181 O O . ARG B 1 160 ? 17.422 -9.414 -23.094 1 91.94 160 ARG B O 1
ATOM 3188 N N . ALA B 1 161 ? 17.75 -8.109 -21.312 1 92.38 161 ALA B N 1
ATOM 3189 C CA . ALA B 1 161 ? 16.922 -7.035 -21.859 1 92.38 161 ALA B CA 1
ATOM 3190 C C . ALA B 1 161 ? 17.453 -6.562 -23.203 1 92.38 161 ALA B C 1
ATOM 3192 O O . ALA B 1 161 ? 16.688 -6.371 -24.141 1 92.38 161 ALA B O 1
ATOM 3193 N N . LYS B 1 162 ? 18.734 -6.406 -23.234 1 92.19 162 LYS B N 1
ATOM 3194 C CA . LYS B 1 162 ? 19.375 -5.977 -24.484 1 92.19 162 LYS B CA 1
ATOM 3195 C C . LYS B 1 162 ? 19.172 -7.012 -25.578 1 92.19 162 LYS B C 1
ATOM 3197 O O . LYS B 1 162 ? 18.828 -6.668 -26.719 1 92.19 162 LYS B O 1
ATOM 3202 N N . MET B 1 163 ? 19.391 -8.188 -25.234 1 91.81 163 MET B N 1
ATOM 3203 C CA . MET B 1 163 ? 19.297 -9.289 -26.188 1 91.81 163 MET B CA 1
ATOM 3204 C C . MET B 1 163 ? 17.891 -9.414 -26.734 1 91.81 163 MET B C 1
ATOM 3206 O O . MET B 1 163 ? 17.703 -9.703 -27.922 1 91.81 163 MET B O 1
ATOM 3210 N N . LEU B 1 164 ? 16.859 -9.141 -25.922 1 92.06 164 LEU B N 1
ATOM 3211 C CA . LEU B 1 164 ? 15.484 -9.414 -26.312 1 92.06 164 LEU B CA 1
ATOM 3212 C C . LEU B 1 164 ? 14.75 -8.125 -26.656 1 92.06 164 LEU B C 1
ATOM 3214 O O . LEU B 1 164 ? 13.57 -8.148 -27.016 1 92.06 164 LEU B O 1
ATOM 3218 N N . GLY B 1 165 ? 15.414 -7.035 -26.453 1 91.38 165 GLY B N 1
ATOM 3219 C CA . GLY B 1 165 ? 14.828 -5.75 -26.812 1 91.38 165 GLY B CA 1
ATOM 3220 C C . GLY B 1 165 ? 13.844 -5.234 -25.781 1 91.38 165 GLY B C 1
ATOM 3221 O O . GLY B 1 165 ? 12.844 -4.605 -26.141 1 91.38 165 GLY B O 1
ATOM 3222 N N . TRP B 1 166 ? 14.047 -5.613 -24.484 1 93.5 166 TRP B N 1
ATOM 3223 C CA . TRP B 1 166 ? 13.219 -5.078 -23.406 1 93.5 166 TRP B CA 1
ATOM 3224 C C . TRP B 1 166 ? 13.586 -3.629 -23.109 1 93.5 166 TRP B C 1
ATOM 3226 O O . TRP B 1 166 ? 14.742 -3.23 -23.266 1 93.5 166 TRP B O 1
ATOM 3236 N N . TRP B 1 167 ? 12.625 -2.883 -22.703 1 94.38 167 TRP B N 1
ATOM 3237 C CA . TRP B 1 167 ? 12.859 -1.54 -22.188 1 94.38 167 TRP B CA 1
ATOM 3238 C C . TRP B 1 167 ? 12.797 -1.525 -20.672 1 94.38 167 TRP B C 1
ATOM 3240 O O . TRP B 1 167 ? 11.711 -1.551 -20.078 1 94.38 167 TRP B O 1
ATOM 3250 N N . CYS B 1 168 ? 13.953 -1.447 -20.094 1 96.81 168 CYS B N 1
ATOM 3251 C CA . CYS B 1 168 ? 13.992 -1.311 -18.641 1 96.81 168 CYS B CA 1
ATOM 3252 C C . CYS B 1 168 ? 13.859 0.151 -18.219 1 96.81 168 CYS B C 1
ATOM 3254 O O . CYS B 1 168 ? 14.633 0.999 -18.672 1 96.81 168 CYS B O 1
ATOM 3256 N N . ALA B 1 169 ? 12.867 0.416 -17.422 1 97.12 169 ALA B N 1
ATOM 3257 C CA . ALA B 1 169 ? 12.602 1.772 -16.953 1 97.12 169 ALA B CA 1
ATOM 3258 C C . ALA B 1 169 ? 12.758 1.861 -15.438 1 97.12 169 ALA B C 1
ATOM 3260 O O . ALA B 1 169 ? 11.992 1.247 -14.695 1 97.12 169 ALA B O 1
ATOM 3261 N N . ALA B 1 170 ? 13.672 2.684 -15 1 97.81 170 ALA B N 1
ATOM 3262 C CA . ALA B 1 170 ? 13.953 2.846 -13.57 1 97.81 170 ALA B CA 1
ATOM 3263 C C . ALA B 1 170 ? 13.07 3.926 -12.961 1 97.81 170 ALA B C 1
ATOM 3265 O O . ALA B 1 170 ? 13 5.047 -13.477 1 97.81 170 ALA B O 1
ATOM 3266 N N . ALA B 1 171 ? 12.375 3.564 -11.859 1 97 171 ALA B N 1
ATOM 3267 C CA . ALA B 1 171 ? 11.688 4.582 -11.078 1 97 171 ALA B CA 1
ATOM 3268 C C . ALA B 1 171 ? 12.672 5.41 -10.258 1 97 171 ALA B C 1
ATOM 3270 O O . ALA B 1 171 ? 13.422 4.867 -9.445 1 97 171 ALA B O 1
ATOM 3271 N N . VAL B 1 172 ? 12.672 6.695 -10.461 1 94.38 172 VAL B N 1
ATOM 3272 C CA . VAL B 1 172 ? 13.578 7.574 -9.734 1 94.38 172 VAL B CA 1
ATOM 3273 C C . VAL B 1 172 ? 12.805 8.75 -9.148 1 94.38 172 VAL B C 1
ATOM 3275 O O . VAL B 1 172 ? 11.695 9.055 -9.586 1 94.38 172 VAL B O 1
ATOM 3278 N N . ARG B 1 173 ? 13.391 9.328 -8.055 1 87.56 173 ARG B N 1
ATOM 3279 C CA . ARG B 1 173 ? 12.812 10.547 -7.5 1 87.56 173 ARG B CA 1
ATOM 3280 C C . ARG B 1 173 ? 12.852 11.688 -8.516 1 87.56 173 ARG B C 1
ATOM 3282 O O . ARG B 1 173 ? 13.703 11.703 -9.406 1 87.56 173 ARG B O 1
ATOM 3289 N N . PRO B 1 174 ? 11.906 12.57 -8.312 1 78.44 174 PRO B N 1
ATOM 3290 C CA . PRO B 1 174 ? 11.914 13.703 -9.242 1 78.44 174 PRO B CA 1
ATOM 3291 C C . PRO B 1 174 ? 13.219 14.5 -9.195 1 78.44 174 PRO B C 1
ATOM 3293 O O . PRO B 1 174 ? 13.773 14.711 -8.109 1 78.44 174 PRO B O 1
ATOM 3296 N N . GLU B 1 175 ? 13.883 14.586 -10.172 1 71.81 175 GLU B N 1
ATOM 3297 C CA . GLU B 1 175 ? 15.086 15.406 -10.328 1 71.81 175 GLU B CA 1
ATOM 3298 C C . GLU B 1 175 ? 14.805 16.625 -11.195 1 71.81 175 GLU B C 1
ATOM 3300 O O . GLU B 1 175 ? 13.719 16.766 -11.766 1 71.81 175 GLU B O 1
ATOM 3305 N N . LYS B 1 176 ? 15.891 17.5 -11.086 1 67.38 176 LYS B N 1
ATOM 3306 C CA . LYS B 1 176 ? 15.805 18.672 -11.953 1 67.38 176 LYS B CA 1
ATOM 3307 C C . LYS B 1 176 ? 15.672 18.266 -13.414 1 67.38 176 LYS B C 1
ATOM 3309 O O . LYS B 1 176 ? 16.375 17.359 -13.875 1 67.38 176 LYS B O 1
ATOM 3314 N N . GLY B 1 177 ? 14.641 18.578 -14.031 1 66.5 177 GLY B N 1
ATOM 3315 C CA . GLY B 1 177 ? 14.305 18.25 -15.406 1 66.5 177 GLY B CA 1
ATOM 3316 C C . GLY B 1 177 ? 13.047 17.406 -15.539 1 66.5 177 GLY B C 1
ATOM 3317 O O . GLY B 1 177 ? 12.586 16.828 -14.555 1 66.5 177 GLY B O 1
ATOM 3318 N N . ARG B 1 178 ? 12.469 17.453 -16.672 1 77 178 ARG B N 1
ATOM 3319 C CA . ARG B 1 178 ? 11.203 16.781 -16.953 1 77 178 ARG B CA 1
ATOM 3320 C C . ARG B 1 178 ? 11.43 15.305 -17.25 1 77 178 ARG B C 1
ATOM 3322 O O . ARG B 1 178 ? 12.117 14.961 -18.219 1 77 178 ARG B O 1
ATOM 3329 N N . LEU B 1 179 ? 11.281 14.367 -16.281 1 88.19 179 LEU B N 1
ATOM 3330 C CA . LEU B 1 179 ? 11.266 12.945 -16.578 1 88.19 179 LEU B CA 1
ATOM 3331 C C . LEU B 1 179 ? 9.891 12.516 -17.094 1 88.19 179 LEU B C 1
ATOM 3333 O O . LEU B 1 179 ? 8.867 13.055 -16.672 1 88.19 179 LEU B O 1
ATOM 3337 N N . PRO B 1 180 ? 9.938 11.547 -18.047 1 91.12 180 PRO B N 1
ATOM 3338 C CA . PRO B 1 180 ? 8.656 11.062 -18.547 1 91.12 180 PRO B CA 1
ATOM 3339 C C . PRO B 1 180 ? 7.902 10.211 -17.531 1 91.12 180 PRO B C 1
ATOM 3341 O O . PRO B 1 180 ? 8.492 9.742 -16.562 1 91.12 180 PRO B O 1
ATOM 3344 N N . SER B 1 181 ? 6.594 10.086 -17.797 1 91.69 181 SER B N 1
ATOM 3345 C CA . SER B 1 181 ? 5.805 9.109 -17.047 1 91.69 181 SER B CA 1
ATOM 3346 C C . SER B 1 181 ? 6.02 7.699 -17.578 1 91.69 181 SER B C 1
ATOM 3348 O O . SER B 1 181 ? 6.465 7.516 -18.719 1 91.69 181 SER B O 1
ATOM 3350 N N . LEU B 1 182 ? 5.727 6.734 -16.719 1 93.56 182 LEU B N 1
ATOM 3351 C CA . LEU B 1 182 ? 5.797 5.348 -17.188 1 93.56 182 LEU B CA 1
ATOM 3352 C C . LEU B 1 182 ? 4.855 5.117 -18.359 1 93.56 182 LEU B C 1
ATOM 3354 O O . LEU B 1 182 ? 5.188 4.375 -19.281 1 93.56 182 LEU B O 1
ATOM 3358 N N . GLU B 1 183 ? 3.707 5.762 -18.344 1 89.5 183 GLU B N 1
ATOM 3359 C CA . GLU B 1 183 ? 2.732 5.641 -19.422 1 89.5 183 GLU B CA 1
ATOM 3360 C C . GLU B 1 183 ? 3.328 6.09 -20.766 1 89.5 183 GLU B C 1
ATOM 3362 O O . GLU B 1 183 ? 3.129 5.434 -21.781 1 89.5 183 GLU B O 1
ATOM 3367 N N . SER B 1 184 ? 4.016 7.168 -20.656 1 91.69 184 SER B N 1
ATOM 3368 C CA . SER B 1 184 ? 4.645 7.688 -21.875 1 91.69 184 SER B CA 1
ATOM 3369 C C . SER B 1 184 ? 5.691 6.719 -22.406 1 91.69 184 SER B C 1
ATOM 3371 O O . SER B 1 184 ? 5.832 6.555 -23.625 1 91.69 184 SER B O 1
ATOM 3373 N N . ILE B 1 185 ? 6.383 6.078 -21.547 1 93.25 185 ILE B N 1
ATOM 3374 C CA . ILE B 1 185 ? 7.398 5.109 -21.938 1 93.25 185 ILE B CA 1
ATOM 3375 C C . ILE B 1 185 ? 6.734 3.891 -22.578 1 93.25 185 ILE B C 1
ATOM 3377 O O . ILE B 1 185 ? 7.195 3.387 -23.594 1 93.25 185 ILE B O 1
ATOM 3381 N N . CYS B 1 186 ? 5.656 3.451 -22 1 90.38 186 CYS B N 1
ATOM 3382 C CA . CYS B 1 186 ? 4.938 2.293 -22.531 1 90.38 186 CYS B CA 1
ATOM 3383 C C . CYS B 1 186 ? 4.391 2.574 -23.922 1 90.38 186 CYS B C 1
ATOM 3385 O O . CYS B 1 186 ? 4.445 1.713 -24.797 1 90.38 186 CYS B O 1
ATOM 3387 N N . VAL B 1 187 ? 3.865 3.799 -24.094 1 88.88 187 VAL B N 1
ATOM 3388 C CA . VAL B 1 187 ? 3.33 4.191 -25.391 1 88.88 187 VAL B CA 1
ATOM 3389 C C . VAL B 1 187 ? 4.449 4.211 -26.422 1 88.88 187 VAL B C 1
ATOM 3391 O O . VAL B 1 187 ? 4.289 3.693 -27.531 1 88.88 187 VAL B O 1
ATOM 3394 N N . ARG B 1 188 ? 5.52 4.68 -26.062 1 91.12 188 ARG B N 1
ATOM 3395 C CA . ARG B 1 188 ? 6.66 4.781 -26.969 1 91.12 188 ARG B CA 1
ATOM 3396 C C . ARG B 1 188 ? 7.234 3.404 -27.281 1 91.12 188 ARG B C 1
ATOM 3398 O O . ARG B 1 188 ? 7.73 3.168 -28.375 1 91.12 188 ARG B O 1
ATOM 3405 N N . ALA B 1 189 ? 7.207 2.521 -26.328 1 89.62 189 ALA B N 1
ATOM 3406 C CA . ALA B 1 189 ? 7.773 1.184 -26.484 1 89.62 189 ALA B CA 1
ATOM 3407 C C . ALA B 1 189 ? 6.969 0.359 -27.484 1 89.62 189 ALA B C 1
ATOM 3409 O O . ALA B 1 189 ? 7.492 -0.584 -28.078 1 89.62 189 ALA B O 1
ATOM 3410 N N . GLY B 1 190 ? 5.672 0.727 -27.594 1 82.44 190 GLY B N 1
ATOM 3411 C CA . GLY B 1 190 ? 4.844 -0.048 -28.5 1 82.44 190 GLY B CA 1
ATOM 3412 C C . GLY B 1 190 ? 4.715 -1.505 -28.109 1 82.44 190 GLY B C 1
ATOM 3413 O O . GLY B 1 190 ? 4.184 -1.816 -27.031 1 82.44 190 GLY B O 1
ATOM 3414 N N . ARG B 1 191 ? 5.344 -2.311 -28.922 1 81.25 191 ARG B N 1
ATOM 3415 C CA . ARG B 1 191 ? 5.18 -3.746 -28.703 1 81.25 191 ARG B CA 1
ATOM 3416 C C . ARG B 1 191 ? 6.324 -4.305 -27.859 1 81.25 191 ARG B C 1
ATOM 3418 O O . ARG B 1 191 ? 6.297 -5.469 -27.453 1 81.25 191 ARG B O 1
ATOM 3425 N N . ALA B 1 192 ? 7.277 -3.473 -27.609 1 87.56 192 ALA B N 1
ATOM 3426 C CA . ALA B 1 192 ? 8.414 -3.939 -26.828 1 87.56 192 ALA B CA 1
ATOM 3427 C C . ALA B 1 192 ? 8 -4.199 -25.375 1 87.56 192 ALA B C 1
ATOM 3429 O O . ALA B 1 192 ? 7.109 -3.531 -24.844 1 87.56 192 ALA B O 1
ATOM 3430 N N . HIS B 1 193 ? 8.664 -5.121 -24.797 1 90.81 193 HIS B N 1
ATOM 3431 C CA . HIS B 1 193 ? 8.438 -5.465 -23.391 1 90.81 193 HIS B CA 1
ATOM 3432 C C . HIS B 1 193 ? 9.047 -4.422 -22.469 1 90.81 193 HIS B C 1
ATOM 3434 O O . HIS B 1 193 ? 10.25 -4.145 -22.547 1 90.81 193 HIS B O 1
ATOM 3440 N N . VAL B 1 194 ? 8.203 -3.828 -21.641 1 93 194 VAL B N 1
ATOM 3441 C CA . VAL B 1 194 ? 8.68 -2.83 -20.688 1 93 194 VAL B CA 1
ATOM 3442 C C . VAL B 1 194 ? 8.82 -3.457 -19.312 1 93 194 VAL B C 1
ATOM 3444 O O . VAL B 1 194 ? 7.91 -4.152 -18.844 1 93 194 VAL B O 1
ATOM 3447 N N . VAL B 1 195 ? 9.93 -3.244 -18.688 1 95.44 195 VAL B N 1
ATOM 3448 C CA . VAL B 1 195 ? 10.188 -3.66 -17.312 1 95.44 195 VAL B CA 1
ATOM 3449 C C . VAL B 1 195 ? 10.305 -2.43 -16.422 1 95.44 195 VAL B C 1
ATOM 3451 O O . VAL B 1 195 ? 11.281 -1.681 -16.5 1 95.44 195 VAL B O 1
ATOM 3454 N N . ALA B 1 196 ? 9.305 -2.195 -15.648 1 97.06 196 ALA B N 1
ATOM 3455 C CA . ALA B 1 196 ? 9.391 -1.12 -14.664 1 97.06 196 ALA B CA 1
ATOM 3456 C C . ALA B 1 196 ? 10.156 -1.568 -13.422 1 97.06 196 ALA B C 1
ATOM 3458 O O . ALA B 1 196 ? 9.742 -2.504 -12.727 1 97.06 196 ALA B O 1
ATOM 3459 N N . CYS B 1 197 ? 11.227 -0.882 -13.102 1 98.38 197 CYS B N 1
ATOM 3460 C CA . CYS B 1 197 ? 12.117 -1.299 -12.023 1 98.38 197 CYS B CA 1
ATOM 3461 C C . CYS B 1 197 ? 11.93 -0.418 -10.789 1 98.38 197 CYS B C 1
ATOM 3463 O O . CYS B 1 197 ? 12.086 0.802 -10.867 1 98.38 197 CYS B O 1
ATOM 3465 N N . LEU B 1 198 ? 11.586 -1.051 -9.703 1 98.31 198 LEU B N 1
ATOM 3466 C CA . LEU B 1 198 ? 11.438 -0.389 -8.414 1 98.31 198 LEU B CA 1
ATOM 3467 C C . LEU B 1 198 ? 12.523 -0.838 -7.441 1 98.31 198 LEU B C 1
ATOM 3469 O O . LEU B 1 198 ? 12.914 -2.008 -7.438 1 98.31 198 LEU B O 1
ATOM 3473 N N . GLY B 1 199 ? 12.945 0.058 -6.57 1 97.38 199 GLY B N 1
ATOM 3474 C CA . GLY B 1 199 ? 14.094 -0.224 -5.723 1 97.38 199 GLY B CA 1
ATOM 3475 C C . GLY B 1 199 ? 13.742 -0.294 -4.246 1 97.38 199 GLY B C 1
ATOM 3476 O O . GLY B 1 199 ? 12.562 -0.31 -3.885 1 97.38 199 GLY B O 1
ATOM 3477 N N . ASN B 1 200 ? 14.766 -0.339 -3.5 1 94.56 200 ASN B N 1
ATOM 3478 C CA . ASN B 1 200 ? 14.719 -0.456 -2.047 1 94.56 200 ASN B CA 1
ATOM 3479 C C . ASN B 1 200 ? 13.898 0.666 -1.42 1 94.56 200 ASN B C 1
ATOM 3481 O O . ASN B 1 200 ? 13.938 1.806 -1.886 1 94.56 200 ASN B O 1
ATOM 3485 N N . GLU B 1 201 ? 13.188 0.378 -0.304 1 88.5 201 GLU B N 1
ATOM 3486 C CA . GLU B 1 201 ? 12.266 1.288 0.373 1 88.5 201 GLU B CA 1
ATOM 3487 C C . GLU B 1 201 ? 13 2.51 0.919 1 88.5 201 GLU B C 1
ATOM 3489 O O . GLU B 1 201 ? 12.43 3.6 0.998 1 88.5 201 GLU B O 1
ATOM 3494 N N . GLU B 1 202 ? 14.258 2.385 1.258 1 86.19 202 GLU B N 1
ATOM 3495 C CA . GLU B 1 202 ? 15.008 3.477 1.866 1 86.19 202 GLU B CA 1
ATOM 3496 C C . GLU B 1 202 ? 15.93 4.148 0.851 1 86.19 202 GLU B C 1
ATOM 3498 O O . GLU B 1 202 ? 15.914 5.371 0.704 1 86.19 202 GLU B O 1
ATOM 3503 N N . GLU B 1 203 ? 16.547 3.303 0.032 1 90.06 203 GLU B N 1
ATOM 3504 C CA . GLU B 1 203 ? 17.641 3.818 -0.786 1 90.06 203 GLU B CA 1
ATOM 3505 C C . GLU B 1 203 ? 17.234 3.91 -2.254 1 90.06 203 GLU B C 1
ATOM 3507 O O . GLU B 1 203 ? 17.922 4.559 -3.051 1 90.06 203 GLU B O 1
ATOM 3512 N N . GLY B 1 204 ? 16.156 3.307 -2.562 1 94.38 204 GLY B N 1
ATOM 3513 C CA . GLY B 1 204 ? 15.797 3.254 -3.969 1 94.38 204 GLY B CA 1
ATOM 3514 C C . GLY B 1 204 ? 16.719 2.381 -4.797 1 94.38 204 GLY B C 1
ATOM 3515 O O . GLY B 1 204 ? 17.281 1.406 -4.289 1 94.38 204 GLY B O 1
ATOM 3516 N N . LEU B 1 205 ? 16.766 2.67 -6.039 1 96.94 205 LEU B N 1
ATOM 3517 C CA . LEU B 1 205 ? 17.656 1.944 -6.945 1 96.94 205 LEU B CA 1
ATOM 3518 C C . LEU B 1 205 ? 19.062 2.514 -6.895 1 96.94 205 LEU B C 1
ATOM 3520 O O . LEU B 1 205 ? 19.25 3.732 -6.945 1 96.94 205 LEU B O 1
ATOM 3524 N N . PRO B 1 206 ? 20.047 1.619 -6.836 1 96.06 206 PRO B N 1
ATOM 3525 C CA . PRO B 1 206 ? 21.422 2.111 -6.91 1 96.06 206 PRO B CA 1
ATOM 3526 C C . PRO B 1 206 ? 21.734 2.799 -8.234 1 96.06 206 PRO B C 1
ATOM 3528 O O . PRO B 1 206 ? 21.156 2.445 -9.266 1 96.06 206 PRO B O 1
ATOM 3531 N N . GLY B 1 207 ? 22.625 3.715 -8.164 1 95.12 207 GLY B N 1
ATOM 3532 C CA . GLY B 1 207 ? 23.031 4.457 -9.352 1 95.12 207 GLY B CA 1
ATOM 3533 C C . GLY B 1 207 ? 23.406 3.564 -10.516 1 95.12 207 GLY B C 1
ATOM 3534 O O . GLY B 1 207 ? 23 3.807 -11.648 1 95.12 207 GLY B O 1
ATOM 3535 N N . ALA B 1 208 ? 24.203 2.566 -10.219 1 95.38 208 ALA B N 1
ATOM 3536 C CA . ALA B 1 208 ? 24.641 1.638 -11.258 1 95.38 208 ALA B CA 1
ATOM 3537 C C . ALA B 1 208 ? 23.469 0.914 -11.891 1 95.38 208 ALA B C 1
ATOM 3539 O O . ALA B 1 208 ? 23.469 0.639 -13.094 1 95.38 208 ALA B O 1
ATOM 3540 N N . PHE B 1 209 ? 22.469 0.603 -11.141 1 97.44 209 PHE B N 1
ATOM 3541 C CA . PHE B 1 209 ? 21.266 -0.047 -11.648 1 97.44 209 PHE B CA 1
ATOM 3542 C C . PHE B 1 209 ? 20.484 0.89 -12.562 1 97.44 209 PHE B C 1
ATOM 3544 O O . PHE B 1 209 ? 20.078 0.494 -13.656 1 97.44 209 PHE B O 1
ATOM 3551 N N . VAL B 1 210 ? 20.328 2.107 -12.094 1 96.31 210 VAL B N 1
ATOM 3552 C CA . VAL B 1 210 ? 19.641 3.113 -12.891 1 96.31 210 VAL B CA 1
ATOM 3553 C C . VAL B 1 210 ? 20.359 3.316 -14.219 1 96.31 210 VAL B C 1
ATOM 3555 O O . VAL B 1 210 ? 19.719 3.389 -15.273 1 96.31 210 VAL B O 1
ATOM 3558 N N . ALA B 1 211 ? 21.672 3.361 -14.18 1 94.94 211 ALA B N 1
ATOM 3559 C CA . ALA B 1 211 ? 22.484 3.568 -15.375 1 94.94 211 ALA B CA 1
ATOM 3560 C C . ALA B 1 211 ? 22.312 2.412 -16.359 1 94.94 211 ALA B C 1
ATOM 3562 O O . ALA B 1 211 ? 22.406 2.602 -17.578 1 94.94 211 ALA B O 1
ATOM 3563 N N . GLY B 1 212 ? 22.109 1.267 -15.828 1 95.75 212 GLY B N 1
ATOM 3564 C CA . GLY B 1 212 ? 21.922 0.092 -16.672 1 95.75 212 GLY B CA 1
ATOM 3565 C C . GLY B 1 212 ? 20.578 0.051 -17.344 1 95.75 212 GLY B C 1
ATOM 3566 O O . GLY B 1 212 ? 20.406 -0.639 -18.359 1 95.75 212 GLY B O 1
ATOM 3567 N N . CYS B 1 213 ? 19.75 0.887 -16.719 1 95.81 213 CYS B N 1
ATOM 3568 C CA . CYS B 1 213 ? 18.422 0.957 -17.328 1 95.81 213 CYS B CA 1
ATOM 3569 C C . CYS B 1 213 ? 18.422 1.868 -18.547 1 95.81 213 CYS B C 1
ATOM 3571 O O . CYS B 1 213 ? 19.141 2.873 -18.578 1 95.81 213 CYS B O 1
ATOM 3573 N N . GLY B 1 214 ? 17.875 1.685 -19.547 1 92.25 214 GLY B N 1
ATOM 3574 C CA . GLY B 1 214 ? 17.766 2.508 -20.734 1 92.25 214 GLY B CA 1
ATOM 3575 C C . GLY B 1 214 ? 16.828 3.688 -20.578 1 92.25 214 GLY B C 1
ATOM 3576 O O . GLY B 1 214 ? 16.953 4.688 -21.281 1 92.25 214 GLY B O 1
ATOM 3577 N N . TYR B 1 215 ? 15.93 3.604 -19.594 1 95.19 215 TYR B N 1
ATOM 3578 C CA . TYR B 1 215 ? 14.914 4.637 -19.375 1 95.19 215 TYR B CA 1
ATOM 3579 C C . TYR B 1 215 ? 14.734 4.926 -17.891 1 95.19 215 TYR B C 1
ATOM 3581 O O . TYR B 1 215 ? 15.07 4.098 -17.047 1 95.19 215 TYR B O 1
ATOM 3589 N N . LYS B 1 216 ? 14.266 6.203 -17.656 1 96.44 216 LYS B N 1
ATOM 3590 C CA . LYS B 1 216 ? 13.883 6.645 -16.328 1 96.44 216 LYS B CA 1
ATOM 3591 C C . LYS B 1 216 ? 12.477 7.227 -16.312 1 96.44 216 LYS B C 1
ATOM 3593 O O . LYS B 1 216 ? 12.047 7.84 -17.297 1 96.44 216 LYS B O 1
ATOM 3598 N N . PHE B 1 217 ? 11.789 7.004 -15.234 1 95.75 217 PHE B N 1
ATOM 3599 C CA . PHE B 1 217 ? 10.492 7.66 -15.078 1 95.75 217 PHE B CA 1
ATOM 3600 C C . PHE B 1 217 ? 10.266 8.07 -13.633 1 95.75 217 PHE B C 1
ATOM 3602 O O . PHE B 1 217 ? 10.992 7.633 -12.734 1 95.75 217 PHE B O 1
ATOM 3609 N N . THR B 1 218 ? 9.359 8.961 -13.461 1 94.19 218 THR B N 1
ATOM 3610 C CA . THR B 1 218 ? 8.977 9.406 -12.125 1 94.19 218 THR B CA 1
ATOM 3611 C C . THR B 1 218 ? 7.461 9.57 -12.023 1 94.19 218 THR B C 1
ATOM 3613 O O . THR B 1 218 ? 6.781 9.742 -13.039 1 94.19 218 THR B O 1
ATOM 3616 N N . ILE B 1 219 ? 6.961 9.312 -10.898 1 92.62 219 ILE B N 1
ATOM 3617 C CA . ILE B 1 219 ? 5.594 9.711 -10.586 1 92.62 219 ILE B CA 1
ATOM 3618 C C . ILE B 1 219 ? 5.586 11.117 -10 1 92.62 219 ILE B C 1
ATOM 3620 O O . ILE B 1 219 ? 6.191 11.359 -8.953 1 92.62 219 ILE B O 1
ATOM 3624 N N . LEU B 1 220 ? 4.918 11.961 -10.609 1 89.25 220 LEU B N 1
ATOM 3625 C CA . LEU B 1 220 ? 4.938 13.359 -10.188 1 89.25 220 LEU B CA 1
ATOM 3626 C C . LEU B 1 220 ? 3.975 13.594 -9.023 1 89.25 220 LEU B C 1
ATOM 3628 O O . LEU B 1 220 ? 2.836 13.125 -9.055 1 89.25 220 LEU B O 1
ATOM 3632 N N . GLY B 1 221 ? 4.469 14.203 -8.047 1 89.38 221 GLY B N 1
ATOM 3633 C CA . GLY B 1 221 ? 3.66 14.594 -6.902 1 89.38 221 GLY B CA 1
ATOM 3634 C C . GLY B 1 221 ? 3.676 16.078 -6.637 1 89.38 221 GLY B C 1
ATOM 3635 O O . GLY B 1 221 ? 4.039 16.875 -7.512 1 89.38 221 GLY B O 1
ATOM 3636 N N . SER B 1 222 ? 3.207 16.484 -5.492 1 87.62 222 SER B N 1
ATOM 3637 C CA . SER B 1 222 ? 3.115 17.875 -5.09 1 87.62 222 SER B CA 1
ATOM 3638 C C . SER B 1 222 ? 4.461 18.406 -4.605 1 87.62 222 SER B C 1
ATOM 3640 O O . SER B 1 222 ? 4.656 19.625 -4.492 1 87.62 222 SER B O 1
ATOM 3642 N N . GLY B 1 223 ? 5.375 17.453 -4.199 1 87.5 223 GLY B N 1
ATOM 3643 C CA . GLY B 1 223 ? 6.652 17.828 -3.607 1 87.5 223 GLY B CA 1
ATOM 3644 C C . GLY B 1 223 ? 6.598 17.922 -2.094 1 87.5 223 GLY B C 1
ATOM 3645 O O . GLY B 1 223 ? 7.629 18.125 -1.444 1 87.5 223 GLY B O 1
ATOM 3646 N N . SER B 1 224 ? 5.457 17.734 -1.502 1 87.88 224 SER B N 1
ATOM 3647 C CA . SER B 1 224 ? 5.289 17.859 -0.058 1 87.88 224 SER B CA 1
ATOM 3648 C C . SER B 1 224 ? 5.941 16.703 0.683 1 87.88 224 SER B C 1
ATOM 3650 O O . SER B 1 224 ? 6.383 16.859 1.824 1 87.88 224 SER B O 1
ATOM 3652 N N . VAL B 1 225 ? 5.918 15.547 0.096 1 90.88 225 VAL B N 1
ATOM 3653 C CA . VAL B 1 225 ? 6.605 14.383 0.631 1 90.88 225 VAL B CA 1
ATOM 3654 C C . VAL B 1 225 ? 7.609 13.859 -0.395 1 90.88 225 VAL B C 1
ATOM 3656 O O . VAL B 1 225 ? 7.441 14.062 -1.6 1 90.88 225 VAL B O 1
ATOM 3659 N N . GLU B 1 226 ? 8.562 13.164 0.06 1 86.94 226 GLU B N 1
ATOM 3660 C CA . GLU B 1 226 ? 9.711 12.805 -0.772 1 86.94 226 GLU B CA 1
ATOM 3661 C C . GLU B 1 226 ? 9.344 11.719 -1.776 1 86.94 226 GLU B C 1
ATOM 3663 O O . GLU B 1 226 ? 9.828 11.727 -2.91 1 86.94 226 GLU B O 1
ATOM 3668 N N . SER B 1 227 ? 8.602 10.789 -1.291 1 92.81 227 SER B N 1
ATOM 3669 C CA . SER B 1 227 ? 8.297 9.672 -2.178 1 92.81 227 SER B CA 1
ATOM 3670 C C . SER B 1 227 ? 7.09 8.883 -1.676 1 92.81 227 SER B C 1
ATOM 3672 O O . SER B 1 227 ? 6.586 9.141 -0.58 1 92.81 227 SER B O 1
ATOM 3674 N N . LEU B 1 228 ? 6.621 7.988 -2.508 1 95.56 228 LEU B N 1
ATOM 3675 C CA . LEU B 1 228 ? 5.535 7.07 -2.18 1 95.56 228 LEU B CA 1
ATOM 3676 C C . LEU B 1 228 ? 6.078 5.77 -1.602 1 95.56 228 LEU B C 1
ATOM 3678 O O . LEU B 1 228 ? 7.25 5.438 -1.795 1 95.56 228 LEU B O 1
ATOM 3682 N N . ASN B 1 229 ? 5.254 5.117 -0.814 1 95.38 229 ASN B N 1
ATOM 3683 C CA . ASN B 1 229 ? 5.547 3.732 -0.464 1 95.38 229 ASN B CA 1
ATOM 3684 C C . ASN B 1 229 ? 5.727 2.867 -1.707 1 95.38 229 ASN B C 1
ATOM 3686 O O . ASN B 1 229 ? 4.98 3.004 -2.678 1 95.38 229 ASN B O 1
ATOM 3690 N N . VAL B 1 230 ? 6.605 1.967 -1.661 1 97.38 230 VAL B N 1
ATOM 3691 C CA . VAL B 1 230 ? 6.977 1.211 -2.854 1 97.38 230 VAL B CA 1
ATOM 3692 C C . VAL B 1 230 ? 5.781 0.394 -3.338 1 97.38 230 VAL B C 1
ATOM 3694 O O . VAL B 1 230 ? 5.605 0.199 -4.543 1 97.38 230 VAL B O 1
ATOM 3697 N N . SER B 1 231 ? 4.922 -0.164 -2.438 1 98.12 231 SER B N 1
ATOM 3698 C CA . SER B 1 231 ? 3.758 -0.93 -2.869 1 98.12 231 SER B CA 1
ATOM 3699 C C . SER B 1 231 ? 2.742 -0.04 -3.578 1 98.12 231 SER B C 1
ATOM 3701 O O . SER B 1 231 ? 2.049 -0.488 -4.496 1 98.12 231 SER B O 1
ATOM 3703 N N . VAL B 1 232 ? 2.674 1.225 -3.166 1 97.81 232 VAL B N 1
ATOM 3704 C CA . VAL B 1 232 ? 1.821 2.207 -3.83 1 97.81 232 VAL B CA 1
ATOM 3705 C C . VAL B 1 232 ? 2.391 2.539 -5.207 1 97.81 232 VAL B C 1
ATOM 3707 O O . VAL B 1 232 ? 1.656 2.576 -6.195 1 97.81 232 VAL B O 1
ATOM 3710 N N . THR B 1 233 ? 3.705 2.764 -5.242 1 97.56 233 THR B N 1
ATOM 3711 C CA . THR B 1 233 ? 4.367 3.008 -6.52 1 97.56 233 THR B CA 1
ATOM 3712 C C . THR B 1 233 ? 4.098 1.869 -7.496 1 97.56 233 THR B C 1
ATOM 3714 O O . THR B 1 233 ? 3.738 2.107 -8.648 1 97.56 233 THR B O 1
ATOM 3717 N N . ALA B 1 234 ? 4.219 0.688 -7.004 1 98.12 234 ALA B N 1
ATOM 3718 C CA . ALA B 1 234 ? 3.969 -0.494 -7.824 1 98.12 234 ALA B CA 1
ATOM 3719 C C . ALA B 1 234 ? 2.537 -0.502 -8.352 1 98.12 234 ALA B C 1
ATOM 3721 O O . ALA B 1 234 ? 2.303 -0.826 -9.523 1 98.12 234 ALA B O 1
ATOM 3722 N N . ALA B 1 235 ? 1.598 -0.155 -7.523 1 97.88 235 ALA B N 1
ATOM 3723 C CA . ALA B 1 235 ? 0.19 -0.175 -7.914 1 97.88 235 ALA B CA 1
ATOM 3724 C C . ALA B 1 235 ? -0.083 0.815 -9.039 1 97.88 235 ALA B C 1
ATOM 3726 O O . ALA B 1 235 ? -0.795 0.497 -10 1 97.88 235 ALA B O 1
ATOM 3727 N N . LEU B 1 236 ? 0.489 1.972 -8.922 1 96.44 236 LEU B N 1
ATOM 3728 C CA . LEU B 1 236 ? 0.315 2.994 -9.953 1 96.44 236 LEU B CA 1
ATOM 3729 C C . LEU B 1 236 ? 0.942 2.555 -11.266 1 96.44 236 LEU B C 1
ATOM 3731 O O . LEU B 1 236 ? 0.384 2.801 -12.336 1 96.44 236 LEU B O 1
ATOM 3735 N N . CYS B 1 237 ? 2.062 1.895 -11.18 1 96.19 237 CYS B N 1
ATOM 3736 C CA . CYS B 1 237 ? 2.715 1.368 -12.375 1 96.19 237 CYS B CA 1
ATOM 3737 C C . CYS B 1 237 ? 1.884 0.258 -13.008 1 96.19 237 CYS B C 1
ATOM 3739 O O . CYS B 1 237 ? 1.646 0.266 -14.219 1 96.19 237 CYS B O 1
ATOM 3741 N N . LEU B 1 238 ? 1.427 -0.645 -12.18 1 95.12 238 LEU B N 1
ATOM 3742 C CA . LEU B 1 238 ? 0.692 -1.81 -12.664 1 95.12 238 LEU B CA 1
ATOM 3743 C C . LEU B 1 238 ? -0.622 -1.393 -13.312 1 95.12 238 LEU B C 1
ATOM 3745 O O . LEU B 1 238 ? -1.04 -1.985 -14.312 1 95.12 238 LEU B O 1
ATOM 3749 N N . GLU B 1 239 ? -1.272 -0.434 -12.742 1 93.12 239 GLU B N 1
ATOM 3750 C CA . GLU B 1 239 ? -2.508 0.063 -13.344 1 93.12 239 GLU B CA 1
ATOM 3751 C C . GLU B 1 239 ? -2.271 0.557 -14.766 1 93.12 239 GLU B C 1
ATOM 3753 O O . GLU B 1 239 ? -3.057 0.26 -15.672 1 93.12 239 GLU B O 1
ATOM 3758 N N . LYS B 1 240 ? -1.173 1.267 -15 1 89 240 LYS B N 1
ATOM 3759 C CA . LYS B 1 240 ? -0.846 1.809 -16.312 1 89 240 LYS B CA 1
ATOM 3760 C C . LYS B 1 240 ? -0.437 0.699 -17.281 1 89 240 LYS B C 1
ATOM 3762 O O . LYS B 1 240 ? -0.838 0.704 -18.438 1 89 240 LYS B O 1
ATOM 3767 N N . MET B 1 241 ? 0.313 -0.196 -16.75 1 86.44 241 MET B N 1
ATOM 3768 C CA . MET B 1 241 ? 0.833 -1.286 -17.562 1 86.44 241 MET B CA 1
ATOM 3769 C C . MET B 1 241 ? -0.288 -2.225 -18 1 86.44 241 MET B C 1
ATOM 3771 O O . MET B 1 241 ? -0.24 -2.791 -19.094 1 86.44 241 MET B O 1
ATOM 3775 N N . SER B 1 242 ? -1.231 -2.443 -17.125 1 84.25 242 SER B N 1
ATOM 3776 C CA . SER B 1 242 ? -2.318 -3.371 -17.406 1 84.25 242 SER B CA 1
ATOM 3777 C C . SER B 1 242 ? -3.266 -2.803 -18.453 1 84.25 242 SER B C 1
ATOM 3779 O O . SER B 1 242 ? -3.914 -3.557 -19.188 1 84.25 242 SER B O 1
ATOM 3781 N N . ARG B 1 243 ? -3.447 -1.481 -18.484 1 75.12 243 ARG B N 1
ATOM 3782 C CA . ARG B 1 243 ? -4.289 -0.844 -19.484 1 75.12 243 ARG B CA 1
ATOM 3783 C C . ARG B 1 243 ? -3.699 -1.016 -20.891 1 75.12 243 ARG B C 1
ATOM 3785 O O . ARG B 1 243 ? -4.434 -1.069 -21.875 1 75.12 243 ARG B O 1
ATOM 3792 N N . ASN B 1 244 ? -2.426 -1.035 -20.875 1 61.38 244 ASN B N 1
ATOM 3793 C CA . ASN B 1 244 ? -1.774 -1.236 -22.156 1 61.38 244 ASN B CA 1
ATOM 3794 C C . ASN B 1 244 ? -1.931 -2.674 -22.656 1 61.38 244 ASN B C 1
ATOM 3796 O O . ASN B 1 244 ? -1.79 -2.945 -23.844 1 61.38 244 ASN B O 1
ATOM 3800 N N . TYR B 1 245 ? -2.018 -3.516 -21.656 1 55 245 TYR B N 1
ATOM 3801 C CA . TYR B 1 245 ? -2.156 -4.93 -21.984 1 55 245 TYR B CA 1
ATOM 3802 C C . TYR B 1 245 ? -3.566 -5.242 -22.469 1 55 245 TYR B C 1
ATOM 3804 O O . TYR B 1 245 ? -3.746 -5.996 -23.438 1 55 245 TYR B O 1
ATOM 3812 N N . SER B 1 246 ? -4.531 -5.09 -21.344 1 51 246 SER B N 1
ATOM 3813 C CA . SER B 1 246 ? -5.871 -5.645 -21.5 1 51 246 SER B CA 1
ATOM 3814 C C . SER B 1 246 ? -6.734 -4.746 -22.391 1 51 246 SER B C 1
ATOM 3816 O O . SER B 1 246 ? -6.508 -3.535 -22.469 1 51 246 SER B O 1
ATOM 3818 N N . GLY B 1 247 ? -6.977 -5.066 -23.672 1 42.94 247 GLY B N 1
ATOM 3819 C CA . GLY B 1 247 ? -8.227 -4.586 -24.234 1 42.94 247 GLY B CA 1
ATOM 3820 C C . GLY B 1 247 ? -9.195 -4.074 -23.188 1 42.94 247 GLY B C 1
ATOM 3821 O O . GLY B 1 247 ? -10.391 -3.934 -23.453 1 42.94 247 GLY B O 1
ATOM 3822 N N . LEU B 1 248 ? -8.836 -4.215 -22 1 40.72 248 LEU B N 1
ATOM 3823 C CA . LEU B 1 248 ? -9.797 -3.83 -20.984 1 40.72 248 LEU B CA 1
ATOM 3824 C C . LEU B 1 248 ? -9.93 -2.312 -20.891 1 40.72 248 LEU B C 1
ATOM 3826 O O . LEU B 1 248 ? -9.18 -1.657 -20.172 1 40.72 248 LEU B O 1
ATOM 3830 N N . ARG B 1 249 ? -9.828 -1.709 -21.953 1 37.12 249 ARG B N 1
ATOM 3831 C CA . ARG B 1 249 ? -10.141 -0.282 -21.953 1 37.12 249 ARG B CA 1
ATOM 3832 C C . ARG B 1 249 ? -11.383 0.007 -21.125 1 37.12 249 ARG B C 1
ATOM 3834 O O . ARG B 1 249 ? -12.43 -0.621 -21.328 1 37.12 249 ARG B O 1
ATOM 3841 N N . PRO B 1 250 ? -11.297 0.611 -20.031 1 35 250 PRO B N 1
ATOM 3842 C CA . PRO B 1 250 ? -12.602 1.007 -19.5 1 35 250 PRO B CA 1
ATOM 3843 C C . PRO B 1 250 ? -13.469 1.714 -20.547 1 35 250 PRO B C 1
ATOM 3845 O O . PRO B 1 250 ? -12.977 2.553 -21.297 1 35 250 PRO B O 1
ATOM 3848 N N . GLU B 1 251 ? -14.5 1.138 -21.078 1 28.58 251 GLU B N 1
ATOM 3849 C CA . GLU B 1 251 ? -15.43 1.923 -21.891 1 28.58 251 GLU B CA 1
ATOM 3850 C C . GLU B 1 251 ? -15.844 3.203 -21.172 1 28.58 251 GLU B C 1
ATOM 3852 O O . GLU B 1 251 ? -16 3.209 -19.953 1 28.58 251 GLU B O 1
#

Solvent-accessible surface area (backbone atoms only — not comparable to full-atom values): 26182 Å² total; per-residue (Å²): 124,87,80,57,66,41,65,37,32,21,53,53,22,49,50,36,30,45,72,67,44,48,84,36,52,54,32,40,40,28,19,80,88,44,46,75,81,43,48,68,53,46,56,53,32,52,75,70,72,38,54,67,45,82,44,52,68,69,56,47,26,67,75,67,73,38,90,73,27,70,50,28,38,33,34,24,54,60,80,77,72,40,55,54,87,72,63,67,94,53,70,55,30,45,28,35,44,49,36,57,53,25,58,42,44,8,40,33,31,23,44,32,21,22,50,58,39,44,52,37,39,21,28,62,58,20,44,55,20,46,71,37,46,62,5,39,40,54,8,40,19,11,61,61,55,36,48,49,22,37,42,91,44,72,65,57,50,43,54,49,24,63,76,71,51,40,46,37,29,26,56,45,72,88,54,97,66,90,64,46,41,63,62,58,49,51,63,71,45,60,86,44,33,34,32,46,34,42,31,19,84,86,73,39,53,53,67,72,56,44,66,64,25,84,36,63,21,32,83,86,58,61,68,76,34,89,72,71,59,59,40,46,50,46,45,62,50,46,57,52,43,34,50,72,59,41,87,59,55,83,125,123,87,80,58,66,40,64,38,31,20,54,51,22,49,50,36,30,46,72,68,45,49,85,36,52,55,32,40,39,27,18,80,87,45,45,76,79,42,48,67,52,46,53,53,32,51,76,69,73,38,53,69,44,82,47,52,67,69,55,47,26,67,74,68,72,37,92,74,27,68,48,27,36,33,34,25,53,60,82,78,73,41,55,54,87,70,63,67,92,50,68,54,29,45,28,36,44,50,36,59,54,25,59,42,45,7,40,34,32,24,44,33,20,21,51,57,39,46,51,38,37,20,27,61,57,18,43,55,21,45,70,36,45,60,5,38,41,55,8,41,19,11,60,62,56,36,47,49,23,37,42,89,43,72,65,57,51,44,53,49,25,62,74,71,53,40,45,35,28,25,54,45,73,88,54,96,67,91,64,46,40,61,62,58,50,51,60,71,44,60,85,44,31,35,33,45,33,40,33,18,85,85,73,39,55,52,69,69,57,43,67,63,26,84,36,62,20,33,84,86,57,61,70,74,35,88,69,71,56,60,39,47,50,45,43,60,49,45,57,52,43,33,49,72,58,41,88,59,57,82,126

Sequence (502 aa):
MQNNLLTICGLSTVRALAAAAPERIERLFFDETNAPRFAEVCRYLSQKRKIYRLVTPAELKKITDTSHHQGVAAVIHAPEPLRLEGLELSHSTLCLHDVKNPHNVGAILRTTAFFGVRDVIFSRKSYDAAMTASAWRVAEGGVSLTHCYVYEDAHDLFSRAKMLGWWCAAAVRPEKGRLPSLESICVRAGRAHVVACLGNEEEGLPGAFVAGCGYKFTILGSGSVESLNVSVTAALCLEKMSRNYSGLRPEMQNNLLTICGLSTVRALAAAAPERIERLFFDETNAPRFAEVCRYLSQKRKIYRLVTPAELKKITDTSHHQGVAAVIHAPEPLRLEGLELSHSTLCLHDVKNPHNVGAILRTTAFFGVRDVIFSRKSYDAAMTASAWRVAEGGVSLTHCYVYEDAHDLFSRAKMLGWWCAAAVRPEKGRLPSLESICVRAGRAHVVACLGNEEEGLPGAFVAGCGYKFTILGSGSVESLNVSVTAALCLEKMSRNYSGLRPE

Secondary structure (DSSP, 8-state):
----EEEEE-HHHHHHHHHH-GGGEEEEEE-TTTGGGGHHHHHHHHHTT-EEEE--HHHHHHHHTSS--TTEEEEEEPPPPEEGGG--S-S-EEEESS---HHHHHHHHHHHHHTT--EEEE-HHHHHHHTSHHHHHHHTTTTTTSEEEE-SSHHHHHHHHHHHT-EEEEE----SS-PPPHHHHHHHHTTSPEEEEE-BTTTBS-HHHHHHSSEEE-----SSSS---HHHHHHHHHHHHHHHHSS----/----EEEEE-HHHHHHHHHH-GGGEEEEEE-TTTGGGGHHHHHHHHHTT-EEEE--HHHHHHHHTSS--TTEEEEEEPPPPEEGGG--S-S-EEEESS---HHHHHHHHHHHHHTT--EEEE-HHHHHHHTSHHHHHHHTTTTTTSEEEE-SSHHHHHHHHHHHT-EEEEE----SS-PPPHHHHHHHHTTSPEEEEE-BTTTBS-HHHHHHSSEEE-----SSSS---HHHHHHHHHHHHHHHHSS----

Radius of gyration: 23.47 Å; Cα contacts (8 Å, |Δi|>4): 1037; chains: 2; bounding box: 52×70×59 Å

Nearest PDB structures (foldseek):
  3nk7-assembly1_A  TM=8.225E-01  e=3.526E-15  Streptomyces actuosus
  3nk6-assembly1_A  TM=8.260E-01  e=4.500E-15  Streptomyces actuosus
  3nk7-assembly1_B  TM=7.912E-01  e=2.937E-15  Streptomyces actuosus
  3nk6-assembly1_B  TM=8.086E-01  e=2.194E-14  Streptomyces actuosus
  1x7p-assembly1_A  TM=7.720E-01  e=2.975E-14  Streptomyces viridochromogenes

Foldseek 3Di:
DPQQKAKAADDLLVLLCLVQPLVFFQEKEFEPVCVVVCVVSVVVCVVVVGYYDHDDLVVVCVRLVDNRRHGIMTIGRFDDADAPVPDDLDFAEEEEAQAAALLLLLLLLLLCVVLPNAEYEYEPNSVVSCSHNNSSNNNSSSSSRHHYYYDDDLVRVLVVCVVQVEAEEFEDWDDPDDFAALLVVCVVCVSHHYYYYWYYQPPIDDPVSNVSGPHYHYDDDPPPDGDDGRSVVSNVNSVSRSCVRDPPPPD/DPQQKAKAADDLLVLLCLVQPLVFFQEKEFEPVCVVVCVVSVVVCVVVVGYYDHDDLVVVCVRLVDNRRHGIMTIGRFDDADAPVPDDQDFAEEEEAQAAALLLLLLLLLLCVVLPNAEYEYEPNSVVSCSHNNSSNNNSSSSSRHHYYYDDDLVRVLVVCVVQVEAEEFEDWDDPDDFAALLVVCVVCVSHHYYYYWYYQPPIDDPVSNVSGPHYHYDDDPPPDGDDGRSVVSNVNSVSRSCSRDPPPPD

pLDDT: mean 91.94, std 11.89, range [28.38, 98.81]

Organism: Turneriella parva (strain ATCC BAA-1111 / DSM 21527 / NCTC 11395 / H) (NCBI:txid869212)